Protein AF-0000000066871198 (afdb_homodimer)

InterPro domains:
  IPR006626 Parallel beta-helix repeat [SM00710] (32-91)
  IPR006626 Parallel beta-helix repeat [SM00710] (92-114)
  IPR006626 Parallel beta-helix repeat [SM00710] (149-170)
  IPR006626 Parallel beta-helix repeat [SM00710] (244-265)
  IPR011050 Pectin lyase fold/virulence factor [SSF51126] (9-296)
  IPR012334 Pectin lyase fold [G3DSA:2.160.20.10] (1-367)
  IPR039279 Polygalacturonase QRT3-like [PTHR33928] (1-369)

Foldseek 3Di:
DVQAAEPPQAEDEPQQDEAEDQEADEDPAFRYENYEYEHYEYEYDPNRAQADANHEQDDPDPDPAARYEHYEYEHYEYHDLLGHEHYEAESHEAYEYYQYEFELHQEEHYEYAHYEEYEHENYEYANDDDPDPDPCQLVARYEHYEANEAHYEYEQYEYQAHQEDYEYAYAHYEYANYEYPHHAVVSVGADYEQPHAPGRNYEYEAYEYANHEYEHENDAQYYHENYEAEALYAYEYEYDPQHHENYYDAHYEEEHQLPARERYHYHQVPHHRDHDANHFDDHYYYYSYFAETQKDKDKDWDWFFKDKDACLRHYHDWFAWDDKDKDKAFDDDDDWDKDFDDRTRRMTMMGTPTITGIMMMMMTGRYPDD/DPQAAEPPQAEAEPQADEAEDQEADEDPAFRYENYEYEHYEYEYDPNRAQADANHEQDDPDPDPAQRYEHYEYEHYEYHDLLGHEHYEAESHEAYHYYCYEFELHQEEHYEYAEYEEYEHENYEYANDDDPDPDPCLLVARYEHYEANEAHYEYELYEYQAHQEDYEYAYAHYEYYNYEYPHHAVVSVGADYEQPHAPGRNYEYAQYEAANHEYEHENDEQYHHENYEAEALYAYEYEYDPQHHENYDDAHYEYEHDLPARERYHYHQVPHHNDHDANHFRDHYYYHSYFAETQKDKDKDWDWFFKDKDACLRHYHDWFAWDDKDKDKAFPDDDDWDKDFDDRTRRMTMIGTPDTTGIMMMMMTGRHDDD

pLDDT: mean 94.92, std 6.65, range [51.88, 98.94]

Solvent-accessible surface area (backbone atoms only — not comparable to full-atom values): 34289 Å² total; per-residue (Å²): 98,86,79,30,47,75,52,30,30,34,65,48,70,47,76,66,36,81,44,78,35,58,61,59,46,58,72,95,59,73,24,35,22,32,36,34,43,32,36,26,35,45,31,42,39,93,72,26,51,62,87,39,24,51,38,31,52,60,66,92,68,93,56,99,59,55,35,32,34,43,38,36,42,32,48,31,39,33,34,12,67,62,33,6,11,29,35,34,42,34,32,29,35,44,33,38,38,34,45,31,40,33,29,21,22,42,46,30,32,33,38,35,35,45,47,34,36,43,36,40,29,54,28,42,32,20,35,50,92,50,93,70,88,46,92,58,57,80,74,50,74,13,30,30,34,38,36,48,27,33,48,28,39,41,36,44,29,39,27,42,17,13,31,33,22,34,40,36,57,32,35,54,29,39,39,31,42,34,35,27,47,19,20,40,37,93,77,70,19,32,22,36,38,37,65,26,65,71,55,26,38,34,39,38,37,44,28,35,28,46,29,11,24,39,38,31,29,9,40,21,36,33,38,39,29,54,25,42,22,32,66,58,16,31,38,36,44,32,23,71,85,7,40,38,32,25,32,37,45,33,49,28,40,35,36,32,78,64,75,71,45,50,44,57,39,79,42,46,86,79,25,58,73,76,45,78,41,48,51,43,30,41,75,56,46,69,42,41,42,33,63,52,18,34,55,52,73,50,76,45,78,46,75,40,40,71,49,78,50,77,39,62,80,39,42,66,60,81,59,48,68,62,37,52,39,60,50,76,47,64,60,82,95,67,82,73,50,58,36,38,67,44,81,55,72,35,28,39,32,38,37,38,81,50,75,43,46,31,40,38,40,40,38,42,22,50,38,62,68,50,116,88,85,34,46,76,57,83,59,42,68,48,72,47,77,19,34,72,44,76,36,55,60,58,47,62,72,95,61,72,28,34,24,34,37,36,43,33,33,13,23,44,30,43,39,94,72,26,50,61,86,38,24,51,38,31,52,59,65,94,69,93,55,101,56,57,34,33,36,44,40,36,41,34,48,31,38,33,35,13,67,62,32,6,11,29,36,34,42,32,33,29,36,44,36,40,38,34,46,31,40,33,31,21,23,41,45,30,33,33,36,35,34,47,46,34,38,44,38,40,32,51,28,40,33,18,34,51,76,52,94,70,87,46,91,59,57,79,72,49,74,12,30,31,34,38,35,46,28,34,47,30,39,42,34,45,29,38,29,41,16,12,28,32,25,32,41,34,58,32,34,53,29,39,40,32,42,33,36,28,47,20,18,40,37,94,76,71,20,34,26,36,35,38,64,24,66,70,54,27,38,34,39,39,36,43,26,34,27,44,28,11,24,37,38,32,27,11,39,21,40,33,40,39,30,53,24,41,20,31,64,59,16,32,36,36,43,31,22,71,85,8,39,38,29,43,33,38,45,34,48,28,40,34,36,31,77,63,76,71,44,51,44,56,39,79,42,46,86,78,26,58,74,75,45,77,42,56,51,46,30,34,54,50,28,64,41,39,43,34,59,50,16,33,35,44,48,50,68,45,79,46,76,40,39,69,48,76,52,75,41,63,80,37,43,64,60,80,60,50,69,70,41,76,51,63,27,57,28,39,59,81,90,62,67,69,56,68,46,84,75,44,79,55,71,36,28,41,33,38,36,40,82,50,76,43,50,29,39,36,23,41,38,41,24,49,39,93,67,133

Organism: Glycine max (NCBI:txid3847)

Sequence (740 aa):
MKDIKDLGGAQINLEGGKYIISKPLQLPLAGVGNLMIHGGTIRASYNFPPDGHLIDLSTSGESNSYNYEYITLKDLLLDSNFRGGGISVKKTLRINIENCYITHFNTTGILVQGGHETYIRNTFLGQHITAGGDKHERDFSGTGISLLGNDNAVTDVVIFSAEIGIIVTGQANTLSGVHCYNKATGFGGKGIYLKLPGLTQTRIVNCYMDYTNIVAEDPVQLHISSSFFLGDAGIVLKSVNGIVSGLNIVDNMFSGLNKGVDIVKLDQSNSPFNQIDQVFVARNVVRGMNLKATTAKMSLLGNGTTWTSDFTKVLLFPNLIKHVVYSLSANGNTFPNHALRNVSQNRVVIETDEAVNANVFVTVDQGNASMKDIKDLGGAQINLEGGKYIISKPLQLPLAGVGNLMIHGGTIRASYNFPPDGHLIDLSTSGESNSYNYEYITLKDLLLDSNFRGGGISVKKTLRINIENCYITHFNTTGILVQGGHETYIRNTFLGQHITAGGDKHERDFSGTGISLLGNDNAVTDVVIFSAEIGIIVTGQANTLSGVHCYNKATGFGGKGIYLKLPGLTQTRIVNCYMDYTNIVAEDPVQLHISSSFFLGDAGIVLKSVNGIVSGLNIVDNMFSGLNKGVDIVKLDQSNSPFNQIDQVFVARNVVRGMNLKATTAKMSLLGNGTTWTSDFTKVLLFPNLIKHVVYSLSANGNTFPNHALRNVSQNRVVIETDEAVNANVFVTVDQGNAS

Structure (mmCIF, N/CA/C/O backbone):
data_AF-0000000066871198-model_v1
#
loop_
_entity.id
_entity.type
_entity.pdbx_description
1 polymer 'Right handed beta helix domain-containing protein'
#
loop_
_atom_site.group_PDB
_atom_site.id
_atom_site.type_symbol
_atom_site.label_atom_id
_atom_site.label_alt_id
_atom_site.label_comp_id
_atom_site.label_asym_id
_atom_site.label_entity_id
_atom_site.label_seq_id
_atom_site.pdbx_PDB_ins_code
_atom_site.Cartn_x
_atom_site.Cartn_y
_atom_site.Cartn_z
_atom_site.occupancy
_atom_site.B_iso_or_equiv
_atom_site.auth_seq_id
_atom_site.auth_comp_id
_atom_site.auth_asym_id
_atom_site.auth_atom_id
_atom_site.pdbx_PDB_model_num
ATOM 1 N N . MET A 1 1 ? 6.359 28.25 -1.02 1 68 1 MET A N 1
ATOM 2 C CA . MET A 1 1 ? 5.93 27.266 -2.014 1 68 1 MET A CA 1
ATOM 3 C C . MET A 1 1 ? 6.004 27.859 -3.42 1 68 1 MET A C 1
ATOM 5 O O . MET A 1 1 ? 5.941 29.062 -3.596 1 68 1 MET A O 1
ATOM 9 N N . LYS A 1 2 ? 6.32 27.047 -4.418 1 69 2 LYS A N 1
ATOM 10 C CA . LYS A 1 2 ? 6.441 27.594 -5.77 1 69 2 LYS A CA 1
ATOM 11 C C . LYS A 1 2 ? 5.102 28.125 -6.266 1 69 2 LYS A C 1
ATOM 13 O O . LYS A 1 2 ? 4.16 27.359 -6.484 1 69 2 LYS A O 1
ATOM 18 N N . ASP A 1 3 ? 4.875 29.375 -6.352 1 77.56 3 ASP A N 1
ATOM 19 C CA . ASP A 1 3 ? 3.709 30.078 -6.871 1 77.56 3 ASP A CA 1
ATOM 20 C C . ASP A 1 3 ? 2.514 29.938 -5.93 1 77.56 3 ASP A C 1
ATOM 22 O O . ASP A 1 3 ? 1.363 30 -6.367 1 77.56 3 ASP A O 1
ATOM 26 N N . ILE A 1 4 ? 2.678 29.484 -4.668 1 88.81 4 ILE A N 1
ATOM 27 C CA . ILE A 1 4 ? 1.657 29.375 -3.633 1 88.81 4 ILE A CA 1
ATOM 28 C C . ILE A 1 4 ? 2.021 30.281 -2.453 1 88.81 4 ILE A C 1
ATOM 30 O O . ILE A 1 4 ? 3.092 30.125 -1.86 1 88.81 4 ILE A O 1
ATOM 34 N N . LYS A 1 5 ? 1.196 31.25 -2.188 1 90 5 LYS A N 1
ATOM 35 C CA . LYS A 1 5 ? 1.418 32.156 -1.063 1 90 5 LYS A CA 1
ATOM 36 C C . LYS A 1 5 ? 1.093 31.469 0.263 1 90 5 LYS A C 1
ATOM 38 O O . LYS A 1 5 ? 0.001 30.922 0.434 1 90 5 LYS A O 1
ATOM 43 N N . ASP A 1 6 ? 2.082 31.469 1.228 1 90.56 6 ASP A N 1
ATOM 44 C CA . ASP A 1 6 ? 1.894 30.906 2.561 1 90.56 6 ASP A CA 1
ATOM 45 C C . ASP A 1 6 ? 1.032 31.828 3.426 1 90.56 6 ASP A C 1
ATOM 47 O O . ASP A 1 6 ? 1.43 32.938 3.736 1 90.56 6 ASP A O 1
ATOM 51 N N . LEU A 1 7 ? -0.079 31.297 3.914 1 93.25 7 LEU A N 1
ATOM 52 C CA . LEU A 1 7 ? -0.985 32.125 4.715 1 93.25 7 LEU A CA 1
ATOM 53 C C . LEU A 1 7 ? -0.642 32.031 6.195 1 93.25 7 LEU A C 1
ATOM 55 O O . LEU A 1 7 ? -1.394 32.5 7.047 1 93.25 7 LEU A O 1
ATOM 59 N N . GLY A 1 8 ? 0.421 31.359 6.508 1 90.69 8 GLY A N 1
ATOM 60 C CA . GLY A 1 8 ? 0.986 31.391 7.848 1 90.69 8 GLY A CA 1
ATOM 61 C C . GLY A 1 8 ? 0.298 30.438 8.812 1 90.69 8 GLY A C 1
ATOM 62 O O . GLY A 1 8 ? 0.496 30.531 10.023 1 90.69 8 GLY A O 1
ATOM 63 N N . GLY A 1 9 ? -0.597 29.625 8.289 1 93.31 9 GLY A N 1
ATOM 64 C CA . GLY A 1 9 ? -1.342 28.719 9.156 1 93.31 9 GLY A CA 1
ATOM 65 C C . GLY A 1 9 ? -2.635 29.328 9.672 1 93.31 9 GLY A C 1
ATOM 66 O O . GLY A 1 9 ? -3.086 29 10.773 1 93.31 9 GLY A O 1
ATOM 67 N N . ALA A 1 10 ? -3.131 30.266 8.891 1 93.69 10 ALA A N 1
ATOM 68 C CA . ALA A 1 10 ? -4.398 30.891 9.258 1 93.69 10 ALA A CA 1
ATOM 69 C C . ALA A 1 10 ? -5.484 29.844 9.469 1 93.69 10 ALA A C 1
ATOM 71 O O . ALA A 1 10 ? -5.504 28.812 8.789 1 93.69 10 ALA A O 1
ATOM 72 N N . GLN A 1 11 ? -6.328 30.125 10.461 1 94.44 11 GLN A N 1
ATOM 73 C CA . GLN A 1 11 ? -7.402 29.188 10.766 1 94.44 11 GLN A CA 1
ATOM 74 C C . GLN A 1 11 ? -8.766 29.875 10.672 1 94.44 11 GLN A C 1
ATOM 76 O O . GLN A 1 11 ? -8.945 30.984 11.164 1 94.44 11 GLN A O 1
ATOM 81 N N . ILE A 1 12 ? -9.547 29.266 9.969 1 94.62 12 ILE A N 1
ATOM 82 C CA . ILE A 1 12 ? -10.961 29.609 10.039 1 94.62 12 ILE A CA 1
ATOM 83 C C . ILE A 1 12 ? -11.672 28.641 10.992 1 94.62 12 ILE A C 1
ATOM 85 O O . ILE A 1 12 ? -11.977 27.516 10.633 1 94.62 12 ILE A O 1
ATOM 89 N N . ASN A 1 13 ? -11.828 29.078 12.234 1 95.12 13 ASN A N 1
ATOM 90 C CA . ASN A 1 13 ? -12.539 28.312 13.258 1 95.12 13 ASN A CA 1
ATOM 91 C C . ASN A 1 13 ? -14.023 28.672 13.297 1 95.12 13 ASN A C 1
ATOM 93 O O . ASN A 1 13 ? -14.383 29.812 13.609 1 95.12 13 ASN A O 1
ATOM 97 N N . LEU A 1 14 ? -14.844 27.703 13.016 1 96.5 14 LEU A N 1
ATOM 98 C CA . LEU A 1 14 ? -16.281 27.953 12.977 1 96.5 14 LEU A CA 1
ATOM 99 C C . LEU A 1 14 ? -16.859 28 14.391 1 96.5 14 LEU A C 1
ATOM 101 O O . LEU A 1 14 ? -18.047 28.297 14.57 1 96.5 14 LEU A O 1
ATOM 105 N N . GLU A 1 15 ? -16.156 27.719 15.383 1 95.25 15 GLU A N 1
ATOM 106 C CA . GLU A 1 15 ? -16.422 27.891 16.812 1 95.25 15 GLU A CA 1
ATOM 107 C C . GLU A 1 15 ? -17.688 27.125 17.219 1 95.25 15 GLU A C 1
ATOM 109 O O . GLU A 1 15 ? -18.484 27.625 18 1 95.25 15 GLU A O 1
ATOM 114 N N . GLY A 1 16 ? -17.703 26 16.594 1 95.38 16 GLY A N 1
ATOM 115 C CA . GLY A 1 16 ? -18.844 25.172 16.953 1 95.38 16 GLY A CA 1
ATOM 116 C C . GLY A 1 16 ? -20.156 25.688 16.375 1 95.38 16 GLY A C 1
ATOM 117 O O . GLY A 1 16 ? -21.219 25.156 16.688 1 95.38 16 GLY A O 1
ATOM 118 N N . GLY A 1 17 ? -20.094 26.703 15.555 1 96.5 17 GLY A N 1
ATOM 119 C CA . GLY A 1 17 ? -21.281 27.281 14.977 1 96.5 17 GLY A CA 1
ATOM 120 C C . GLY A 1 17 ? -21.859 26.438 13.852 1 96.5 17 GLY A C 1
ATOM 121 O O . GLY A 1 17 ? -21.219 25.531 13.352 1 96.5 17 GLY A O 1
ATOM 122 N N . LYS A 1 18 ? -23.234 26.766 13.68 1 97.25 18 LYS A N 1
ATOM 123 C CA . LYS A 1 18 ? -23.938 26.203 12.531 1 97.25 18 LYS A CA 1
ATOM 124 C C . LYS A 1 18 ? -24.188 27.266 11.469 1 97.25 18 LYS A C 1
ATOM 126 O O . LYS A 1 18 ? -24.844 28.266 11.734 1 97.25 18 LYS A O 1
ATOM 131 N N . TYR A 1 19 ? -23.641 27.016 10.242 1 98.25 19 TYR A N 1
ATOM 132 C CA . TYR A 1 19 ? -23.719 28 9.18 1 98.25 19 TYR A CA 1
ATOM 133 C C . TYR A 1 19 ? -24.484 27.453 7.98 1 98.25 19 TYR A C 1
ATOM 135 O O . TYR A 1 19 ? -24.125 26.422 7.426 1 98.25 19 TYR A O 1
ATOM 143 N N . ILE A 1 20 ? -25.625 28.156 7.648 1 98.44 20 ILE A N 1
ATOM 144 C CA . ILE A 1 20 ? -26.359 27.828 6.438 1 98.44 20 ILE A CA 1
ATOM 145 C C . ILE A 1 20 ? -25.875 28.688 5.277 1 98.44 20 ILE A C 1
ATOM 147 O O . ILE A 1 20 ? -25.828 29.922 5.391 1 98.44 20 ILE A O 1
ATOM 151 N N . ILE A 1 21 ? -25.469 28.016 4.156 1 98.31 21 ILE A N 1
ATOM 152 C CA . ILE A 1 21 ? -24.906 28.781 3.055 1 98.31 21 ILE A CA 1
ATOM 153 C C . ILE A 1 21 ? -25.719 28.547 1.785 1 98.31 21 ILE A C 1
ATOM 155 O O . ILE A 1 21 ? -26.297 27.484 1.598 1 98.31 21 ILE A O 1
ATOM 159 N N . SER A 1 22 ? -25.734 29.594 0.875 1 98.12 22 SER A N 1
ATOM 160 C CA . SER A 1 22 ? -26.516 29.5 -0.359 1 98.12 22 SER A CA 1
ATOM 161 C C . SER A 1 22 ? -25.594 29.344 -1.571 1 98.12 22 SER A C 1
ATOM 163 O O . SER A 1 22 ? -26.078 29.188 -2.697 1 98.12 22 SER A O 1
ATOM 165 N N . LYS A 1 23 ? -24.312 29.438 -1.342 1 96.94 23 LYS A N 1
ATOM 166 C CA . LYS A 1 23 ? -23.297 29.219 -2.371 1 96.94 23 LYS A CA 1
ATOM 167 C C . LYS A 1 23 ? -22.094 28.484 -1.801 1 96.94 23 LYS A C 1
ATOM 169 O O . LYS A 1 23 ? -21.844 28.531 -0.593 1 96.94 23 LYS A O 1
ATOM 174 N N . PRO A 1 24 ? -21.344 27.844 -2.703 1 96.94 24 PRO A N 1
ATOM 175 C CA . PRO A 1 24 ? -20.141 27.156 -2.225 1 96.94 24 PRO A CA 1
ATOM 176 C C . PRO A 1 24 ? -19.172 28.109 -1.516 1 96.94 24 PRO A C 1
ATOM 178 O O . PRO A 1 24 ? -19.016 29.25 -1.924 1 96.94 24 PRO A O 1
ATOM 181 N N . LEU A 1 25 ? -18.562 27.594 -0.464 1 96.06 25 LEU A N 1
ATOM 182 C CA . LEU A 1 25 ? -17.422 28.297 0.129 1 96.06 25 LEU A CA 1
ATOM 183 C C . LEU A 1 25 ? -16.188 28.172 -0.75 1 96.06 25 LEU A C 1
ATOM 185 O O . LEU A 1 25 ? -15.719 27.062 -1.017 1 96.06 25 LEU A O 1
ATOM 189 N N . GLN A 1 26 ? -15.68 29.25 -1.192 1 94 26 GLN A N 1
ATOM 190 C CA . GLN A 1 26 ? -14.492 29.297 -2.041 1 94 26 GLN A CA 1
ATOM 191 C C . GLN A 1 26 ? -13.469 30.297 -1.493 1 94 26 GLN A C 1
ATOM 193 O O . GLN A 1 26 ? -13.836 31.281 -0.864 1 94 26 GLN A O 1
ATOM 198 N N . LEU A 1 27 ? -12.281 29.938 -1.702 1 89.56 27 LEU A N 1
ATOM 199 C CA . LEU A 1 27 ? -11.25 30.906 -1.38 1 89.56 27 LEU A CA 1
ATOM 200 C C . LEU A 1 27 ? -11.172 32 -2.449 1 89.56 27 LEU A C 1
ATOM 202 O O . LEU A 1 27 ? -11.32 31.703 -3.641 1 89.56 27 LEU A O 1
ATOM 206 N N . PRO A 1 28 ? -10.969 33.219 -2.055 1 81.75 28 PRO A N 1
ATOM 207 C CA . PRO A 1 28 ? -11.055 34.344 -2.99 1 81.75 28 PRO A CA 1
ATOM 208 C C . PRO A 1 28 ? -9.945 34.344 -4.039 1 81.75 28 PRO A C 1
ATOM 210 O O . PRO A 1 28 ? -10.109 34.875 -5.129 1 81.75 28 PRO A O 1
ATOM 213 N N . LEU A 1 29 ? -8.797 33.781 -3.684 1 82.19 29 LEU A N 1
ATOM 214 C CA . LEU A 1 29 ? -7.656 33.75 -4.594 1 82.19 29 LEU A CA 1
ATOM 215 C C . LEU A 1 29 ? -7.051 32.344 -4.676 1 82.19 29 LEU A C 1
ATOM 217 O O . LEU A 1 29 ? -6.941 31.656 -3.658 1 82.19 29 LEU A O 1
ATOM 221 N N . ALA A 1 30 ? -6.742 32.031 -5.957 1 85.5 30 ALA A N 1
ATOM 222 C CA . ALA A 1 30 ? -5.934 30.828 -6.125 1 85.5 30 ALA A CA 1
ATOM 223 C C . ALA A 1 30 ? -4.477 31.094 -5.762 1 85.5 30 ALA A C 1
ATOM 225 O O . ALA A 1 30 ? -4.062 32.25 -5.617 1 85.5 30 ALA A O 1
ATOM 226 N N . GLY A 1 31 ? -3.775 30.016 -5.484 1 88.69 31 GLY A N 1
ATOM 227 C CA . GLY A 1 31 ? -2.35 30.156 -5.234 1 88.69 31 GLY A CA 1
ATOM 228 C C . GLY A 1 31 ? -2.029 30.469 -3.785 1 88.69 31 GLY A C 1
ATOM 229 O O . GLY A 1 31 ? -1.103 31.234 -3.5 1 88.69 31 GLY A O 1
ATOM 230 N N . VAL A 1 32 ? -2.941 30.047 -2.949 1 91.94 32 VAL A N 1
ATOM 231 C CA . VAL A 1 32 ? -2.67 30.219 -1.526 1 91.94 32 VAL A CA 1
ATOM 232 C C . VAL A 1 32 ? -2.613 28.859 -0.843 1 91.94 32 VAL A C 1
ATOM 234 O O . VAL A 1 32 ? -3.139 27.875 -1.366 1 91.94 32 VAL A O 1
ATOM 237 N N . GLY A 1 33 ? -1.949 28.828 0.326 1 94.12 33 GLY A N 1
ATOM 238 C CA . GLY A 1 33 ? -1.834 27.562 1.058 1 94.12 33 GLY A CA 1
ATOM 239 C C . GLY A 1 33 ? -1.58 27.766 2.541 1 94.12 33 GLY A C 1
ATOM 240 O O . GLY A 1 33 ? -1.559 28.906 3.025 1 94.12 33 GLY A O 1
ATOM 241 N N . ASN A 1 34 ? -1.484 26.688 3.227 1 96.06 34 ASN A N 1
ATOM 242 C CA . ASN A 1 34 ? -1.256 26.688 4.668 1 96.06 34 ASN A CA 1
ATOM 243 C C . ASN A 1 34 ? -2.41 27.344 5.418 1 96.06 34 ASN A C 1
ATOM 245 O O . ASN A 1 34 ? -2.209 28.328 6.133 1 96.06 34 ASN A O 1
ATOM 249 N N . LEU A 1 35 ? -3.523 26.703 5.234 1 95.94 35 LEU A N 1
ATOM 250 C CA . LEU A 1 35 ? -4.793 27.156 5.781 1 95.94 35 LEU A CA 1
ATOM 251 C C . LEU A 1 35 ? -5.594 26 6.363 1 95.94 35 LEU A C 1
ATOM 253 O O . LEU A 1 35 ? -5.59 24.906 5.809 1 95.94 35 LEU A O 1
ATOM 257 N N . MET A 1 36 ? -6.277 26.281 7.496 1 97 36 MET A N 1
ATOM 258 C CA . MET A 1 36 ? -7.117 25.25 8.094 1 97 36 MET A CA 1
ATOM 259 C C . MET A 1 36 ? -8.539 25.766 8.305 1 97 36 MET A C 1
ATOM 261 O O . MET A 1 36 ? -8.734 26.906 8.734 1 97 36 MET A O 1
ATOM 265 N N . ILE A 1 37 ? -9.492 25.016 7.902 1 97.12 37 ILE A N 1
ATOM 266 C CA . ILE A 1 37 ? -10.898 25.25 8.234 1 97.12 37 ILE A CA 1
ATOM 267 C C . ILE A 1 37 ? -11.398 24.141 9.156 1 97.12 37 ILE A C 1
ATOM 269 O O . ILE A 1 37 ? -11.242 22.953 8.859 1 97.12 37 ILE A O 1
ATOM 273 N N . HIS A 1 38 ? -11.984 24.5 10.359 1 97.12 38 HIS A N 1
ATOM 274 C CA . HIS A 1 38 ? -12.305 23.438 11.289 1 97.12 38 HIS A CA 1
ATOM 275 C C . HIS A 1 38 ? -13.383 23.859 12.281 1 97.12 38 HIS A C 1
ATOM 277 O O . HIS A 1 38 ? -13.641 25.062 12.438 1 97.12 38 HIS A O 1
ATOM 283 N N . GLY A 1 39 ? -14.07 22.922 12.891 1 96.75 39 GLY A N 1
ATOM 284 C CA . GLY A 1 39 ? -14.758 23.109 14.156 1 96.75 39 GLY A CA 1
ATOM 285 C C . GLY A 1 39 ? -16.172 23.625 14.008 1 96.75 39 GLY A C 1
ATOM 286 O O . GLY A 1 39 ? -16.578 24.562 14.695 1 96.75 39 GLY A O 1
ATOM 287 N N . GLY A 1 40 ? -16.969 23.078 13.195 1 98 40 GLY A N 1
ATOM 288 C CA . GLY A 1 40 ? -18.359 23.531 13.078 1 98 40 GLY A CA 1
ATOM 289 C C . GLY A 1 40 ? -19.125 22.766 12.016 1 98 40 GLY A C 1
ATOM 290 O O . GLY A 1 40 ? -18.688 21.719 11.539 1 98 40 GLY A O 1
ATOM 291 N N . THR A 1 41 ? -20.359 23.328 11.805 1 98.62 41 THR A N 1
ATOM 292 C CA . THR A 1 41 ? -21.266 22.703 10.844 1 98.62 41 THR A CA 1
ATOM 293 C C . THR A 1 41 ? -21.578 23.656 9.688 1 98.62 41 THR A C 1
ATOM 295 O O . THR A 1 41 ? -21.859 24.828 9.914 1 98.62 41 THR A O 1
ATOM 298 N N . ILE A 1 42 ? -21.406 23.188 8.484 1 98.75 42 ILE A N 1
ATOM 299 C CA . ILE A 1 42 ? -21.844 23.906 7.289 1 98.75 42 ILE A CA 1
ATOM 300 C C . ILE A 1 42 ? -22.984 23.141 6.625 1 98.75 42 ILE A C 1
ATOM 302 O O . ILE A 1 42 ? -22.891 21.922 6.406 1 98.75 42 ILE A O 1
ATOM 306 N N . ARG A 1 43 ? -24.125 23.844 6.387 1 98.62 43 ARG A N 1
ATOM 307 C CA . ARG A 1 43 ? -25.297 23.219 5.789 1 98.62 43 ARG A CA 1
ATOM 308 C C . ARG A 1 43 ? -25.766 23.984 4.559 1 98.62 43 ARG A C 1
ATOM 310 O O . ARG A 1 43 ? -25.781 25.219 4.566 1 98.62 43 ARG A O 1
ATOM 317 N N . ALA A 1 44 ? -26.109 23.219 3.475 1 98.56 44 ALA A N 1
ATOM 318 C CA . ALA A 1 44 ? -26.672 23.844 2.271 1 98.56 44 ALA A CA 1
ATOM 319 C C . ALA A 1 44 ? -28.078 24.359 2.525 1 98.56 44 ALA A C 1
ATOM 321 O O . ALA A 1 44 ? -28.875 23.703 3.186 1 98.56 44 ALA A O 1
ATOM 322 N N . SER A 1 45 ? -28.328 25.562 1.978 1 98.12 45 SER A N 1
ATOM 323 C CA . SER A 1 45 ? -29.703 26.062 1.967 1 98.12 45 SER A CA 1
ATOM 324 C C . SER A 1 45 ? -30.531 25.422 0.855 1 98.12 45 SER A C 1
ATOM 326 O O . SER A 1 45 ? -30 24.641 0.054 1 98.12 45 SER A O 1
ATOM 328 N N . TYR A 1 46 ? -31.766 25.828 0.845 1 96.12 46 TYR A N 1
ATOM 329 C CA . TYR A 1 46 ? -32.656 25.234 -0.139 1 96.12 46 TYR A CA 1
ATOM 330 C C . TYR A 1 46 ? -32.344 25.75 -1.54 1 96.12 46 TYR A C 1
ATOM 332 O O . TYR A 1 46 ? -32.781 25.141 -2.535 1 96.12 46 TYR A O 1
ATOM 340 N N . ASN A 1 47 ? -31.672 26.891 -1.579 1 96.56 47 ASN A N 1
ATOM 341 C CA . ASN A 1 47 ? -31.344 27.453 -2.885 1 96.56 47 ASN A CA 1
ATOM 342 C C . ASN A 1 47 ? -29.891 27.188 -3.258 1 96.56 47 ASN A C 1
ATOM 344 O O . ASN A 1 47 ? -29.359 27.797 -4.191 1 96.56 47 ASN A O 1
ATOM 348 N N . PHE A 1 48 ? -29.266 26.328 -2.475 1 97.81 48 PHE A N 1
ATOM 349 C CA . PHE A 1 48 ? -27.891 25.938 -2.816 1 97.81 48 PHE A CA 1
ATOM 350 C C . PHE A 1 48 ? -27.859 25.25 -4.172 1 97.81 48 PHE A C 1
ATOM 352 O O . PHE A 1 48 ? -28.719 24.422 -4.484 1 97.81 48 PHE A O 1
ATOM 359 N N . PRO A 1 49 ? -26.906 25.547 -5.07 1 96.62 49 PRO A N 1
ATOM 360 C CA . PRO A 1 49 ? -26.844 24.938 -6.406 1 96.62 49 PRO A CA 1
ATOM 361 C C . PRO A 1 49 ? -26.734 23.422 -6.359 1 96.62 49 PRO A C 1
ATOM 363 O O . PRO A 1 49 ? -25.922 22.875 -5.605 1 96.62 49 PRO A O 1
ATOM 366 N N . PRO A 1 50 ? -27.438 22.797 -7.207 1 95.19 50 PRO A N 1
ATOM 367 C CA . PRO A 1 50 ? -27.453 21.328 -7.164 1 95.19 50 PRO A CA 1
ATOM 368 C C . PRO A 1 50 ? -26.156 20.703 -7.672 1 95.19 50 PRO A C 1
ATOM 370 O O . PRO A 1 50 ? -25.891 19.531 -7.426 1 95.19 50 PRO A O 1
ATOM 373 N N . ASP A 1 51 ? -25.328 21.453 -8.359 1 93.5 51 ASP A N 1
ATOM 374 C CA . ASP A 1 51 ? -24.078 20.906 -8.891 1 93.5 51 ASP A CA 1
ATOM 375 C C . ASP A 1 51 ? -22.875 21.422 -8.102 1 93.5 51 ASP A C 1
ATOM 377 O O . ASP A 1 51 ? -21.734 21.172 -8.477 1 93.5 51 ASP A O 1
ATOM 381 N N . GLY A 1 52 ? -23.141 22.125 -7.066 1 96.38 52 GLY A N 1
ATOM 382 C CA . GLY A 1 52 ? -22.062 22.672 -6.258 1 96.38 52 GLY A CA 1
ATOM 383 C C . GLY A 1 52 ? -21.625 21.734 -5.141 1 96.38 52 GLY A C 1
ATOM 384 O O . GLY A 1 52 ? -22.266 20.703 -4.898 1 96.38 52 GLY A O 1
ATOM 385 N N . HIS A 1 53 ? -20.531 22.062 -4.508 1 98.06 53 HIS A N 1
ATOM 386 C CA . HIS A 1 53 ? -20.047 21.453 -3.279 1 98.06 53 HIS A CA 1
ATOM 387 C C . HIS A 1 53 ? -19.938 22.469 -2.154 1 98.06 53 HIS A C 1
ATOM 389 O O . HIS A 1 53 ? -19.609 23.641 -2.395 1 98.06 53 HIS A O 1
ATOM 395 N N . LEU A 1 54 ? -20.234 22.047 -0.924 1 98.62 54 LEU A N 1
ATOM 396 C CA . LEU A 1 54 ? -20.234 22.969 0.201 1 98.62 54 LEU A CA 1
ATOM 397 C C . LEU A 1 54 ? -18.875 23.672 0.31 1 98.62 54 LEU A C 1
ATOM 399 O O . LEU A 1 54 ? -18.828 24.906 0.475 1 98.62 54 LEU A O 1
ATOM 403 N N . ILE A 1 55 ? -17.828 22.922 0.307 1 98.31 55 ILE A N 1
ATOM 404 C CA . ILE A 1 55 ? -16.484 23.469 0.229 1 98.31 55 ILE A CA 1
ATOM 405 C C . ILE A 1 55 ? -15.883 23.172 -1.144 1 98.31 55 ILE A C 1
ATOM 407 O O . ILE A 1 55 ? -15.758 22 -1.53 1 98.31 55 ILE A O 1
ATOM 411 N N . ASP A 1 56 ? -15.562 24.188 -1.822 1 97.19 56 ASP A N 1
ATOM 412 C CA . ASP A 1 56 ? -15.07 24.062 -3.193 1 97.19 56 ASP A CA 1
ATOM 413 C C . ASP A 1 56 ? -13.664 24.641 -3.33 1 97.19 56 ASP A C 1
ATOM 415 O O . ASP A 1 56 ? -13.5 25.859 -3.471 1 97.19 56 ASP A O 1
ATOM 419 N N . LEU A 1 57 ? -12.656 23.734 -3.328 1 95.31 57 LEU A N 1
ATOM 420 C CA . LEU A 1 57 ? -11.266 24.125 -3.537 1 95.31 57 LEU A CA 1
ATOM 421 C C . LEU A 1 57 ? -10.898 24.062 -5.016 1 95.31 57 LEU A C 1
ATOM 423 O O . LEU A 1 57 ? -10.062 23.25 -5.414 1 95.31 57 LEU A O 1
ATOM 427 N N . SER A 1 58 ? -11.594 24.766 -5.816 1 88 58 SER A N 1
ATOM 428 C CA . SER A 1 58 ? -11.32 24.875 -7.246 1 88 58 SER A CA 1
ATOM 429 C C . SER A 1 58 ? -11.195 26.344 -7.668 1 88 58 SER A C 1
ATOM 431 O O . SER A 1 58 ? -11.5 27.25 -6.891 1 88 58 SER A O 1
ATOM 433 N N . THR A 1 59 ? -10.477 26.5 -8.766 1 80.12 59 THR A N 1
ATOM 434 C CA . THR A 1 59 ? -10.406 27.844 -9.312 1 80.12 59 THR A CA 1
ATOM 435 C C . THR A 1 59 ? -10.969 27.891 -10.734 1 80.12 59 THR A C 1
ATOM 437 O O . THR A 1 59 ? -11.094 26.859 -11.391 1 80.12 59 THR A O 1
ATOM 440 N N . SER A 1 60 ? -11.648 28.922 -11.094 1 63.38 60 SER A N 1
ATOM 441 C CA . SER A 1 60 ? -12.203 29.094 -12.43 1 63.38 60 SER A CA 1
ATOM 442 C C . SER A 1 60 ? -11.094 29.203 -13.477 1 63.38 60 SER A C 1
ATOM 444 O O . SER A 1 60 ? -11.297 28.844 -14.641 1 63.38 60 SER A O 1
ATOM 446 N N . GLY A 1 61 ? -9.898 29.672 -13.188 1 59.44 61 GLY A N 1
ATOM 447 C CA . GLY A 1 61 ? -8.922 29.938 -14.227 1 59.44 61 GLY A CA 1
ATOM 448 C C . GLY A 1 61 ? -8 28.75 -14.5 1 59.44 61 GLY A C 1
ATOM 449 O O . GLY A 1 61 ? -7.871 27.859 -13.664 1 59.44 61 GLY A O 1
ATOM 450 N N . GLU A 1 62 ? -7.734 28.469 -15.93 1 55.94 62 GLU A N 1
ATOM 451 C CA . GLU A 1 62 ? -6.844 27.438 -16.438 1 55.94 62 GLU A CA 1
ATOM 452 C C . GLU A 1 62 ? -5.398 27.703 -16.047 1 55.94 62 GLU A C 1
ATOM 454 O O . GLU A 1 62 ? -4.797 28.688 -16.484 1 55.94 62 GLU A O 1
ATOM 459 N N . SER A 1 63 ? -5.113 27.734 -14.773 1 62.06 63 SER A N 1
ATOM 460 C CA . SER A 1 63 ? -3.688 27.906 -14.5 1 62.06 63 SER A CA 1
ATOM 461 C C . SER A 1 63 ? -2.979 26.562 -14.391 1 62.06 63 SER A C 1
ATOM 463 O O . SER A 1 63 ? -3.596 25.562 -14.039 1 62.06 63 SER A O 1
ATOM 465 N N . ASN A 1 64 ? -1.751 26.484 -15.07 1 63.59 64 ASN A N 1
ATOM 466 C CA . ASN A 1 64 ? -0.891 25.312 -15.047 1 63.59 64 ASN A CA 1
ATOM 467 C C . ASN A 1 64 ? -0.401 25 -13.641 1 63.59 64 ASN A C 1
ATOM 469 O O . ASN A 1 64 ? 0.104 23.906 -13.383 1 63.59 64 ASN A O 1
ATOM 473 N N . SER A 1 65 ? -0.718 25.922 -12.727 1 78.81 65 SER A N 1
ATOM 474 C CA . SER A 1 65 ? -0.215 25.766 -11.359 1 78.81 65 SER A CA 1
ATOM 475 C C . SER A 1 65 ? -1.278 25.156 -10.445 1 78.81 65 SER A C 1
ATOM 477 O O . SER A 1 65 ? -2.469 25.203 -10.766 1 78.81 65 SER A O 1
ATOM 479 N N . TYR A 1 66 ? -0.797 24.484 -9.406 1 89.38 66 TYR A N 1
ATOM 480 C CA . TYR A 1 66 ? -1.729 23.984 -8.406 1 89.38 66 TYR A CA 1
ATOM 481 C C . TYR A 1 66 ? -2.525 25.125 -7.781 1 89.38 66 TYR A C 1
ATOM 483 O O . TYR A 1 66 ? -1.982 26.203 -7.527 1 89.38 66 TYR A O 1
ATOM 491 N N . ASN A 1 67 ? -3.77 24.844 -7.523 1 90.81 67 ASN A N 1
ATOM 492 C CA . ASN A 1 67 ? -4.652 25.875 -6.973 1 90.81 67 ASN A CA 1
ATOM 493 C C . ASN A 1 67 ? -4.316 26.172 -5.512 1 90.81 67 ASN A C 1
ATOM 495 O O . ASN A 1 67 ? -4.285 27.344 -5.105 1 90.81 67 ASN A O 1
ATOM 499 N N . TYR A 1 68 ? -4.125 25.156 -4.785 1 94.12 68 TYR A N 1
ATOM 500 C CA . TYR A 1 68 ? -3.873 25.266 -3.354 1 94.12 68 TYR A CA 1
ATOM 501 C C . TYR A 1 68 ? -2.881 24.219 -2.883 1 94.12 68 TYR A C 1
ATOM 503 O O . TYR A 1 68 ? -2.658 23.219 -3.566 1 94.12 68 TYR A O 1
ATOM 511 N N . GLU A 1 69 ? -2.275 24.562 -1.783 1 95.62 69 GLU A N 1
ATOM 512 C CA . GLU A 1 69 ? -1.353 23.594 -1.182 1 95.62 69 GLU A CA 1
ATOM 513 C C . GLU A 1 69 ? -1.429 23.641 0.342 1 95.62 69 GLU A C 1
ATOM 515 O O . GLU A 1 69 ? -1.482 24.719 0.936 1 95.62 69 GLU A O 1
ATOM 520 N N . TYR A 1 70 ? -1.447 22.469 0.963 1 96.75 70 TYR A N 1
ATOM 521 C CA . TYR A 1 70 ? -1.455 22.312 2.412 1 96.75 70 TYR A CA 1
ATOM 522 C C . TYR A 1 70 ? -2.691 22.953 3.029 1 96.75 70 TYR A C 1
ATOM 524 O O . TYR A 1 70 ? -2.582 23.797 3.924 1 96.75 70 TYR A O 1
ATOM 532 N N . ILE A 1 71 ? -3.805 22.562 2.549 1 97.12 71 ILE A N 1
ATOM 533 C CA . ILE A 1 71 ? -5.09 22.906 3.141 1 97.12 71 ILE A CA 1
ATOM 534 C C . ILE A 1 71 ? -5.578 21.766 4.027 1 97.12 71 ILE A C 1
ATOM 536 O O . ILE A 1 71 ? -5.48 20.594 3.65 1 97.12 71 ILE A O 1
ATOM 540 N N . THR A 1 72 ? -6.051 22.109 5.207 1 98.06 72 THR A N 1
ATOM 541 C CA . THR A 1 72 ? -6.59 21.109 6.113 1 98.06 72 THR A CA 1
ATOM 542 C C . THR A 1 72 ? -8.055 21.391 6.422 1 98.06 72 THR A C 1
ATOM 544 O O . THR A 1 72 ? -8.406 22.5 6.84 1 98.06 72 THR A O 1
ATOM 547 N N . LEU A 1 73 ? -8.906 20.453 6.137 1 98.56 73 LEU A N 1
ATOM 548 C CA . LEU A 1 73 ? -10.297 20.438 6.57 1 98.56 73 LEU A CA 1
ATOM 549 C C . LEU A 1 73 ? -10.508 19.422 7.688 1 98.56 73 LEU A C 1
ATOM 551 O O . LEU A 1 73 ? -10.328 18.219 7.48 1 98.56 73 LEU A O 1
ATOM 555 N N . LYS A 1 74 ? -10.938 19.969 8.836 1 97.81 74 LYS A N 1
ATOM 556 C CA . LYS A 1 74 ? -10.922 19.047 9.977 1 97.81 74 LYS A CA 1
ATOM 557 C C . LYS A 1 74 ? -12.078 19.344 10.93 1 97.81 74 LYS A C 1
ATOM 559 O O . LYS A 1 74 ? -12.477 20.484 11.102 1 97.81 74 LYS A O 1
ATOM 564 N N . ASP A 1 75 ? -12.656 18.266 11.578 1 98.25 75 ASP A N 1
ATOM 565 C CA . ASP A 1 75 ? -13.672 18.375 12.625 1 98.25 75 ASP A CA 1
ATOM 566 C C . ASP A 1 75 ? -14.891 19.141 12.117 1 98.25 75 ASP A C 1
ATOM 568 O O . ASP A 1 75 ? -15.398 20.031 12.789 1 98.25 75 ASP A O 1
ATOM 572 N N . LEU A 1 76 ? -15.312 18.75 10.945 1 98.75 76 LEU A N 1
ATOM 573 C CA . LEU A 1 76 ? -16.438 19.438 10.328 1 98.75 76 LEU A CA 1
ATOM 574 C C . LEU A 1 76 ? -17.609 18.469 10.117 1 98.75 76 LEU A C 1
ATOM 576 O O . LEU A 1 76 ? -17.406 17.312 9.734 1 98.75 76 LEU A O 1
ATOM 580 N N . LEU A 1 77 ? -18.766 18.938 10.406 1 98.88 77 LEU A N 1
ATOM 581 C CA . LEU A 1 77 ? -19.953 18.312 9.852 1 98.88 77 LEU A CA 1
ATOM 582 C C . LEU A 1 77 ? -20.438 19.062 8.609 1 98.88 77 LEU A C 1
ATOM 584 O O . LEU A 1 77 ? -20.75 20.25 8.688 1 98.88 77 LEU A O 1
ATOM 588 N N . LEU A 1 78 ? -20.438 18.438 7.461 1 98.88 78 LEU A N 1
ATOM 589 C CA . LEU A 1 78 ? -20.891 19 6.199 1 98.88 78 LEU A CA 1
ATOM 590 C C . LEU A 1 78 ? -22.188 18.328 5.746 1 98.88 78 LEU A C 1
ATOM 592 O O . LEU A 1 78 ? -22.203 17.141 5.422 1 98.88 78 LEU A O 1
ATOM 596 N N . ASP A 1 79 ? -23.219 19.078 5.773 1 98.81 79 ASP A N 1
ATOM 597 C CA . ASP A 1 79 ? -24.562 18.594 5.418 1 98.81 79 ASP A CA 1
ATOM 598 C C . ASP A 1 79 ? -25.031 19.234 4.113 1 98.81 79 ASP A C 1
ATOM 600 O O . ASP A 1 79 ? -25.5 20.375 4.102 1 98.81 79 ASP A O 1
ATOM 604 N N . SER A 1 80 ? -25.094 18.469 3.051 1 98.25 80 SER A N 1
ATOM 605 C CA . SER A 1 80 ? -25.438 18.984 1.731 1 98.25 80 SER A CA 1
ATOM 606 C C . SER A 1 80 ? -26.953 19.172 1.587 1 98.25 80 SER A C 1
ATOM 608 O O . SER A 1 80 ? -27.422 19.703 0.586 1 98.25 80 SER A O 1
ATOM 610 N N . ASN A 1 81 ? -27.688 18.688 2.551 1 97.69 81 ASN A N 1
ATOM 611 C CA . ASN A 1 81 ? -29.141 18.859 2.555 1 97.69 81 ASN A CA 1
ATOM 612 C C . ASN A 1 81 ? -29.766 18.328 1.269 1 97.69 81 ASN A C 1
ATOM 614 O O . ASN A 1 81 ? -30.688 18.938 0.737 1 97.69 81 ASN A O 1
ATOM 618 N N . PHE A 1 82 ? -29.188 17.281 0.836 1 95.38 82 PHE A N 1
ATOM 619 C CA . PHE A 1 82 ? -29.594 16.594 -0.385 1 95.38 82 PHE A CA 1
ATOM 620 C C . PHE A 1 82 ? -29.531 17.547 -1.578 1 95.38 82 PHE A C 1
ATOM 622 O O . PHE A 1 82 ? -30.375 17.469 -2.48 1 95.38 82 PHE A O 1
ATOM 629 N N . ARG A 1 83 ? -28.625 18.531 -1.549 1 92.88 83 ARG A N 1
ATOM 630 C CA . ARG A 1 83 ? -28.328 19.453 -2.646 1 92.88 83 ARG A CA 1
ATOM 631 C C . ARG A 1 83 ? -26.844 19.453 -2.982 1 92.88 83 ARG A C 1
ATOM 633 O O . ARG A 1 83 ? -26.031 19.953 -2.205 1 92.88 83 ARG A O 1
ATOM 640 N N . GLY A 1 84 ? -26.391 18.844 -4.055 1 94.75 84 GLY A N 1
ATOM 641 C CA . GLY A 1 84 ? -25 18.875 -4.484 1 94.75 84 GLY A CA 1
ATOM 642 C C . GLY A 1 84 ? -24.125 17.906 -3.719 1 94.75 84 GLY A C 1
ATOM 643 O O . GLY A 1 84 ? -24.516 16.766 -3.457 1 94.75 84 GLY A O 1
ATOM 644 N N . GLY A 1 85 ? -22.781 18.438 -3.434 1 97.94 85 GLY A N 1
ATOM 645 C CA . GLY A 1 85 ? -21.797 17.578 -2.795 1 97.94 85 GLY A CA 1
ATOM 646 C C . GLY A 1 85 ? -21.156 18.203 -1.569 1 97.94 85 GLY A C 1
ATOM 647 O O . GLY A 1 85 ? -21.578 19.266 -1.123 1 97.94 85 GLY A O 1
ATOM 648 N N . GLY A 1 86 ? -20.234 17.5 -0.91 1 98.69 86 GLY A N 1
ATOM 649 C CA . GLY A 1 86 ? -19.578 17.969 0.305 1 98.69 86 GLY A CA 1
ATOM 650 C C . GLY A 1 86 ? -18.344 18.781 0.038 1 98.69 86 GLY A C 1
ATOM 651 O O . GLY A 1 86 ? -18.359 20 0.163 1 98.69 86 GLY A O 1
ATOM 652 N N . ILE A 1 87 ? -17.281 18.141 -0.446 1 98.75 87 ILE A N 1
ATOM 653 C CA . ILE A 1 87 ? -15.992 18.781 -0.675 1 98.75 87 ILE A CA 1
ATOM 654 C C . ILE A 1 87 ? -15.523 18.516 -2.104 1 98.75 87 ILE A C 1
ATOM 656 O O . ILE A 1 87 ? -15.594 17.375 -2.578 1 98.75 87 ILE A O 1
ATOM 660 N N . SER A 1 88 ? -15.109 19.516 -2.775 1 97.88 88 SER A N 1
ATOM 661 C CA . SER A 1 88 ? -14.453 19.375 -4.07 1 97.88 88 SER A CA 1
ATOM 662 C C . SER A 1 88 ? -13.008 19.875 -4.012 1 97.88 88 SER A C 1
ATOM 664 O O . SER A 1 88 ? -12.75 21 -3.607 1 97.88 88 SER A O 1
ATOM 666 N N . VAL A 1 89 ? -12.086 19.016 -4.32 1 96.81 89 VAL A N 1
ATOM 667 C CA . VAL A 1 89 ? -10.656 19.312 -4.367 1 96.81 89 VAL A CA 1
ATOM 668 C C . VAL A 1 89 ? -10.141 19.156 -5.797 1 96.81 89 VAL A C 1
ATOM 670 O O . VAL A 1 89 ? -10 18.031 -6.293 1 96.81 89 VAL A O 1
ATOM 673 N N . LYS A 1 90 ? -9.805 20.234 -6.445 1 95.19 90 LYS A N 1
ATOM 674 C CA . LYS A 1 90 ? -9.398 20.172 -7.844 1 95.19 90 LYS A CA 1
ATOM 675 C C . LYS A 1 90 ? -8.016 20.797 -8.047 1 95.19 90 LYS A C 1
ATOM 677 O O . LYS A 1 90 ? -7.777 21.922 -7.629 1 95.19 90 LYS A O 1
ATOM 682 N N . LYS A 1 91 ? -7.094 20.047 -8.68 1 94 91 LYS A N 1
ATOM 683 C CA . LYS A 1 91 ? -5.754 20.5 -9.031 1 94 91 LYS A CA 1
ATOM 684 C C . LYS A 1 91 ? -5.035 21.094 -7.824 1 94 91 LYS A C 1
ATOM 686 O O . LYS A 1 91 ? -4.5 22.203 -7.898 1 94 91 LYS A O 1
ATOM 691 N N . THR A 1 92 ? -5.145 20.453 -6.707 1 94.19 92 THR A N 1
ATOM 692 C CA . THR A 1 92 ? -4.555 20.891 -5.449 1 94.19 92 THR A CA 1
ATOM 693 C C . THR A 1 92 ? -3.479 19.922 -4.98 1 94.19 92 THR A C 1
ATOM 695 O O . THR A 1 92 ? -3.451 18.766 -5.414 1 94.19 92 THR A O 1
ATOM 698 N N . LEU A 1 93 ? -2.553 20.484 -4.18 1 95.5 93 LEU A N 1
ATOM 699 C CA . LEU A 1 93 ? -1.417 19.688 -3.723 1 95.5 93 LEU A CA 1
ATOM 700 C C . LEU A 1 93 ? -1.428 19.547 -2.203 1 95.5 93 LEU A C 1
ATOM 702 O O . LEU A 1 93 ? -1.575 20.547 -1.487 1 95.5 93 LEU A O 1
ATOM 706 N N . ARG A 1 94 ? -1.37 18.219 -1.706 1 97.25 94 ARG A N 1
ATOM 707 C CA . ARG A 1 94 ? -1.152 17.953 -0.287 1 97.25 94 ARG A CA 1
ATOM 708 C C . ARG A 1 94 ? -2.307 18.5 0.553 1 97.25 94 ARG A C 1
ATOM 710 O O . ARG A 1 94 ? -2.125 19.406 1.355 1 97.25 94 ARG A O 1
ATOM 717 N N . ILE A 1 95 ? -3.436 17.891 0.4 1 97.62 95 ILE A N 1
ATOM 718 C CA . ILE A 1 95 ? -4.66 18.234 1.114 1 97.62 95 ILE A CA 1
ATOM 719 C C . ILE A 1 95 ? -4.941 17.203 2.195 1 97.62 95 ILE A C 1
ATOM 721 O O . ILE A 1 95 ? -4.785 16 1.968 1 97.62 95 ILE A O 1
ATOM 725 N N . ASN A 1 96 ? -5.348 17.734 3.395 1 98.25 96 ASN A N 1
ATOM 726 C CA . ASN A 1 96 ? -5.758 16.844 4.469 1 98.25 96 ASN A CA 1
ATOM 727 C C . ASN A 1 96 ? -7.234 17.016 4.812 1 98.25 96 ASN A C 1
ATOM 729 O O . ASN A 1 96 ? -7.68 18.109 5.137 1 98.25 96 ASN A O 1
ATOM 733 N N . ILE A 1 97 ? -8 15.992 4.695 1 98.69 97 ILE A N 1
ATOM 734 C CA . ILE A 1 97 ? -9.375 15.914 5.18 1 98.69 97 ILE A CA 1
ATOM 735 C C . ILE A 1 97 ? -9.461 14.922 6.332 1 98.69 97 ILE A C 1
ATOM 737 O O . ILE A 1 97 ? -9.234 13.719 6.148 1 98.69 97 ILE A O 1
ATOM 741 N N . GLU A 1 98 ? -9.836 15.445 7.523 1 98.38 98 GLU A N 1
ATOM 742 C CA . GLU A 1 98 ? -9.703 14.594 8.703 1 98.38 98 GLU A CA 1
ATOM 743 C C . GLU A 1 98 ? -10.867 14.789 9.664 1 98.38 98 GLU A C 1
ATOM 745 O O . GLU A 1 98 ? -11.234 15.922 9.984 1 98.38 98 GLU A O 1
ATOM 750 N N . ASN A 1 99 ? -11.367 13.664 10.125 1 98.38 99 ASN A N 1
ATOM 751 C CA . ASN A 1 99 ? -12.406 13.656 11.141 1 98.38 99 ASN A CA 1
ATOM 752 C C . ASN A 1 99 ? -13.609 14.508 10.719 1 98.38 99 ASN A C 1
ATOM 754 O O . ASN A 1 99 ? -14.039 15.383 11.469 1 98.38 99 ASN A O 1
ATOM 758 N N . CYS A 1 100 ? -14.086 14.273 9.578 1 98.75 100 CYS A N 1
ATOM 759 C CA . CYS A 1 100 ? -15.273 14.961 9.086 1 98.75 100 CYS A CA 1
ATOM 760 C C . CYS A 1 100 ? -16.469 14.016 9.008 1 98.75 100 CYS A C 1
ATOM 762 O O . CYS A 1 100 ? -16.297 12.797 8.953 1 98.75 100 CYS A O 1
ATOM 764 N N . TYR A 1 101 ? -17.609 14.531 9.219 1 98.88 101 TYR A N 1
ATOM 765 C CA . TYR A 1 101 ? -18.875 13.867 8.938 1 98.88 101 TYR A CA 1
ATOM 766 C C . TYR A 1 101 ? -19.578 14.523 7.75 1 98.88 101 TYR A C 1
ATOM 768 O O . TYR A 1 101 ? -20 15.68 7.828 1 98.88 101 TYR A O 1
ATOM 776 N N . ILE A 1 102 ? -19.688 13.859 6.617 1 98.88 102 ILE A N 1
ATOM 777 C CA . ILE A 1 102 ? -20.219 14.406 5.383 1 98.88 102 ILE A CA 1
ATOM 778 C C . ILE A 1 102 ? -21.5 13.656 4.996 1 98.88 102 ILE A C 1
ATOM 780 O O . ILE A 1 102 ? -21.469 12.445 4.777 1 98.88 102 ILE A O 1
ATOM 784 N N . THR A 1 103 ? -22.625 14.414 4.898 1 98.25 103 THR A N 1
ATOM 785 C CA . THR A 1 103 ? -23.891 13.688 4.762 1 98.25 103 THR A CA 1
ATOM 786 C C . THR A 1 103 ? -24.828 14.422 3.814 1 98.25 103 THR A C 1
ATOM 788 O O . THR A 1 103 ? -24.578 15.562 3.432 1 98.25 103 THR A O 1
ATOM 791 N N . HIS A 1 104 ? -25.828 13.742 3.322 1 97.56 104 HIS A N 1
ATOM 792 C CA . HIS A 1 104 ? -26.938 14.211 2.51 1 97.56 104 HIS A CA 1
ATOM 793 C C . HIS A 1 104 ? -26.453 14.797 1.188 1 97.56 104 HIS A C 1
ATOM 795 O O . HIS A 1 104 ? -27.016 15.766 0.684 1 97.56 104 HIS A O 1
ATOM 801 N N . PHE A 1 105 ? -25.312 14.258 0.696 1 97.81 105 PHE A N 1
ATOM 802 C CA . PHE A 1 105 ? -24.891 14.641 -0.647 1 97.81 105 PHE A CA 1
ATOM 803 C C . PHE A 1 105 ? -25.766 13.961 -1.699 1 97.81 105 PHE A C 1
ATOM 805 O O . PHE A 1 105 ? -26.203 12.82 -1.513 1 97.81 105 PHE A O 1
ATOM 812 N N . ASN A 1 106 ? -25.984 14.656 -2.844 1 95.56 106 ASN A N 1
ATOM 813 C CA . ASN A 1 106 ? -26.703 14.062 -3.975 1 95.56 106 ASN A CA 1
ATOM 814 C C . ASN A 1 106 ? -25.734 13.656 -5.086 1 95.56 106 ASN A C 1
ATOM 816 O O . ASN A 1 106 ? -26.047 12.773 -5.891 1 95.56 106 ASN A O 1
ATOM 820 N N . THR A 1 107 ? -24.641 14.32 -5.176 1 96.44 107 THR A N 1
ATOM 821 C CA . THR A 1 107 ? -23.656 14.039 -6.219 1 96.44 107 THR A CA 1
ATOM 822 C C . THR A 1 107 ? -22.469 13.258 -5.648 1 96.44 107 THR A C 1
ATOM 824 O O . THR A 1 107 ? -22.438 12.031 -5.711 1 96.44 107 THR A O 1
ATOM 827 N N . THR A 1 108 ? -21.531 14 -5.012 1 98.19 108 THR A N 1
ATOM 828 C CA . THR A 1 108 ? -20.375 13.336 -4.438 1 98.19 108 THR A CA 1
ATOM 829 C C . THR A 1 108 ? -20.062 13.891 -3.049 1 98.19 108 THR A C 1
ATOM 831 O O . THR A 1 108 ? -20.109 15.109 -2.838 1 98.19 108 THR A O 1
ATOM 834 N N . GLY A 1 109 ? -19.797 12.969 -2.088 1 98.56 109 GLY A N 1
ATOM 835 C CA . GLY A 1 109 ? -19.328 13.445 -0.795 1 98.56 109 GLY A CA 1
ATOM 836 C C . GLY A 1 109 ? -18.016 14.203 -0.878 1 98.56 109 GLY A C 1
ATOM 837 O O . GLY A 1 109 ? -17.938 15.367 -0.484 1 98.56 109 GLY A O 1
ATOM 838 N N . ILE A 1 110 ? -17 13.555 -1.39 1 98.81 110 ILE A N 1
ATOM 839 C CA . ILE A 1 110 ? -15.711 14.172 -1.653 1 98.81 110 ILE A CA 1
ATOM 840 C C . ILE A 1 110 ? -15.289 13.891 -3.096 1 98.81 110 ILE A C 1
ATOM 842 O O . ILE A 1 110 ? -15.258 12.742 -3.529 1 98.81 110 ILE A O 1
ATOM 846 N N . LEU A 1 111 ? -15.023 14.898 -3.809 1 98.5 111 LEU A N 1
ATOM 847 C CA . LEU A 1 111 ? -14.508 14.805 -5.172 1 98.5 111 LEU A CA 1
ATOM 848 C C . LEU A 1 111 ? -13.062 15.281 -5.234 1 98.5 111 LEU A C 1
ATOM 850 O O . LEU A 1 111 ? -12.766 16.438 -4.891 1 98.5 111 LEU A O 1
ATOM 854 N N . VAL A 1 112 ? -12.172 14.43 -5.586 1 98.12 112 VAL A N 1
ATOM 855 C CA . VAL A 1 112 ? -10.773 14.773 -5.848 1 98.12 112 VAL A CA 1
ATOM 856 C C . VAL A 1 112 ? -10.484 14.664 -7.344 1 98.12 112 VAL A C 1
ATOM 858 O O . VAL A 1 112 ? -10.672 13.594 -7.938 1 98.12 112 VAL A O 1
ATOM 861 N N . GLN A 1 113 ? -10.078 15.711 -7.953 1 96.38 113 GLN A N 1
ATOM 862 C CA . GLN A 1 113 ? -9.844 15.711 -9.391 1 96.38 113 GLN A CA 1
ATOM 863 C C . GLN A 1 113 ? -8.523 16.406 -9.727 1 96.38 113 GLN A C 1
ATOM 865 O O . GLN A 1 113 ? -8.344 17.578 -9.414 1 96.38 113 GLN A O 1
ATOM 870 N N . GLY A 1 114 ? -7.727 15.656 -10.359 1 93.06 114 GLY A N 1
ATOM 871 C CA . GLY A 1 114 ? -6.402 16.203 -10.617 1 93.06 114 GLY A CA 1
ATOM 872 C C . GLY A 1 114 ? -5.59 16.406 -9.352 1 93.06 114 GLY A C 1
ATOM 873 O O . GLY A 1 114 ? -5.922 15.852 -8.297 1 93.06 114 GLY A O 1
ATOM 874 N N . GLY A 1 115 ? -4.375 17.125 -9.516 1 91.12 115 GLY A N 1
ATOM 875 C CA . GLY A 1 115 ? -3.502 17.297 -8.367 1 91.12 115 GLY A CA 1
ATOM 876 C C . GLY A 1 115 ? -2.932 16 -7.836 1 91.12 115 GLY A C 1
ATOM 877 O O . GLY A 1 115 ? -2.811 15.023 -8.578 1 91.12 115 GLY A O 1
ATOM 878 N N . HIS A 1 116 ? -2.469 15.969 -6.598 1 92.31 116 HIS A N 1
ATOM 879 C CA . HIS A 1 116 ? -2.031 14.727 -5.965 1 92.31 116 HIS A CA 1
ATOM 880 C C . HIS A 1 116 ? -1.837 14.914 -4.465 1 92.31 116 HIS A C 1
ATOM 882 O O . HIS A 1 116 ? -1.696 16.047 -3.986 1 92.31 116 HIS A O 1
ATOM 888 N N . GLU A 1 117 ? -1.914 13.812 -3.766 1 96.81 117 GLU A N 1
ATOM 889 C CA . GLU A 1 117 ? -1.644 13.711 -2.334 1 96.81 117 GLU A CA 1
ATOM 890 C C . GLU A 1 117 ? -2.777 14.32 -1.514 1 96.81 117 GLU A C 1
ATOM 892 O O . GLU A 1 117 ? -2.533 15.125 -0.61 1 96.81 117 GLU A O 1
ATOM 897 N N . THR A 1 118 ? -3.934 14.016 -1.896 1 98.12 118 THR A N 1
ATOM 898 C CA . THR A 1 118 ? -5.074 14.227 -1.012 1 98.12 118 THR A CA 1
ATOM 899 C C . THR A 1 118 ? -5.246 13.047 -0.058 1 98.12 118 THR A C 1
ATOM 901 O O . THR A 1 118 ? -5.418 11.906 -0.496 1 98.12 118 THR A O 1
ATOM 904 N N . TYR A 1 119 ? -5.152 13.367 1.235 1 98.62 119 TYR A N 1
ATOM 905 C CA . TYR A 1 119 ? -5.277 12.336 2.256 1 98.62 119 TYR A CA 1
ATOM 906 C C . TYR A 1 119 ? -6.574 12.492 3.037 1 98.62 119 TYR A C 1
ATOM 908 O O . TYR A 1 119 ? -6.801 13.523 3.676 1 98.62 119 TYR A O 1
ATOM 916 N N . ILE A 1 120 ? -7.461 11.516 2.941 1 98.75 120 ILE A N 1
ATOM 917 C CA . ILE A 1 120 ? -8.75 11.469 3.629 1 98.75 120 ILE A CA 1
ATOM 918 C C . ILE A 1 120 ? -8.688 10.461 4.77 1 98.75 120 ILE A C 1
ATOM 920 O O . ILE A 1 120 ? -8.43 9.273 4.543 1 98.75 120 ILE A O 1
ATOM 924 N N . ARG A 1 121 ? -8.984 10.961 6.023 1 98.38 121 ARG A N 1
ATOM 925 C CA . ARG A 1 121 ? -8.766 10.062 7.156 1 98.38 121 ARG A CA 1
ATOM 926 C C . ARG A 1 121 ? -9.859 10.227 8.203 1 98.38 121 ARG A C 1
ATOM 928 O O . ARG A 1 121 ? -10.375 11.328 8.406 1 98.38 121 ARG A O 1
ATOM 935 N N . ASN A 1 122 ? -10.141 9.125 8.891 1 98.25 122 ASN A N 1
ATOM 936 C CA . ASN A 1 122 ? -11.023 9.133 10.055 1 98.25 122 ASN A CA 1
ATOM 937 C C . ASN A 1 122 ? -12.312 9.891 9.773 1 98.25 122 ASN A C 1
ATOM 939 O O . ASN A 1 122 ? -12.711 10.766 10.555 1 98.25 122 ASN A O 1
ATOM 943 N N . THR A 1 123 ? -12.898 9.602 8.625 1 98.75 123 THR A N 1
ATOM 944 C CA . THR A 1 123 ? -14.047 10.367 8.156 1 98.75 123 THR A CA 1
ATOM 945 C C . THR A 1 123 ? -15.242 9.453 7.887 1 98.75 123 THR A C 1
ATOM 947 O O . THR A 1 123 ? -15.062 8.297 7.488 1 98.75 123 THR A O 1
ATOM 950 N N . PHE A 1 124 ? -16.453 9.945 8.141 1 98.75 124 PHE A N 1
ATOM 951 C CA . PHE A 1 124 ? -17.703 9.227 7.895 1 98.75 124 PHE A CA 1
ATOM 952 C C . PHE A 1 124 ? -18.484 9.891 6.777 1 98.75 124 PHE A C 1
ATOM 954 O O . PHE A 1 124 ? -18.688 11.109 6.793 1 98.75 124 PHE A O 1
ATOM 961 N N . LEU A 1 125 ? -18.922 9.102 5.824 1 98.5 125 LEU A N 1
ATOM 962 C CA . LEU A 1 125 ? -19.672 9.656 4.707 1 98.5 125 LEU A CA 1
ATOM 963 C C . LEU A 1 125 ? -20.953 8.844 4.457 1 98.5 125 LEU A C 1
ATOM 965 O O . LEU A 1 125 ? -20.922 7.617 4.539 1 98.5 125 LEU A O 1
ATOM 969 N N . GLY A 1 126 ? -22.047 9.555 4.109 1 97.44 126 GLY A N 1
ATOM 970 C CA . GLY A 1 126 ? -23.25 8.875 3.645 1 97.44 126 GLY A CA 1
ATOM 971 C C . GLY A 1 126 ? -24.328 9.828 3.182 1 97.44 126 GLY A C 1
ATOM 972 O O . GLY A 1 126 ? -24.547 10.875 3.795 1 97.44 126 GLY A O 1
ATOM 973 N N . GLN A 1 127 ? -24.984 9.43 2.168 1 96.69 127 GLN A N 1
ATOM 974 C CA . GLN A 1 127 ? -26.109 10.211 1.673 1 96.69 127 GLN A CA 1
ATOM 975 C C . GLN A 1 127 ? -27.266 10.211 2.672 1 96.69 127 GLN A C 1
ATOM 977 O O . GLN A 1 127 ? -27.812 11.266 3.004 1 96.69 127 GLN A O 1
ATOM 982 N N . HIS A 1 128 ? -27.609 9.047 3.129 1 95.81 128 HIS A N 1
ATOM 983 C CA . HIS A 1 128 ? -28.594 8.875 4.195 1 95.81 128 HIS A CA 1
ATOM 984 C C . HIS A 1 128 ? -27.922 8.414 5.484 1 95.81 128 HIS A C 1
ATOM 986 O O . HIS A 1 128 ? -27.156 7.449 5.48 1 95.81 128 HIS A O 1
ATOM 992 N N . ILE A 1 129 ? -28.25 9.07 6.527 1 94.88 129 ILE A N 1
ATOM 993 C CA . ILE A 1 129 ? -27.672 8.672 7.805 1 94.88 129 ILE A CA 1
ATOM 994 C C . ILE A 1 129 ? -28.312 7.371 8.281 1 94.88 129 ILE A C 1
ATOM 996 O O . ILE A 1 129 ? -29.516 7.328 8.539 1 94.88 129 ILE A O 1
ATOM 1000 N N . THR A 1 130 ? -27.422 6.379 8.312 1 92.56 130 THR A N 1
ATOM 1001 C CA . THR A 1 130 ? -27.953 5.07 8.68 1 92.56 130 THR A CA 1
ATOM 1002 C C . THR A 1 130 ? -26.875 4.199 9.305 1 92.56 130 THR A C 1
ATOM 1004 O O . THR A 1 130 ? -25.688 4.438 9.102 1 92.56 130 THR A O 1
ATOM 1007 N N . ALA A 1 131 ? -27.312 3.266 10.125 1 89.81 131 ALA A N 1
ATOM 1008 C CA . ALA A 1 131 ? -26.453 2.189 10.609 1 89.81 131 ALA A CA 1
ATOM 1009 C C . ALA A 1 131 ? -26.891 0.839 10.055 1 89.81 131 ALA A C 1
ATOM 1011 O O . ALA A 1 131 ? -26.609 -0.205 10.648 1 89.81 131 ALA A O 1
ATOM 1012 N N . GLY A 1 132 ? -27.672 0.918 8.891 1 82.69 132 GLY A N 1
ATOM 1013 C CA . GLY A 1 132 ? -28.266 -0.271 8.297 1 82.69 132 GLY A CA 1
ATOM 1014 C C . GLY A 1 132 ? -29.781 -0.316 8.422 1 82.69 132 GLY A C 1
ATOM 1015 O O . GLY A 1 132 ? -30.328 0.196 9.398 1 82.69 132 GLY A O 1
ATOM 1016 N N . GLY A 1 133 ? -30.516 -0.852 7.484 1 80.56 133 GLY A N 1
ATOM 1017 C CA . GLY A 1 133 ? -31.953 -1.072 7.543 1 80.56 133 GLY A CA 1
ATOM 1018 C C . GLY A 1 133 ? -32.75 0.19 7.309 1 80.56 133 GLY A C 1
ATOM 1019 O O . GLY A 1 133 ? -33.938 0.267 7.691 1 80.56 133 GLY A O 1
ATOM 1020 N N . ASP A 1 134 ? -32.094 1.175 6.777 1 85.12 134 ASP A N 1
ATOM 1021 C CA . ASP A 1 134 ? -32.781 2.422 6.496 1 85.12 134 ASP A CA 1
ATOM 1022 C C . ASP A 1 134 ? -33.812 2.238 5.367 1 85.12 134 ASP A C 1
ATOM 1024 O O . ASP A 1 134 ? -33.531 1.543 4.387 1 85.12 134 ASP A O 1
ATOM 1028 N N . LYS A 1 135 ? -34.969 2.85 5.566 1 89 135 LYS A N 1
ATOM 1029 C CA . LYS A 1 135 ? -36 2.742 4.559 1 89 135 LYS A CA 1
ATOM 1030 C C . LYS A 1 135 ? -35.562 3.334 3.227 1 89 135 LYS A C 1
ATOM 1032 O O . LYS A 1 135 ? -36.094 2.994 2.176 1 89 135 LYS A O 1
ATOM 1037 N N . HIS A 1 136 ? -34.594 4.211 3.25 1 88.5 136 HIS A N 1
ATOM 1038 C CA . HIS A 1 136 ? -34.125 4.867 2.037 1 88.5 136 HIS A CA 1
ATOM 1039 C C . HIS A 1 136 ? -32.875 4.172 1.479 1 88.5 136 HIS A C 1
ATOM 1041 O O . HIS A 1 136 ? -32.156 4.742 0.659 1 88.5 136 HIS A O 1
ATOM 1047 N N . GLU A 1 137 ? -32.625 3.047 1.898 1 87.31 137 GLU A N 1
ATOM 1048 C CA . GLU A 1 137 ? -31.438 2.287 1.521 1 87.31 137 GLU A CA 1
ATOM 1049 C C . GLU A 1 137 ? -31.312 2.182 0.005 1 87.31 137 GLU A C 1
ATOM 1051 O O . GLU A 1 137 ? -30.203 2.143 -0.528 1 87.31 137 GLU A O 1
ATOM 1056 N N . ARG A 1 138 ? -32.438 2.211 -0.658 1 90.31 138 ARG A N 1
ATOM 1057 C CA . ARG A 1 138 ? -32.406 2.031 -2.105 1 90.31 138 ARG A CA 1
ATOM 1058 C C . ARG A 1 138 ? -32.5 3.373 -2.824 1 90.31 138 ARG A C 1
ATOM 1060 O O . ARG A 1 138 ? -32.406 3.436 -4.051 1 90.31 138 ARG A O 1
ATOM 1067 N N . ASP A 1 139 ? -32.719 4.441 -2.094 1 87.5 139 ASP A N 1
ATOM 1068 C CA . ASP A 1 139 ? -32.938 5.773 -2.654 1 87.5 139 ASP A CA 1
ATOM 1069 C C . ASP A 1 139 ? -31.609 6.543 -2.727 1 87.5 139 ASP A C 1
ATOM 1071 O O . ASP A 1 139 ? -31.562 7.715 -2.348 1 87.5 139 ASP A O 1
ATOM 1075 N N . PHE A 1 140 ? -30.531 5.902 -3.137 1 85.31 140 PHE A N 1
ATOM 1076 C CA . PHE A 1 140 ? -29.25 6.594 -3.162 1 85.31 140 PHE A CA 1
ATOM 1077 C C . PHE A 1 140 ? -28.828 6.879 -4.594 1 85.31 140 PHE A C 1
ATOM 1079 O O . PHE A 1 140 ? -29.094 6.086 -5.5 1 85.31 140 PHE A O 1
ATOM 1086 N N . SER A 1 141 ? -28.281 8.07 -4.793 1 86.94 141 SER A N 1
ATOM 1087 C CA . SER A 1 141 ? -27.812 8.461 -6.121 1 86.94 141 SER A CA 1
ATOM 1088 C C . SER A 1 141 ? -26.344 8.898 -6.086 1 86.94 141 SER A C 1
ATOM 1090 O O . SER A 1 141 ? -25.672 8.922 -7.117 1 86.94 141 SER A O 1
ATOM 1092 N N . GLY A 1 142 ? -25.797 9.203 -4.953 1 93.75 142 GLY A N 1
ATOM 1093 C CA . GLY A 1 142 ? -24.5 9.852 -4.898 1 93.75 142 GLY A CA 1
ATOM 1094 C C . GLY A 1 142 ? -23.344 8.867 -4.762 1 93.75 142 GLY A C 1
ATOM 1095 O O . GLY A 1 142 ? -23.562 7.664 -4.625 1 93.75 142 GLY A O 1
ATOM 1096 N N . THR A 1 143 ? -22.125 9.344 -4.98 1 98.12 143 THR A N 1
ATOM 1097 C CA . THR A 1 143 ? -20.859 8.648 -4.73 1 98.12 143 THR A CA 1
ATOM 1098 C C . THR A 1 143 ? -20.203 9.18 -3.467 1 98.12 143 THR A C 1
ATOM 1100 O O . THR A 1 143 ? -20.109 10.391 -3.271 1 98.12 143 THR A O 1
ATOM 1103 N N . GLY A 1 144 ? -19.797 8.289 -2.564 1 98.62 144 GLY A N 1
ATOM 1104 C CA . GLY A 1 144 ? -19.125 8.742 -1.357 1 98.62 144 GLY A CA 1
ATOM 1105 C C . GLY A 1 144 ? -17.859 9.516 -1.639 1 98.62 144 GLY A C 1
ATOM 1106 O O . GLY A 1 144 ? -17.766 10.711 -1.346 1 98.62 144 GLY A O 1
ATOM 1107 N N . ILE A 1 145 ? -16.875 8.883 -2.252 1 98.88 145 ILE A N 1
ATOM 1108 C CA . ILE A 1 145 ? -15.609 9.5 -2.609 1 98.88 145 ILE A CA 1
ATOM 1109 C C . ILE A 1 145 ? -15.281 9.203 -4.07 1 98.88 145 ILE A C 1
ATOM 1111 O O . ILE A 1 145 ? -15.406 8.062 -4.523 1 98.88 145 ILE A O 1
ATOM 1115 N N . SER A 1 146 ? -14.938 10.195 -4.809 1 98.75 146 SER A N 1
ATOM 1116 C CA . SER A 1 146 ? -14.438 10.047 -6.172 1 98.75 146 SER A CA 1
ATOM 1117 C C . SER A 1 146 ? -12.984 10.492 -6.285 1 98.75 146 SER A C 1
ATOM 1119 O O . SER A 1 146 ? -12.664 11.664 -6.07 1 98.75 146 SER A O 1
ATOM 1121 N N . LEU A 1 147 ? -12.102 9.57 -6.637 1 98.56 147 LEU A N 1
ATOM 1122 C CA . LEU A 1 147 ? -10.688 9.859 -6.852 1 98.56 147 LEU A CA 1
ATOM 1123 C C . LEU A 1 147 ? -10.359 9.891 -8.344 1 98.56 147 LEU A C 1
ATOM 1125 O O . LEU A 1 147 ? -10.055 8.852 -8.93 1 98.56 147 LEU A O 1
ATOM 1129 N N . LEU A 1 148 ? -10.422 11.031 -8.938 1 97.31 148 LEU A N 1
ATOM 1130 C CA . LEU A 1 148 ? -10.062 11.242 -10.336 1 97.31 148 LEU A CA 1
ATOM 1131 C C . LEU A 1 148 ? -8.664 11.844 -10.445 1 97.31 148 LEU A C 1
ATOM 1133 O O . LEU A 1 148 ? -8.461 12.836 -11.148 1 97.31 148 LEU A O 1
ATOM 1137 N N . GLY A 1 149 ? -7.715 11.414 -9.703 1 94.62 149 GLY A N 1
ATOM 1138 C CA . GLY A 1 149 ? -6.312 11.805 -9.664 1 94.62 149 GLY A CA 1
ATOM 1139 C C . GLY A 1 149 ? -5.422 10.734 -9.047 1 94.62 149 GLY A C 1
ATOM 1140 O O . GLY A 1 149 ? -5.902 9.688 -8.625 1 94.62 149 GLY A O 1
ATOM 1141 N N . ASN A 1 150 ? -4.109 10.969 -9.047 1 95.56 150 ASN A N 1
ATOM 1142 C CA . ASN A 1 150 ? -3.156 9.961 -8.594 1 95.56 150 ASN A CA 1
ATOM 1143 C C . ASN A 1 150 ? -2.584 10.312 -7.219 1 95.56 150 ASN A C 1
ATOM 1145 O O . ASN A 1 150 ? -2.697 11.445 -6.766 1 95.56 150 ASN A O 1
ATOM 1149 N N . ASP A 1 151 ? -1.977 9.312 -6.52 1 96.94 151 ASP A N 1
ATOM 1150 C CA . ASP A 1 151 ? -1.158 9.453 -5.316 1 96.94 151 ASP A CA 1
ATOM 1151 C C . ASP A 1 151 ? -2.006 9.891 -4.125 1 96.94 151 ASP A C 1
ATOM 1153 O O . ASP A 1 151 ? -1.561 10.695 -3.303 1 96.94 151 ASP A O 1
ATOM 1157 N N . ASN A 1 152 ? -3.242 9.453 -4.062 1 98.31 152 ASN A N 1
ATOM 1158 C CA . ASN A 1 152 ? -4.105 9.766 -2.928 1 98.31 152 ASN A CA 1
ATOM 1159 C C . ASN A 1 152 ? -4.215 8.594 -1.96 1 98.31 152 ASN A C 1
ATOM 1161 O O . ASN A 1 152 ? -3.889 7.461 -2.314 1 98.31 152 ASN A O 1
ATOM 1165 N N . ALA A 1 153 ? -4.578 8.898 -0.736 1 98.62 153 ALA A N 1
ATOM 1166 C CA . ALA A 1 153 ? -4.762 7.855 0.275 1 98.62 153 ALA A CA 1
ATOM 1167 C C . ALA A 1 153 ? -6.082 8.039 1.014 1 98.62 153 ALA A C 1
ATOM 1169 O O . ALA A 1 153 ? -6.461 9.164 1.36 1 98.62 153 ALA A O 1
ATOM 1170 N N . VAL A 1 154 ? -6.871 6.996 1.145 1 98.81 154 VAL A N 1
ATOM 1171 C CA . VAL A 1 154 ? -8.062 6.922 1.981 1 98.81 154 VAL A CA 1
ATOM 1172 C C . VAL A 1 154 ? -7.832 5.938 3.125 1 98.81 154 VAL A C 1
ATOM 1174 O O . VAL A 1 154 ? -7.617 4.746 2.895 1 98.81 154 VAL A O 1
ATOM 1177 N N . THR A 1 155 ? -7.832 6.449 4.371 1 98.62 155 THR A N 1
ATOM 1178 C CA . THR A 1 155 ? -7.449 5.625 5.516 1 98.62 155 THR A CA 1
ATOM 1179 C C . THR A 1 155 ? -8.492 5.73 6.625 1 98.62 155 THR A C 1
ATOM 1181 O O . THR A 1 155 ? -8.82 6.832 7.074 1 98.62 155 THR A O 1
ATOM 1184 N N . ASP A 1 156 ? -9.047 4.602 7.109 1 98.12 156 ASP A N 1
ATOM 1185 C CA . ASP A 1 156 ? -9.992 4.535 8.219 1 98.12 156 ASP A CA 1
ATOM 1186 C C . ASP A 1 156 ? -11.227 5.383 7.945 1 98.12 156 ASP A C 1
ATOM 1188 O O . ASP A 1 156 ? -11.594 6.242 8.75 1 98.12 156 ASP A O 1
ATOM 1192 N N . VAL A 1 157 ? -11.828 5.102 6.852 1 98.75 157 VAL A N 1
ATOM 1193 C CA . VAL A 1 157 ? -13.016 5.82 6.418 1 98.75 157 VAL A CA 1
ATOM 1194 C C . VAL A 1 157 ? -14.211 4.867 6.367 1 98.75 157 VAL A C 1
ATOM 1196 O O . VAL A 1 157 ? -14.07 3.717 5.941 1 98.75 157 VAL A O 1
ATOM 1199 N N . VAL A 1 158 ? -15.367 5.344 6.828 1 98.75 158 VAL A N 1
ATOM 1200 C CA . VAL A 1 158 ? -16.609 4.574 6.73 1 98.75 158 VAL A CA 1
ATOM 1201 C C . VAL A 1 158 ? -17.531 5.211 5.695 1 98.75 158 VAL A C 1
ATOM 1203 O O . VAL A 1 158 ? -17.766 6.422 5.723 1 98.75 158 VAL A O 1
ATOM 1206 N N . ILE A 1 159 ? -18.031 4.492 4.812 1 98.38 159 ILE A N 1
ATOM 1207 C CA . ILE A 1 159 ? -19.078 4.91 3.895 1 98.38 159 ILE A CA 1
ATOM 1208 C C . ILE A 1 159 ? -20.344 4.105 4.164 1 98.38 159 ILE A C 1
ATOM 1210 O O . ILE A 1 159 ? -20.391 2.898 3.91 1 98.38 159 ILE A O 1
ATOM 1214 N N . PHE A 1 160 ? -21.406 4.84 4.613 1 97.31 160 PHE A N 1
ATOM 1215 C CA . PHE A 1 160 ? -22.531 4.082 5.137 1 97.31 160 PHE A CA 1
ATOM 1216 C C . PHE A 1 160 ? -23.766 4.246 4.238 1 97.31 160 PHE A C 1
ATOM 1218 O O . PHE A 1 160 ? -24.766 3.562 4.426 1 97.31 160 PHE A O 1
ATOM 1225 N N . SER A 1 161 ? -23.672 5.078 3.271 1 96.69 161 SER A N 1
ATOM 1226 C CA . SER A 1 161 ? -24.781 5.234 2.332 1 96.69 161 SER A CA 1
ATOM 1227 C C . SER A 1 161 ? -24.312 5.914 1.046 1 96.69 161 SER A C 1
ATOM 1229 O O . SER A 1 161 ? -23.797 7.035 1.08 1 96.69 161 SER A O 1
ATOM 1231 N N . ALA A 1 162 ? -24.453 5.273 -0.099 1 96.88 162 ALA A N 1
ATOM 1232 C CA . ALA A 1 162 ? -24.125 5.766 -1.433 1 96.88 162 ALA A CA 1
ATOM 1233 C C . ALA A 1 162 ? -24.359 4.691 -2.488 1 96.88 162 ALA A C 1
ATOM 1235 O O . ALA A 1 162 ? -24.281 3.494 -2.195 1 96.88 162 ALA A O 1
ATOM 1236 N N . GLU A 1 163 ? -24.641 5.145 -3.666 1 97 163 GLU A N 1
ATOM 1237 C CA . GLU A 1 163 ? -24.703 4.172 -4.754 1 97 163 GLU A CA 1
ATOM 1238 C C . GLU A 1 163 ? -23.359 3.504 -4.984 1 97 163 GLU A C 1
ATOM 1240 O O . GLU A 1 163 ? -23.281 2.285 -5.168 1 97 163 GLU A O 1
ATOM 1245 N N . ILE A 1 164 ? -22.406 4.266 -5.094 1 98.12 164 ILE A N 1
ATOM 1246 C CA . ILE A 1 164 ? -21.016 3.824 -5.152 1 98.12 164 ILE A CA 1
ATOM 1247 C C . ILE A 1 164 ? -20.25 4.371 -3.947 1 98.12 164 ILE A C 1
ATOM 1249 O O . ILE A 1 164 ? -20.281 5.574 -3.678 1 98.12 164 ILE A O 1
ATOM 1253 N N . GLY A 1 165 ? -19.641 3.479 -3.146 1 98.56 165 GLY A N 1
ATOM 1254 C CA . GLY A 1 165 ? -18.844 3.963 -2.027 1 98.56 165 GLY A CA 1
ATOM 1255 C C . GLY A 1 165 ? -17.672 4.812 -2.455 1 98.56 165 GLY A C 1
ATOM 1256 O O . GLY A 1 165 ? -17.641 6.02 -2.209 1 98.56 165 GLY A O 1
ATOM 1257 N N . ILE A 1 166 ? -16.688 4.207 -3.137 1 98.94 166 ILE A N 1
ATOM 1258 C CA . ILE A 1 166 ? -15.516 4.902 -3.672 1 98.94 166 ILE A CA 1
ATOM 1259 C C . ILE A 1 166 ? -15.32 4.527 -5.141 1 98.94 166 ILE A C 1
ATOM 1261 O O . ILE A 1 166 ? -15.32 3.342 -5.488 1 98.94 166 ILE A O 1
ATOM 1265 N N . ILE A 1 167 ? -15.234 5.496 -5.965 1 98.81 167 ILE A N 1
ATOM 1266 C CA . ILE A 1 167 ? -14.844 5.242 -7.348 1 98.81 167 ILE A CA 1
ATOM 1267 C C . ILE A 1 167 ? -13.43 5.766 -7.59 1 98.81 167 ILE A C 1
ATOM 1269 O O . ILE A 1 167 ? -13.078 6.855 -7.133 1 98.81 167 ILE A O 1
ATOM 1273 N N . VAL A 1 168 ? -12.57 4.973 -8.242 1 98.75 168 VAL A N 1
ATOM 1274 C CA . VAL A 1 168 ? -11.188 5.324 -8.539 1 98.75 168 VAL A CA 1
ATOM 1275 C C . VAL A 1 168 ? -10.969 5.34 -10.047 1 98.75 168 VAL A C 1
ATOM 1277 O O . VAL A 1 168 ? -11.227 4.344 -10.727 1 98.75 168 VAL A O 1
ATOM 1280 N N . THR A 1 169 ? -10.484 6.477 -10.531 1 98.19 169 THR A N 1
ATOM 1281 C CA . THR A 1 169 ? -10.219 6.57 -11.961 1 98.19 169 THR A CA 1
ATOM 1282 C C . THR A 1 169 ? -8.805 7.098 -12.211 1 98.19 169 THR A C 1
ATOM 1284 O O . THR A 1 169 ? -8.445 7.398 -13.352 1 98.19 169 THR A O 1
ATOM 1287 N N . GLY A 1 170 ? -8.031 7.363 -11.18 1 97.12 170 GLY A N 1
ATOM 1288 C CA . GLY A 1 170 ? -6.617 7.691 -11.281 1 97.12 170 GLY A CA 1
ATOM 1289 C C . GLY A 1 170 ? -5.715 6.656 -10.641 1 97.12 170 GLY A C 1
ATOM 1290 O O . GLY A 1 170 ? -6.176 5.828 -9.852 1 97.12 170 GLY A O 1
ATOM 1291 N N . GLN A 1 171 ? -4.406 6.664 -10.945 1 96.81 171 GLN A N 1
ATOM 1292 C CA . GLN A 1 171 ? -3.48 5.602 -10.57 1 96.81 171 GLN A CA 1
ATOM 1293 C C . GLN A 1 171 ? -2.818 5.895 -9.227 1 96.81 171 GLN A C 1
ATOM 1295 O O . GLN A 1 171 ? -2.939 7 -8.695 1 96.81 171 GLN A O 1
ATOM 1300 N N . ALA A 1 172 ? -2.111 4.887 -8.695 1 97.56 172 ALA A N 1
ATOM 1301 C CA . ALA A 1 172 ? -1.187 4.98 -7.566 1 97.56 172 ALA A CA 1
ATOM 1302 C C . ALA A 1 172 ? -1.905 5.449 -6.305 1 97.56 172 ALA A C 1
ATOM 1304 O O . ALA A 1 172 ? -1.362 6.242 -5.531 1 97.56 172 ALA A O 1
ATOM 1305 N N . ASN A 1 173 ? -3.166 5 -6.125 1 98.44 173 ASN A N 1
ATOM 1306 C CA . ASN A 1 173 ? -3.908 5.293 -4.902 1 98.44 173 ASN A CA 1
ATOM 1307 C C . ASN A 1 173 ? -3.869 4.117 -3.93 1 98.44 173 ASN A C 1
ATOM 1309 O O . ASN A 1 173 ? -3.6 2.984 -4.328 1 98.44 173 ASN A O 1
ATOM 1313 N N . THR A 1 174 ? -4.066 4.398 -2.678 1 98.69 174 THR A N 1
ATOM 1314 C CA . THR A 1 174 ? -4.16 3.342 -1.68 1 98.6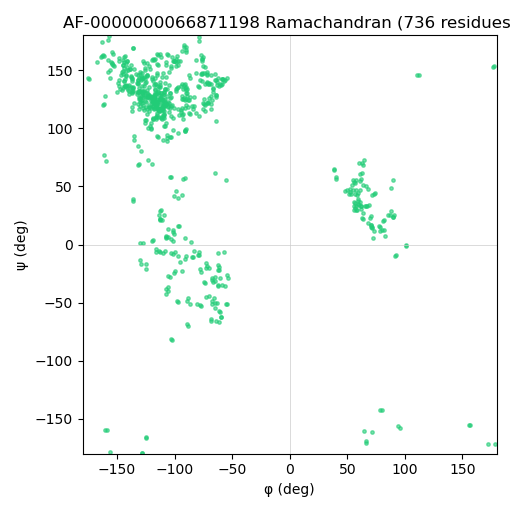9 174 THR A CA 1
ATOM 1315 C C . THR A 1 174 ? -5.391 3.539 -0.798 1 98.69 174 THR A C 1
ATOM 1317 O O . THR A 1 174 ? -5.746 4.672 -0.46 1 98.69 174 THR A O 1
ATOM 1320 N N . LEU A 1 175 ? -6.137 2.477 -0.558 1 98.81 175 LEU A N 1
ATOM 1321 C CA . LEU A 1 175 ? -7.242 2.398 0.391 1 98.81 175 LEU A CA 1
ATOM 1322 C C . LEU A 1 175 ? -6.914 1.442 1.532 1 98.81 175 LEU A C 1
ATOM 1324 O O . LEU A 1 175 ? -6.605 0.271 1.298 1 98.81 175 LEU A O 1
ATOM 1328 N N . SER A 1 176 ? -6.926 1.933 2.732 1 98.69 176 SER A N 1
ATOM 1329 C CA . SER A 1 176 ? -6.617 1.111 3.898 1 98.69 176 SER A CA 1
ATOM 1330 C C . SER A 1 176 ? -7.594 1.381 5.039 1 98.69 176 SER A C 1
ATOM 1332 O O . SER A 1 176 ? -7.863 2.537 5.371 1 98.69 176 SER A O 1
ATOM 1334 N N . GLY A 1 177 ? -8.125 0.345 5.621 1 98.38 177 GLY A N 1
ATOM 1335 C CA . GLY A 1 177 ? -9.039 0.503 6.738 1 98.38 177 GLY A CA 1
ATOM 1336 C C . GLY A 1 177 ? -10.383 1.082 6.332 1 98.38 177 GLY A C 1
ATOM 1337 O O . GLY A 1 177 ? -11.086 1.676 7.152 1 98.38 177 GLY A O 1
ATOM 1338 N N . VAL A 1 178 ? -10.766 0.917 5.102 1 98.81 178 VAL A N 1
ATOM 1339 C CA . VAL A 1 178 ? -12.039 1.451 4.617 1 98.81 178 VAL A CA 1
ATOM 1340 C C . VAL A 1 178 ? -13.156 0.448 4.887 1 98.81 178 VAL A C 1
ATOM 1342 O O . VAL A 1 178 ? -13.016 -0.743 4.605 1 98.81 178 VAL A O 1
ATOM 1345 N N . HIS A 1 179 ? -14.203 0.917 5.531 1 98.81 179 HIS A N 1
ATOM 1346 C CA . HIS A 1 179 ? -15.398 0.124 5.801 1 98.81 179 HIS A CA 1
ATOM 1347 C C . HIS A 1 179 ? -16.578 0.609 4.969 1 98.81 179 HIS A C 1
ATOM 1349 O O . HIS A 1 179 ? -17.141 1.675 5.238 1 98.81 179 HIS A O 1
ATOM 1355 N N . CYS A 1 180 ? -16.984 -0.199 3.982 1 98 180 CYS A N 1
ATOM 1356 C CA . CYS A 1 180 ? -18.109 0.157 3.123 1 98 180 CYS A CA 1
ATOM 1357 C C . CYS A 1 180 ? -19.328 -0.711 3.428 1 98 180 CYS A C 1
ATOM 1359 O O . CYS A 1 180 ? -19.234 -1.94 3.41 1 98 180 CYS A O 1
ATOM 1361 N N . TYR A 1 181 ? -20.422 -0.151 3.758 1 96.62 181 TYR A N 1
ATOM 1362 C CA . TYR A 1 181 ? -21.719 -0.805 3.736 1 96.62 181 TYR A CA 1
ATOM 1363 C C . TYR A 1 181 ? -22.781 0.112 3.137 1 96.62 181 TYR A C 1
ATOM 1365 O O . TYR A 1 181 ? -23.938 0.123 3.588 1 96.62 181 TYR A O 1
ATOM 1373 N N . ASN A 1 182 ? -22.438 0.856 2.154 1 94.94 182 ASN A N 1
ATOM 1374 C CA . ASN A 1 182 ? -23.156 1.959 1.524 1 94.94 182 ASN A CA 1
ATOM 1375 C C . ASN A 1 182 ? -24.438 1.476 0.835 1 94.94 182 ASN A C 1
ATOM 1377 O O . ASN A 1 182 ? -25.422 2.205 0.771 1 94.94 182 ASN A O 1
ATOM 1381 N N . LYS A 1 183 ? -24.406 0.485 0.14 1 91.5 183 LYS A N 1
ATOM 1382 C CA . LYS A 1 183 ? -25.5 -0.159 -0.576 1 91.5 183 LYS A CA 1
ATOM 1383 C C . LYS A 1 183 ? -25.156 -1.603 -0.928 1 91.5 183 LYS A C 1
ATOM 1385 O O . LYS A 1 183 ? -24.125 -1.867 -1.55 1 91.5 183 LYS A O 1
ATOM 1390 N N . ALA A 1 184 ? -26.062 -2.465 -0.55 1 90.94 184 ALA A N 1
ATOM 1391 C CA . ALA A 1 184 ? -25.797 -3.877 -0.83 1 90.94 184 ALA A CA 1
ATOM 1392 C C . ALA A 1 184 ? -25.688 -4.129 -2.33 1 90.94 184 ALA A C 1
ATOM 1394 O O . ALA A 1 184 ? -26.453 -3.559 -3.117 1 90.94 184 ALA A O 1
ATOM 1395 N N . THR A 1 185 ? -24.766 -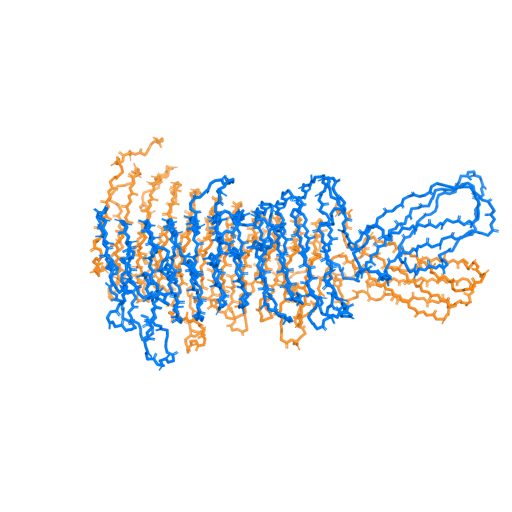5.039 -2.633 1 93.06 185 THR A N 1
ATOM 1396 C CA . THR A 1 185 ? -24.594 -5.426 -4.027 1 93.06 185 THR A CA 1
ATOM 1397 C C . THR A 1 185 ? -25.906 -5.98 -4.59 1 93.06 185 THR A C 1
ATOM 1399 O O . THR A 1 185 ? -26.234 -5.746 -5.754 1 93.06 185 THR A O 1
ATOM 1402 N N . GLY A 1 186 ? -26.672 -6.664 -3.768 1 90.75 186 GLY A N 1
ATOM 1403 C CA . GLY A 1 186 ? -27.953 -7.211 -4.184 1 90.75 186 GLY A CA 1
ATOM 1404 C C . GLY A 1 186 ? -28.938 -6.148 -4.613 1 90.75 186 GLY A C 1
ATOM 1405 O O . GLY A 1 186 ? -29.922 -6.445 -5.297 1 90.75 186 GLY A O 1
ATOM 1406 N N . PHE A 1 187 ? -28.703 -4.914 -4.203 1 92.94 187 PHE A N 1
ATOM 1407 C CA . PHE A 1 187 ? -29.562 -3.795 -4.562 1 92.94 187 PHE A CA 1
ATOM 1408 C C . PHE A 1 187 ? -28.938 -2.965 -5.68 1 92.94 187 PHE A C 1
ATOM 1410 O O . PHE A 1 187 ? -29.469 -1.908 -6.039 1 92.94 187 PHE A O 1
ATOM 1417 N N . GLY A 1 188 ? -27.797 -3.406 -6.176 1 92.31 188 GLY A N 1
ATOM 1418 C CA . GLY A 1 188 ? -27.141 -2.738 -7.297 1 92.31 188 GLY A CA 1
ATOM 1419 C C . GLY A 1 188 ? -25.984 -1.85 -6.875 1 92.31 188 GLY A C 1
ATOM 1420 O O . GLY A 1 188 ? -25.328 -1.243 -7.719 1 92.31 188 GLY A O 1
ATOM 1421 N N . GLY A 1 189 ? -25.703 -1.748 -5.629 1 94.75 189 GLY A N 1
ATOM 1422 C CA . GLY A 1 189 ? -24.641 -0.893 -5.148 1 94.75 189 GLY A CA 1
ATOM 1423 C C . GLY A 1 189 ? -23.25 -1.468 -5.398 1 94.75 189 GLY A C 1
ATOM 1424 O O . GLY A 1 189 ? -23.109 -2.654 -5.699 1 94.75 189 GLY A O 1
ATOM 1425 N N . LYS A 1 190 ? -22.266 -0.595 -5.336 1 97.94 190 LYS A N 1
ATOM 1426 C CA . LYS A 1 190 ? -20.859 -0.969 -5.371 1 97.94 190 LYS A CA 1
ATOM 1427 C C . LYS A 1 190 ? -20.094 -0.333 -4.211 1 97.94 190 LYS A C 1
ATOM 1429 O O . LYS A 1 190 ? -20.25 0.859 -3.939 1 97.94 190 LYS A O 1
ATOM 1434 N N . GLY A 1 191 ? -19.359 -1.219 -3.473 1 98.62 191 GLY A N 1
ATOM 1435 C CA . GLY A 1 191 ? -18.531 -0.66 -2.422 1 98.62 191 GLY A CA 1
ATOM 1436 C C . GLY A 1 191 ? -17.375 0.165 -2.953 1 98.62 191 GLY A C 1
ATOM 1437 O O . GLY A 1 191 ? -17.312 1.378 -2.738 1 98.62 191 GLY A O 1
ATOM 1438 N N . ILE A 1 192 ? -16.453 -0.498 -3.668 1 98.94 192 ILE A N 1
ATOM 1439 C CA . ILE A 1 192 ? -15.328 0.146 -4.352 1 98.94 192 ILE A CA 1
ATOM 1440 C C . ILE A 1 192 ? -15.367 -0.195 -5.84 1 98.94 192 ILE A C 1
ATOM 1442 O O . ILE A 1 192 ? -15.523 -1.36 -6.211 1 98.94 192 ILE A O 1
ATOM 1446 N N . TYR A 1 193 ? -15.312 0.811 -6.641 1 98.88 193 TYR A N 1
ATOM 1447 C CA . TYR A 1 193 ? -15.344 0.638 -8.094 1 98.88 193 TYR A CA 1
ATOM 1448 C C . TYR A 1 193 ? -14.07 1.172 -8.727 1 98.88 193 TYR A C 1
ATOM 1450 O O . TYR A 1 193 ? -13.852 2.385 -8.781 1 98.88 193 TYR A O 1
ATOM 1458 N N . LEU A 1 194 ? -13.188 0.265 -9.219 1 98.88 194 LEU A N 1
ATOM 1459 C CA . LEU A 1 194 ? -11.977 0.617 -9.945 1 98.88 194 LEU A CA 1
ATOM 1460 C C . LEU A 1 194 ? -12.242 0.689 -11.445 1 98.88 194 LEU A C 1
ATOM 1462 O O . LEU A 1 194 ? -12.18 -0.328 -12.141 1 98.88 194 LEU A O 1
ATOM 1466 N N . LYS A 1 195 ? -12.453 1.852 -11.891 1 98.25 195 LYS A N 1
ATOM 1467 C CA . LYS A 1 195 ? -12.797 2.084 -13.289 1 98.25 195 LYS A CA 1
ATOM 1468 C C . LYS A 1 195 ? -11.609 2.635 -14.07 1 98.25 195 LYS A C 1
ATOM 1470 O O . LYS A 1 195 ? -11.672 3.742 -14.609 1 98.25 195 LYS A O 1
ATOM 1475 N N . LEU A 1 196 ? -10.531 1.899 -14.07 1 96.88 196 LEU A N 1
ATOM 1476 C CA . LEU A 1 196 ? -9.266 2.207 -14.727 1 96.88 196 LEU A CA 1
ATOM 1477 C C . LEU A 1 196 ? -8.766 1.013 -15.539 1 96.88 196 LEU A C 1
ATOM 1479 O O . LEU A 1 196 ? -7.73 0.426 -15.211 1 96.88 196 LEU A O 1
ATOM 1483 N N . PRO A 1 197 ? -9.484 0.69 -16.625 1 96.44 197 PRO A N 1
ATOM 1484 C CA . PRO A 1 197 ? -9.102 -0.512 -17.359 1 96.44 197 PRO A CA 1
ATOM 1485 C C . PRO A 1 197 ? -7.707 -0.399 -17.984 1 96.44 197 PRO A C 1
ATOM 1487 O O . PRO A 1 197 ? -7.414 0.581 -18.672 1 96.44 197 PRO A O 1
ATOM 1490 N N . GLY A 1 198 ? -6.875 -1.372 -17.734 1 95.88 198 GLY A N 1
ATOM 1491 C CA . GLY A 1 198 ? -5.578 -1.492 -18.375 1 95.88 198 GLY A CA 1
ATOM 1492 C C . GLY A 1 198 ? -4.457 -0.832 -17.594 1 95.88 198 GLY A C 1
ATOM 1493 O O . GLY A 1 198 ? -3.285 -0.946 -17.969 1 95.88 198 GLY A O 1
ATOM 1494 N N . LEU A 1 199 ? -4.734 -0.068 -16.547 1 96.56 199 LEU A N 1
ATOM 1495 C CA . LEU A 1 199 ? -3.689 0.562 -15.75 1 96.56 199 LEU A CA 1
ATOM 1496 C C . LEU A 1 199 ? -4.223 0.976 -14.383 1 96.56 199 LEU A C 1
ATOM 1498 O O . LEU A 1 199 ? -4.402 2.166 -14.117 1 96.56 199 LEU A O 1
ATOM 1502 N N . THR A 1 200 ? -4.398 0.084 -13.453 1 97.81 200 THR A N 1
ATOM 1503 C CA . THR A 1 200 ? -5.102 0.306 -12.195 1 97.81 200 THR A CA 1
ATOM 1504 C C . THR A 1 200 ? -4.156 0.861 -11.133 1 97.81 200 THR A C 1
ATOM 1506 O O . THR A 1 200 ? -4.406 1.923 -10.562 1 97.81 200 THR A O 1
ATOM 1509 N N . GLN A 1 201 ? -3.016 0.262 -10.891 1 97.81 201 GLN A N 1
ATOM 1510 C CA . GLN A 1 201 ? -1.968 0.623 -9.938 1 97.81 201 GLN A CA 1
ATOM 1511 C C . GLN A 1 201 ? -2.562 1.107 -8.617 1 97.81 201 GLN A C 1
ATOM 1513 O O . GLN A 1 201 ? -2.283 2.225 -8.18 1 97.81 201 GLN A O 1
ATOM 1518 N N . THR A 1 202 ? -3.369 0.269 -7.98 1 98.62 202 THR A N 1
ATOM 1519 C CA . THR A 1 202 ? -4.078 0.588 -6.746 1 98.62 202 THR A CA 1
ATOM 1520 C C . THR A 1 202 ? -3.898 -0.526 -5.719 1 98.62 202 THR A C 1
ATOM 1522 O O . THR A 1 202 ? -3.857 -1.706 -6.074 1 98.62 202 THR A O 1
ATOM 1525 N N . ARG A 1 203 ? -3.762 -0.168 -4.496 1 98.75 203 ARG A N 1
ATOM 1526 C CA . ARG A 1 203 ? -3.693 -1.125 -3.395 1 98.75 203 ARG A CA 1
ATOM 1527 C C . ARG A 1 203 ? -4.879 -0.959 -2.451 1 98.75 203 ARG A C 1
ATOM 1529 O O . ARG A 1 203 ? -5.188 0.155 -2.021 1 98.75 203 ARG A O 1
ATOM 1536 N N . ILE A 1 204 ? -5.539 -2.027 -2.148 1 98.88 204 ILE A N 1
ATOM 1537 C CA . ILE A 1 204 ? -6.617 -2.115 -1.167 1 98.88 204 ILE A CA 1
ATOM 1538 C C . ILE A 1 204 ? -6.219 -3.08 -0.051 1 98.88 204 ILE A C 1
ATOM 1540 O O . ILE A 1 204 ? -6.133 -4.289 -0.269 1 98.88 204 ILE A O 1
ATOM 1544 N N . VAL A 1 205 ? -5.949 -2.496 1.137 1 98.69 205 VAL A N 1
ATOM 1545 C CA . VAL A 1 205 ? -5.367 -3.303 2.203 1 98.69 205 VAL A CA 1
ATOM 1546 C C . VAL A 1 205 ? -6.184 -3.135 3.482 1 98.69 205 VAL A C 1
ATOM 1548 O O . VAL A 1 205 ? -6.52 -2.014 3.869 1 98.69 205 VAL A O 1
ATOM 1551 N N . ASN A 1 206 ? -6.5 -4.27 4.094 1 98.5 206 ASN A N 1
ATOM 1552 C CA . ASN A 1 206 ? -7.156 -4.227 5.395 1 98.5 206 ASN A CA 1
ATOM 1553 C C . ASN A 1 206 ? -8.477 -3.465 5.332 1 98.5 206 ASN A C 1
ATOM 1555 O O . ASN A 1 206 ? -8.773 -2.652 6.211 1 98.5 206 ASN A O 1
ATOM 1559 N N . CYS A 1 207 ? -9.227 -3.695 4.32 1 98.81 207 CYS A N 1
ATOM 1560 C CA . CYS A 1 207 ? -10.531 -3.055 4.191 1 98.81 207 CYS A CA 1
ATOM 1561 C C . CYS A 1 207 ? -11.648 -4.02 4.566 1 98.81 207 CYS A C 1
ATOM 1563 O O . CYS A 1 207 ? -11.422 -5.219 4.703 1 98.81 207 CYS A O 1
ATOM 1565 N N . TYR A 1 208 ? -12.789 -3.432 4.844 1 98.88 208 TYR A N 1
ATOM 1566 C CA . TYR A 1 208 ? -13.961 -4.203 5.25 1 98.88 208 TYR A CA 1
ATOM 1567 C C . TYR A 1 208 ? -15.156 -3.906 4.344 1 98.88 208 TYR A C 1
ATOM 1569 O O . TYR A 1 208 ? -15.75 -2.83 4.422 1 98.88 208 TYR A O 1
ATOM 1577 N N . MET A 1 209 ? -15.508 -4.871 3.475 1 98.88 209 MET A N 1
ATOM 1578 C CA . MET A 1 209 ? -16.688 -4.805 2.613 1 98.88 209 MET A CA 1
ATOM 1579 C C . MET A 1 209 ? -17.859 -5.539 3.242 1 98.88 209 MET A C 1
ATOM 1581 O O . MET A 1 209 ? -17.844 -6.766 3.348 1 98.88 209 MET A O 1
ATOM 1585 N N . ASP A 1 210 ? -18.844 -4.746 3.631 1 98.19 210 ASP A N 1
ATOM 1586 C CA . ASP A 1 210 ? -20.016 -5.234 4.344 1 98.19 210 ASP A CA 1
ATOM 1587 C C . ASP A 1 210 ? -21.25 -5.258 3.434 1 98.19 210 ASP A C 1
ATOM 1589 O O . ASP A 1 210 ? -21.969 -4.262 3.326 1 98.19 210 ASP A O 1
ATOM 1593 N N . TYR A 1 211 ? -21.531 -6.441 2.807 1 97.06 211 TYR A N 1
ATOM 1594 C CA . TYR A 1 211 ? -22.641 -6.707 1.892 1 97.06 211 TYR A CA 1
ATOM 1595 C C . TYR A 1 211 ? -22.469 -5.938 0.589 1 97.06 211 TYR A C 1
ATOM 1597 O O . TYR A 1 211 ? -23.422 -5.738 -0.154 1 97.06 211 TYR A O 1
ATOM 1605 N N . THR A 1 212 ? -21.281 -5.461 0.236 1 97.69 212 THR A N 1
ATOM 1606 C CA . THR A 1 212 ? -21.016 -4.75 -1.01 1 97.69 212 THR A CA 1
ATOM 1607 C C . THR A 1 212 ? -19.688 -5.207 -1.611 1 97.69 212 THR A C 1
ATOM 1609 O O . THR A 1 212 ? -18.781 -5.609 -0.886 1 97.69 212 THR A O 1
ATOM 1612 N N . ASN A 1 213 ? -19.578 -5.145 -2.949 1 98.75 213 ASN A N 1
ATOM 1613 C CA . ASN A 1 213 ? -18.453 -5.742 -3.678 1 98.75 213 ASN A CA 1
ATOM 1614 C C . ASN A 1 213 ? -17.406 -4.699 -4.059 1 98.75 213 ASN A C 1
ATOM 1616 O O . ASN A 1 213 ? -17.703 -3.502 -4.086 1 98.75 213 ASN A O 1
ATOM 1620 N N . ILE A 1 214 ? -16.203 -5.176 -4.285 1 98.94 214 ILE A N 1
ATOM 1621 C CA . ILE A 1 214 ? -15.227 -4.457 -5.098 1 98.94 214 ILE A CA 1
ATOM 1622 C C . ILE A 1 214 ? -15.383 -4.859 -6.566 1 98.94 214 ILE A C 1
ATOM 1624 O O . ILE A 1 214 ? -15.492 -6.043 -6.883 1 98.94 214 ILE A O 1
ATOM 1628 N N . VAL A 1 215 ? -15.461 -3.93 -7.422 1 98.88 215 VAL A N 1
ATOM 1629 C CA . VAL A 1 215 ? -15.523 -4.18 -8.859 1 98.88 215 VAL A CA 1
ATOM 1630 C C . VAL A 1 215 ? -14.312 -3.549 -9.547 1 98.88 215 VAL A C 1
ATOM 1632 O O . VAL A 1 215 ? -14.039 -2.361 -9.359 1 98.88 215 VAL A O 1
ATOM 1635 N N . ALA A 1 216 ? -13.609 -4.285 -10.32 1 98.88 216 ALA A N 1
ATOM 1636 C CA . ALA A 1 216 ? -12.43 -3.779 -11.016 1 98.88 216 ALA A CA 1
ATOM 1637 C C . ALA A 1 216 ? -12.508 -4.07 -12.516 1 98.88 216 ALA A C 1
ATOM 1639 O O . ALA A 1 216 ? -12.688 -5.223 -12.922 1 98.88 216 ALA A O 1
ATOM 1640 N N . GLU A 1 217 ? -12.344 -3.074 -13.32 1 98.75 217 GLU A N 1
ATOM 1641 C CA . GLU A 1 217 ? -12.344 -3.232 -14.766 1 98.75 217 GLU A CA 1
ATOM 1642 C C . GLU A 1 217 ? -10.93 -3.479 -15.297 1 98.75 217 GLU A C 1
ATOM 1644 O O . GLU A 1 217 ? -10.039 -2.65 -15.102 1 98.75 217 GLU A O 1
ATOM 1649 N N . ASP A 1 218 ? -10.672 -4.574 -16.047 1 98.62 218 ASP A N 1
ATOM 1650 C CA . ASP A 1 218 ? -9.383 -4.91 -16.641 1 98.62 218 ASP A CA 1
ATOM 1651 C C . ASP A 1 218 ? -8.234 -4.566 -15.695 1 98.62 218 ASP A C 1
ATOM 1653 O O . ASP A 1 218 ? -7.367 -3.754 -16.031 1 98.62 218 ASP A O 1
ATOM 1657 N N . PRO A 1 219 ? -8.227 -5.254 -14.578 1 98.44 219 PRO A N 1
ATOM 1658 C CA . PRO A 1 219 ? -7.234 -4.832 -13.586 1 98.44 219 PRO A CA 1
ATOM 1659 C C . PRO A 1 219 ? -5.801 -5.105 -14.031 1 98.44 219 PRO A C 1
ATOM 1661 O O . PRO A 1 219 ? -5.473 -6.23 -14.414 1 98.44 219 PRO A O 1
ATOM 1664 N N . VAL A 1 220 ? -4.969 -4.07 -14.047 1 98.44 220 VAL A N 1
ATOM 1665 C CA . VAL A 1 220 ? -3.527 -4.125 -14.273 1 98.44 220 VAL A CA 1
ATOM 1666 C C . VAL A 1 220 ? -2.795 -3.48 -13.102 1 98.44 220 VAL A C 1
ATOM 1668 O O . VAL A 1 220 ? -2.893 -2.27 -12.891 1 98.44 220 VAL A O 1
ATOM 1671 N N . GLN A 1 221 ? -2.039 -4.355 -12.32 1 98.06 221 GLN A N 1
ATOM 1672 C CA . GLN A 1 221 ? -1.344 -3.951 -11.109 1 98.06 221 GLN A CA 1
ATOM 1673 C C . GLN A 1 221 ? -2.328 -3.5 -10.031 1 98.06 221 GLN A C 1
ATOM 1675 O O . GLN A 1 221 ? -2.338 -2.33 -9.641 1 98.06 221 GLN A O 1
ATOM 1680 N N . LEU A 1 222 ? -3.02 -4.488 -9.469 1 98.69 222 LEU A N 1
ATOM 1681 C CA . LEU A 1 222 ? -3.99 -4.328 -8.398 1 98.69 222 LEU A CA 1
ATOM 1682 C C . LEU A 1 222 ? -3.689 -5.277 -7.242 1 98.69 222 LEU A C 1
ATOM 1684 O O . LEU A 1 222 ? -3.395 -6.457 -7.465 1 98.69 222 LEU A O 1
ATOM 1688 N N . HIS A 1 223 ? -3.652 -4.746 -6.074 1 98.81 223 HIS A N 1
ATOM 1689 C CA . HIS A 1 223 ? -3.377 -5.535 -4.879 1 98.81 223 HIS A CA 1
ATOM 1690 C C . HIS A 1 223 ? -4.516 -5.426 -3.871 1 98.81 223 HIS A C 1
ATOM 1692 O O . HIS A 1 223 ? -4.871 -4.324 -3.447 1 98.81 223 HIS A O 1
ATOM 1698 N N . ILE A 1 224 ? -5.164 -6.527 -3.506 1 98.88 224 ILE A N 1
ATOM 1699 C CA . ILE A 1 224 ? -6.199 -6.602 -2.482 1 98.88 224 ILE A CA 1
ATOM 1700 C C . ILE A 1 224 ? -5.809 -7.629 -1.423 1 98.88 224 ILE A C 1
ATOM 1702 O O . ILE A 1 224 ? -5.684 -8.82 -1.72 1 98.88 224 ILE A O 1
ATOM 1706 N N . SER A 1 225 ? -5.625 -7.168 -0.215 1 98.75 225 SER A N 1
ATOM 1707 C CA . SER A 1 225 ? -5.156 -8.133 0.775 1 98.75 225 SER A CA 1
ATOM 1708 C C . SER A 1 225 ? -5.691 -7.801 2.164 1 98.75 225 SER A C 1
ATOM 1710 O O . SER A 1 225 ? -6.125 -6.676 2.418 1 98.75 225 SER A O 1
ATOM 1712 N N . SER A 1 226 ? -5.668 -8.805 3.016 1 98.62 226 SER A N 1
ATOM 1713 C CA . SER A 1 226 ? -5.934 -8.672 4.445 1 98.62 226 SER A CA 1
ATOM 1714 C C . SER A 1 226 ? -7.293 -8.031 4.695 1 98.62 226 SER A C 1
ATOM 1716 O O . SER A 1 226 ? -7.465 -7.289 5.668 1 98.62 226 SER A O 1
ATOM 1718 N N . SER A 1 227 ? -8.234 -8.242 3.799 1 98.81 227 SER A N 1
ATOM 1719 C CA . SER A 1 227 ? -9.539 -7.602 3.889 1 98.81 227 SER A CA 1
ATOM 1720 C C . SER A 1 227 ? -10.617 -8.602 4.293 1 98.81 227 SER A C 1
ATOM 1722 O O . SER A 1 227 ? -10.414 -9.812 4.215 1 98.81 227 SER A O 1
ATOM 1724 N N . PHE A 1 228 ? -11.633 -8.039 4.836 1 98.88 228 PHE A N 1
ATOM 1725 C CA . PHE A 1 228 ? -12.773 -8.836 5.262 1 98.88 228 PHE A CA 1
ATOM 1726 C C . PHE A 1 228 ? -13.984 -8.555 4.387 1 98.88 228 PHE A C 1
ATOM 1728 O O . PHE A 1 228 ? -14.375 -7.398 4.211 1 98.88 228 PHE A O 1
ATOM 1735 N N . PHE A 1 229 ? -14.586 -9.617 3.779 1 98.88 229 PHE A N 1
ATOM 1736 C CA . PHE A 1 229 ? -15.789 -9.555 2.959 1 98.88 229 PHE A CA 1
ATOM 1737 C C . PHE A 1 229 ? -16.938 -10.297 3.627 1 98.88 229 PHE A C 1
ATOM 1739 O O . PHE A 1 229 ? -16.875 -11.508 3.822 1 98.88 229 PHE A O 1
ATOM 1746 N N . LEU A 1 230 ? -18 -9.539 3.965 1 98.75 230 LEU A N 1
ATOM 1747 C CA . LEU A 1 230 ? -19.109 -10.117 4.707 1 98.75 230 LEU A CA 1
ATOM 1748 C C . LEU A 1 230 ? -20.375 -10.109 3.865 1 98.75 230 LEU A C 1
ATOM 1750 O O . LEU A 1 230 ? -20.641 -9.164 3.121 1 98.75 230 LEU A O 1
ATOM 1754 N N . GLY A 1 231 ? -21.328 -11.125 4.016 1 97.94 231 GLY A N 1
ATOM 1755 C CA . GLY A 1 231 ? -22.656 -11.156 3.422 1 97.94 231 GLY A CA 1
ATOM 1756 C C . GLY A 1 231 ? -22.625 -11.398 1.925 1 97.94 231 GLY A C 1
ATOM 1757 O O . GLY A 1 231 ? -23.266 -10.672 1.162 1 97.94 231 GLY A O 1
ATOM 1758 N N . ASP A 1 232 ? -21.781 -12.32 1.534 1 98.12 232 ASP A N 1
ATOM 1759 C CA . ASP A 1 232 ? -21.625 -12.711 0.136 1 98.12 232 ASP A CA 1
ATOM 1760 C C . ASP A 1 232 ? -20.953 -11.609 -0.67 1 98.12 232 ASP A C 1
ATOM 1762 O O . ASP A 1 232 ? -21.062 -11.57 -1.896 1 98.12 232 ASP A O 1
ATOM 1766 N N . ALA A 1 233 ? -20.359 -10.656 0.05 1 98.56 233 ALA A N 1
ATOM 1767 C CA . ALA A 1 233 ? -19.5 -9.688 -0.63 1 98.56 233 ALA A CA 1
ATOM 1768 C C . ALA A 1 233 ? -18.281 -10.359 -1.231 1 98.56 233 ALA A C 1
ATOM 1770 O O . ALA A 1 233 ? -17.766 -11.344 -0.686 1 98.56 233 ALA A O 1
ATOM 1771 N N . GLY A 1 234 ? -17.812 -9.852 -2.357 1 98.75 234 GLY A N 1
ATOM 1772 C CA . GLY A 1 234 ? -16.625 -10.383 -3.018 1 98.75 234 GLY A CA 1
ATOM 1773 C C . GLY A 1 234 ? -15.992 -9.406 -3.988 1 98.75 234 GLY A C 1
ATOM 1774 O O . GLY A 1 234 ? -16.109 -8.188 -3.814 1 98.75 234 GLY A O 1
ATOM 1775 N N . ILE A 1 235 ? -15.242 -9.938 -4.863 1 98.94 235 ILE A N 1
ATOM 1776 C CA . ILE A 1 235 ? -14.523 -9.156 -5.859 1 98.94 235 ILE A CA 1
ATOM 1777 C C . ILE A 1 235 ? -14.992 -9.547 -7.258 1 98.94 235 ILE A C 1
ATOM 1779 O O . ILE A 1 235 ? -15.086 -10.734 -7.582 1 98.94 235 ILE A O 1
ATOM 1783 N N . VAL A 1 236 ? -15.359 -8.609 -7.969 1 98.88 236 VAL A N 1
ATOM 1784 C CA . VAL A 1 236 ? -15.758 -8.844 -9.352 1 98.88 236 VAL A CA 1
ATOM 1785 C C . VAL A 1 236 ? -14.695 -8.289 -10.297 1 98.88 236 VAL A C 1
ATOM 1787 O O . VAL A 1 236 ? -14.383 -7.098 -10.258 1 98.88 236 VAL A O 1
ATOM 1790 N N . LEU A 1 237 ? -14.117 -9.125 -11.109 1 98.81 237 LEU A N 1
ATOM 1791 C CA . LEU A 1 237 ? -13.242 -8.719 -12.203 1 98.81 237 LEU A CA 1
ATOM 1792 C C . LEU A 1 237 ? -14.023 -8.602 -13.508 1 98.81 237 LEU A C 1
ATOM 1794 O O . LEU A 1 237 ? -14.555 -9.594 -14.016 1 98.81 237 LEU A O 1
ATOM 1798 N N . LYS A 1 238 ? -14.117 -7.473 -13.984 1 98.5 238 LYS A N 1
ATOM 1799 C CA . LYS A 1 238 ? -14.914 -7.211 -15.188 1 98.5 238 LYS A CA 1
ATOM 1800 C C . LYS A 1 238 ? -14.016 -7.039 -16.406 1 98.5 238 LYS A C 1
ATOM 1802 O O . LYS A 1 238 ? -13.148 -6.164 -16.438 1 98.5 238 LYS A O 1
ATOM 1807 N N . SER A 1 239 ? -14.281 -7.809 -17.484 1 98.5 239 SER A N 1
ATOM 1808 C CA . SER A 1 239 ? -13.516 -7.734 -18.734 1 98.5 239 SER A CA 1
ATOM 1809 C C . SER A 1 239 ? -14.078 -6.664 -19.656 1 98.5 239 SER A C 1
ATOM 1811 O O . SER A 1 239 ? -15.227 -6.758 -20.094 1 98.5 239 SER A O 1
ATOM 1813 N N . VAL A 1 240 ? -13.266 -5.652 -19.812 1 97.88 240 VAL A N 1
ATOM 1814 C CA . VAL A 1 240 ? -13.609 -4.621 -20.781 1 97.88 240 VAL A CA 1
ATOM 1815 C C . VAL A 1 240 ? -12.859 -4.879 -22.094 1 97.88 240 VAL A C 1
ATOM 1817 O O . VAL A 1 240 ? -13.477 -4.922 -23.156 1 97.88 240 VAL A O 1
ATOM 1820 N N . ASN A 1 241 ? -11.57 -5.125 -22.031 1 97.06 241 ASN A N 1
ATOM 1821 C CA . ASN A 1 241 ? -10.719 -5.434 -23.172 1 97.06 241 ASN A CA 1
ATOM 1822 C C . ASN A 1 241 ? -10.078 -6.812 -23.047 1 97.06 241 ASN A C 1
ATOM 1824 O O . ASN A 1 241 ? -9.18 -7.16 -23.812 1 97.06 241 ASN A O 1
ATOM 1828 N N . GLY A 1 242 ? -10.438 -7.488 -22 1 97.94 242 GLY A N 1
ATOM 1829 C CA . GLY A 1 242 ? -9.984 -8.859 -21.828 1 97.94 242 GLY A CA 1
ATOM 1830 C C . GLY A 1 242 ? -8.672 -8.969 -21.078 1 97.94 242 GLY A C 1
ATOM 1831 O O . GLY A 1 242 ? -7.965 -9.969 -21.188 1 97.94 242 GLY A O 1
ATOM 1832 N N . ILE A 1 243 ? -8.32 -7.969 -20.266 1 97.62 243 ILE A N 1
ATOM 1833 C CA . ILE A 1 243 ? -6.984 -7.949 -19.688 1 97.62 243 ILE A CA 1
ATOM 1834 C C . ILE A 1 243 ? -7.086 -8.109 -18.172 1 97.62 243 ILE A C 1
ATOM 1836 O O . ILE A 1 243 ? -7.93 -7.473 -17.531 1 97.62 243 ILE A O 1
ATOM 1840 N N . VAL A 1 244 ? -6.309 -8.984 -17.562 1 97.62 244 VAL A N 1
ATOM 1841 C CA . VAL A 1 244 ? -5.977 -9.055 -16.141 1 97.62 244 VAL A CA 1
ATOM 1842 C C . VAL A 1 244 ? -4.488 -9.344 -15.977 1 97.62 244 VAL A C 1
ATOM 1844 O O . VAL A 1 244 ? -3.994 -10.383 -16.438 1 97.62 244 VAL A O 1
ATOM 1847 N N . SER A 1 245 ? -3.752 -8.398 -15.414 1 97.56 245 SER A N 1
ATOM 1848 C CA . SER A 1 245 ? -2.303 -8.539 -15.312 1 97.56 245 SER A CA 1
ATOM 1849 C C . SER A 1 245 ? -1.778 -7.895 -14.031 1 97.56 245 SER A C 1
ATOM 1851 O O . SER A 1 245 ? -2.148 -6.77 -13.695 1 97.56 245 SER A O 1
ATOM 1853 N N . GLY A 1 246 ? -0.889 -8.648 -13.305 1 97.19 246 GLY A N 1
ATOM 1854 C CA . GLY A 1 246 ? -0.335 -8.109 -12.07 1 97.19 246 GLY A CA 1
ATOM 1855 C C . GLY A 1 246 ? -1.372 -7.934 -10.977 1 97.19 246 GLY A C 1
ATOM 1856 O O . GLY A 1 246 ? -1.474 -6.863 -10.375 1 97.19 246 GLY A O 1
ATOM 1857 N N . LEU A 1 247 ? -2.143 -9.008 -10.727 1 97.62 247 LEU A N 1
ATOM 1858 C CA . LEU A 1 247 ? -3.236 -8.969 -9.758 1 97.62 247 LEU A CA 1
ATOM 1859 C C . LEU A 1 247 ? -2.951 -9.883 -8.578 1 97.62 247 LEU A C 1
ATOM 1861 O O . LEU A 1 247 ? -2.658 -11.07 -8.758 1 97.62 247 LEU A O 1
ATOM 1865 N N . ASN A 1 248 ? -2.947 -9.328 -7.34 1 98.12 248 ASN A N 1
ATOM 1866 C CA . ASN A 1 248 ? -2.896 -10.109 -6.109 1 98.12 248 ASN A CA 1
ATOM 1867 C C . ASN A 1 248 ? -4.191 -9.992 -5.312 1 98.12 248 ASN A C 1
ATOM 1869 O O . ASN A 1 248 ? -4.586 -8.891 -4.918 1 98.12 248 ASN A O 1
ATOM 1873 N N . ILE A 1 249 ? -4.891 -11.023 -5.129 1 98.56 249 ILE A N 1
ATOM 1874 C CA . ILE A 1 249 ? -5.969 -11.172 -4.156 1 98.56 249 ILE A CA 1
ATOM 1875 C C . ILE A 1 249 ? -5.586 -12.219 -3.115 1 98.56 249 ILE A C 1
ATOM 1877 O O . ILE A 1 249 ? -5.777 -13.414 -3.334 1 98.56 249 ILE A O 1
ATOM 1881 N N . VAL A 1 250 ? -5.004 -11.75 -2.002 1 98.19 250 VAL A N 1
ATOM 1882 C CA . VAL A 1 250 ? -4.352 -12.711 -1.122 1 98.19 250 VAL A CA 1
ATOM 1883 C C . VAL A 1 250 ? -4.668 -12.375 0.334 1 98.19 250 VAL A C 1
ATOM 1885 O O . VAL A 1 250 ? -4.832 -11.211 0.689 1 98.19 250 VAL A O 1
ATOM 1888 N N . ASP A 1 251 ? -4.82 -13.422 1.192 1 98.12 251 ASP A N 1
ATOM 1889 C CA . ASP A 1 251 ? -4.91 -13.297 2.645 1 98.12 251 ASP A CA 1
ATOM 1890 C C . ASP A 1 251 ? -6.18 -12.547 3.051 1 98.12 251 ASP A C 1
ATOM 1892 O O . ASP A 1 251 ? -6.168 -11.781 4.012 1 98.12 251 ASP A O 1
ATOM 1896 N N . ASN A 1 252 ? -7.23 -12.711 2.307 1 98.81 252 ASN A N 1
ATOM 1897 C CA . ASN A 1 252 ? -8.523 -12.125 2.658 1 98.81 252 ASN A CA 1
ATOM 1898 C C . ASN A 1 252 ? -9.43 -13.141 3.344 1 98.81 252 ASN A C 1
ATOM 1900 O O . ASN A 1 252 ? -9.188 -14.344 3.273 1 98.81 252 ASN A O 1
ATOM 1904 N N . MET A 1 253 ? -10.453 -12.617 4.016 1 98.88 253 MET A N 1
ATOM 1905 C CA . MET A 1 253 ? -11.492 -13.422 4.641 1 98.88 253 MET A CA 1
ATOM 1906 C C . MET A 1 253 ? -12.844 -13.172 3.984 1 98.88 253 MET A C 1
ATOM 1908 O O . MET A 1 253 ? -13.242 -12.023 3.799 1 98.88 253 MET A O 1
ATOM 1912 N N . PHE A 1 254 ? -13.516 -14.25 3.633 1 98.88 254 PHE A N 1
ATOM 1913 C CA . PHE A 1 254 ? -14.836 -14.156 3.018 1 98.88 254 PHE A CA 1
ATOM 1914 C C . PHE A 1 254 ? -15.867 -14.93 3.83 1 98.88 254 PHE A C 1
ATOM 1916 O O . PHE A 1 254 ? -15.641 -16.078 4.199 1 98.88 254 PHE A O 1
ATOM 1923 N N . SER A 1 255 ? -16.984 -14.266 4.145 1 98.75 255 SER A N 1
ATOM 1924 C CA . SER A 1 255 ? -18.078 -14.883 4.871 1 98.75 255 SER A CA 1
ATOM 1925 C C . SER A 1 255 ? -19.422 -14.633 4.18 1 98.75 255 SER A C 1
ATOM 1927 O O . SER A 1 255 ? -19.812 -13.484 3.982 1 98.75 255 SER A O 1
ATOM 1929 N N . GLY A 1 256 ? -20.062 -15.719 3.727 1 98.31 256 GLY A N 1
ATOM 1930 C CA . GLY A 1 256 ? -21.312 -15.57 2.994 1 98.31 256 GLY A CA 1
ATOM 1931 C C . GLY A 1 256 ? -22.453 -16.359 3.6 1 98.31 256 GLY A C 1
ATOM 1932 O O . GLY A 1 256 ? -22.406 -16.734 4.773 1 98.31 256 GLY A O 1
ATOM 1933 N N . LEU A 1 257 ? -23.516 -16.5 2.848 1 97.75 257 LEU A N 1
ATOM 1934 C CA . LEU A 1 257 ? -24.781 -17.016 3.338 1 97.75 257 LEU A CA 1
ATOM 1935 C C . LEU A 1 257 ? -25.109 -18.359 2.713 1 97.75 257 LEU A C 1
ATOM 1937 O O . LEU A 1 257 ? -26.266 -18.75 2.605 1 97.75 257 LEU A O 1
ATOM 1941 N N . ASN A 1 258 ? -24.172 -19.109 2.287 1 97.94 258 ASN A N 1
ATOM 1942 C CA . ASN A 1 258 ? -24.312 -20.438 1.688 1 97.94 258 ASN A CA 1
ATOM 1943 C C . ASN A 1 258 ? -25.234 -20.406 0.47 1 97.94 258 ASN A C 1
ATOM 1945 O O . ASN A 1 258 ? -26.109 -21.266 0.329 1 97.94 258 ASN A O 1
ATOM 1949 N N . LYS A 1 259 ? -25.062 -19.406 -0.351 1 97.5 259 LYS A N 1
ATOM 1950 C CA . LYS A 1 259 ? -25.906 -19.266 -1.545 1 97.5 259 LYS A CA 1
ATOM 1951 C C . LYS A 1 259 ? -25.109 -19.609 -2.805 1 97.5 259 LYS A C 1
ATOM 1953 O O . LYS A 1 259 ? -25.562 -19.344 -3.92 1 97.5 259 LYS A O 1
ATOM 1958 N N . GLY A 1 260 ? -23.922 -20.094 -2.605 1 97.38 260 GLY A N 1
ATOM 1959 C CA . GLY A 1 260 ? -23.125 -20.531 -3.738 1 97.38 260 GLY A CA 1
ATOM 1960 C C . GLY A 1 260 ? -22.422 -19.391 -4.453 1 97.38 260 GLY A C 1
ATOM 1961 O O . GLY A 1 260 ? -22.031 -19.531 -5.617 1 97.38 260 GLY A O 1
ATOM 1962 N N . VAL A 1 261 ? -22.25 -18.25 -3.777 1 97.94 261 VAL A N 1
ATOM 1963 C CA . VAL A 1 261 ? -21.609 -17.094 -4.383 1 97.94 261 VAL A CA 1
ATOM 1964 C C . VAL A 1 261 ? -20.094 -17.281 -4.387 1 97.94 261 VAL A C 1
ATOM 1966 O O . VAL A 1 261 ? -19.516 -17.719 -3.393 1 97.94 261 VAL A O 1
ATOM 1969 N N . ASP A 1 262 ? -19.438 -16.984 -5.484 1 98.62 262 ASP A N 1
ATOM 1970 C CA . ASP A 1 262 ? -17.984 -17.062 -5.59 1 98.62 262 ASP A CA 1
ATOM 1971 C C . ASP A 1 262 ? -17.312 -15.875 -4.898 1 98.62 262 ASP A C 1
ATOM 1973 O O . ASP A 1 262 ? -17.812 -14.75 -4.98 1 98.62 262 ASP A O 1
ATOM 1977 N N . ILE A 1 263 ? -16.156 -16.062 -4.328 1 98.88 263 ILE A N 1
ATOM 1978 C CA . ILE A 1 263 ? -15.461 -14.984 -3.656 1 98.88 263 ILE A CA 1
ATOM 1979 C C . ILE A 1 263 ? -14.875 -14.023 -4.695 1 98.88 263 ILE A C 1
ATOM 1981 O O . ILE A 1 263 ? -14.703 -12.836 -4.426 1 98.88 263 ILE A O 1
ATOM 1985 N N . VAL A 1 264 ? -14.477 -14.547 -5.809 1 98.88 264 VAL A N 1
ATOM 1986 C CA . VAL A 1 264 ? -14.039 -13.781 -6.973 1 98.88 264 VAL A CA 1
ATOM 1987 C C . VAL A 1 264 ? -14.859 -14.188 -8.195 1 98.88 264 VAL A C 1
ATOM 1989 O O . VAL A 1 264 ? -14.898 -15.367 -8.555 1 98.88 264 VAL A O 1
ATOM 1992 N N . LYS A 1 265 ? -15.477 -13.266 -8.758 1 98.38 265 LYS A N 1
ATOM 1993 C CA . LYS A 1 265 ? -16.312 -13.523 -9.93 1 98.38 265 LYS A CA 1
ATOM 1994 C C . LYS A 1 265 ? -15.734 -12.867 -11.18 1 98.38 265 LYS A C 1
ATOM 1996 O O . LYS A 1 265 ? -15.258 -11.734 -11.125 1 98.38 265 LYS A O 1
ATOM 2001 N N . LEU A 1 266 ? -15.734 -13.625 -12.281 1 98.5 266 LEU A N 1
ATOM 2002 C CA . LEU A 1 266 ? -15.367 -13.078 -13.578 1 98.5 266 LEU A CA 1
ATOM 2003 C C . LEU A 1 266 ? -16.594 -12.594 -14.336 1 98.5 266 LEU A C 1
ATOM 2005 O O . LEU A 1 266 ? -17.5 -13.391 -14.633 1 98.5 266 LEU A O 1
ATOM 2009 N N . ASP A 1 267 ? -16.672 -11.336 -14.508 1 98.31 267 ASP A N 1
ATOM 2010 C CA . ASP A 1 267 ? -17.688 -10.773 -15.398 1 98.31 267 ASP A CA 1
ATOM 2011 C C . ASP A 1 267 ? -17.156 -10.633 -16.828 1 98.31 267 ASP A C 1
ATOM 2013 O O . ASP A 1 267 ? -16.5 -9.641 -17.141 1 98.31 267 ASP A O 1
ATOM 2017 N N . GLN A 1 268 ? -17.484 -11.562 -17.625 1 97.5 268 GLN A N 1
ATOM 2018 C CA . GLN A 1 268 ? -17 -11.625 -19 1 97.5 268 GLN A CA 1
ATOM 2019 C C . GLN A 1 268 ? -18.141 -11.391 -20 1 97.5 268 GLN A C 1
ATOM 2021 O O . GLN A 1 268 ? -18.109 -11.922 -21.109 1 97.5 268 GLN A O 1
ATOM 2026 N N . SER A 1 269 ? -19.078 -10.648 -19.609 1 95.75 269 SER A N 1
ATOM 2027 C CA . SER A 1 269 ? -20.266 -10.398 -20.438 1 95.75 269 SER A CA 1
ATOM 2028 C C . SER A 1 269 ? -19.906 -9.617 -21.688 1 95.75 269 SER A C 1
ATOM 2030 O O . SER A 1 269 ? -20.531 -9.789 -22.734 1 95.75 269 SER A O 1
ATOM 2032 N N . ASN A 1 270 ? -18.938 -8.766 -21.641 1 92.38 270 ASN A N 1
ATOM 2033 C CA . ASN A 1 270 ? -18.516 -7.977 -22.797 1 92.38 270 ASN A CA 1
ATOM 2034 C C . ASN A 1 270 ? -17.469 -8.719 -23.625 1 92.38 270 ASN A C 1
ATOM 2036 O O . ASN A 1 270 ? -17.547 -8.727 -24.859 1 92.38 270 ASN A O 1
ATOM 2040 N N . SER A 1 271 ? -16.516 -9.258 -23 1 93.69 271 SER A N 1
ATOM 2041 C CA . SER A 1 271 ? -15.398 -9.969 -23.594 1 93.69 271 SER A CA 1
ATOM 2042 C C . SER A 1 271 ? -14.75 -10.93 -22.609 1 93.69 271 SER A C 1
ATOM 2044 O O . SER A 1 271 ? -14.781 -10.703 -21.406 1 93.69 271 SER A O 1
ATOM 2046 N N . PRO A 1 272 ? -14.242 -11.977 -23.156 1 96.12 272 PRO A N 1
ATOM 2047 C CA . PRO A 1 272 ? -13.508 -12.875 -22.266 1 96.12 272 PRO A CA 1
ATOM 2048 C C . PRO A 1 272 ? -12.148 -12.312 -21.844 1 96.12 272 PRO A C 1
ATOM 2050 O O . PRO A 1 272 ? -11.562 -11.508 -22.578 1 96.12 272 PRO A O 1
ATOM 2053 N N . PHE A 1 273 ? -11.727 -12.742 -20.688 1 96.94 273 PHE A N 1
ATOM 2054 C CA . PHE A 1 273 ? -10.328 -12.492 -20.359 1 96.94 273 PHE A CA 1
ATOM 2055 C C . PHE A 1 273 ? -9.406 -13.367 -21.203 1 96.94 273 PHE A C 1
ATOM 2057 O O . PHE A 1 273 ? -9.531 -14.594 -21.203 1 96.94 273 PHE A O 1
ATOM 2064 N N . ASN A 1 274 ? -8.531 -12.742 -21.922 1 95.81 274 ASN A N 1
ATOM 2065 C CA . ASN A 1 274 ? -7.648 -13.516 -22.781 1 95.81 274 ASN A CA 1
ATOM 2066 C C . ASN A 1 274 ? -6.184 -13.125 -22.594 1 95.81 274 ASN A C 1
ATOM 2068 O O . ASN A 1 274 ? -5.289 -13.758 -23.156 1 95.81 274 ASN A O 1
ATOM 2072 N N . GLN A 1 275 ? -5.945 -12.078 -21.969 1 96.38 275 GLN A N 1
ATOM 2073 C CA . GLN A 1 275 ? -4.605 -11.68 -21.547 1 96.38 275 GLN A CA 1
ATOM 2074 C C . GLN A 1 275 ? -4.453 -11.781 -20.031 1 96.38 275 GLN A C 1
ATOM 2076 O O . GLN A 1 275 ? -4.711 -10.812 -19.312 1 96.38 275 GLN A O 1
ATOM 2081 N N . ILE A 1 276 ? -4.047 -12.914 -19.609 1 96.56 276 ILE A N 1
ATOM 2082 C CA . ILE A 1 276 ? -3.938 -13.234 -18.188 1 96.56 276 ILE A CA 1
ATOM 2083 C C . ILE A 1 276 ? -2.475 -13.469 -17.828 1 96.56 276 ILE A C 1
ATOM 2085 O O . ILE A 1 276 ? -1.836 -14.391 -18.344 1 96.56 276 ILE A O 1
ATOM 2089 N N . ASP A 1 277 ? -1.958 -12.578 -17.016 1 95.06 277 ASP A N 1
ATOM 2090 C CA . ASP A 1 277 ? -0.548 -12.68 -16.656 1 95.06 277 ASP A CA 1
ATOM 2091 C C . ASP A 1 277 ? -0.316 -12.242 -15.211 1 95.06 277 ASP A C 1
ATOM 2093 O O . ASP A 1 277 ? -0.849 -11.219 -14.773 1 95.06 277 ASP A O 1
ATOM 2097 N N . GLN A 1 278 ? 0.499 -13.062 -14.469 1 95.94 278 GLN A N 1
ATOM 2098 C CA . GLN A 1 278 ? 0.872 -12.742 -13.094 1 95.94 278 GLN A CA 1
ATOM 2099 C C . GLN A 1 278 ? -0.363 -12.508 -12.227 1 95.94 278 GLN A C 1
ATOM 2101 O O . GLN A 1 278 ? -0.5 -11.445 -11.609 1 95.94 278 GLN A O 1
ATOM 2106 N N . VAL A 1 279 ? -1.231 -13.43 -12.18 1 96.94 279 VAL A N 1
ATOM 2107 C CA . VAL A 1 279 ? -2.443 -13.344 -11.367 1 96.94 279 VAL A CA 1
ATOM 2108 C C . VAL A 1 279 ? -2.355 -14.336 -10.211 1 96.94 279 VAL A C 1
ATOM 2110 O O . VAL A 1 279 ? -2.219 -15.539 -10.422 1 96.94 279 VAL A O 1
ATOM 2113 N N . PHE A 1 280 ? -2.391 -13.789 -8.961 1 96.69 280 PHE A N 1
ATOM 2114 C CA . PHE A 1 280 ? -2.287 -14.617 -7.762 1 96.69 280 PHE A CA 1
ATOM 2115 C C . PHE A 1 280 ? -3.523 -14.461 -6.887 1 96.69 280 PHE A C 1
ATOM 2117 O O . PHE A 1 280 ? -3.658 -13.469 -6.168 1 96.69 280 PHE A O 1
ATOM 2124 N N . VAL A 1 281 ? -4.418 -15.359 -6.965 1 97.75 281 VAL A N 1
ATOM 2125 C CA . VAL A 1 281 ? -5.547 -15.492 -6.051 1 97.75 281 VAL A CA 1
ATOM 2126 C C . VAL A 1 281 ? -5.355 -16.719 -5.168 1 97.75 281 VAL A C 1
ATOM 2128 O O . VAL A 1 281 ? -5.535 -17.859 -5.621 1 97.75 281 VAL A O 1
ATOM 2131 N N . ALA A 1 282 ? -4.945 -16.453 -3.943 1 96.12 282 ALA A N 1
ATOM 2132 C CA . ALA A 1 282 ? -4.555 -17.578 -3.092 1 96.12 282 ALA A CA 1
ATOM 2133 C C . ALA A 1 282 ? -4.543 -17.172 -1.621 1 96.12 282 ALA A C 1
ATOM 2135 O O . ALA A 1 282 ? -4.633 -15.984 -1.299 1 96.12 282 ALA A O 1
ATOM 2136 N N . ARG A 1 283 ? -4.543 -18.141 -0.716 1 95.88 283 ARG A N 1
ATOM 2137 C CA . ARG A 1 283 ? -4.418 -17.984 0.729 1 95.88 283 ARG A CA 1
ATOM 2138 C C . ARG A 1 283 ? -5.578 -17.188 1.294 1 95.88 283 ARG A C 1
ATOM 2140 O O . ARG A 1 283 ? -5.43 -16.5 2.311 1 95.88 283 ARG A O 1
ATOM 2147 N N . ASN A 1 284 ? -6.656 -17.203 0.538 1 98.25 284 ASN A N 1
ATOM 2148 C CA . ASN A 1 284 ? -7.887 -16.656 1.095 1 98.25 284 ASN A CA 1
ATOM 2149 C C . ASN A 1 284 ? -8.672 -17.719 1.871 1 98.25 284 ASN A C 1
ATOM 2151 O O . ASN A 1 284 ? -8.656 -18.891 1.512 1 98.25 284 ASN A O 1
ATOM 2155 N N . VAL A 1 285 ? -9.32 -17.266 2.908 1 98.56 285 VAL A N 1
ATOM 2156 C CA . VAL A 1 285 ? -10.141 -18.203 3.672 1 98.56 285 VAL A CA 1
ATOM 2157 C C . VAL A 1 285 ? -11.617 -17.875 3.479 1 98.56 285 VAL A C 1
ATOM 2159 O O . VAL A 1 285 ? -11.992 -16.703 3.34 1 98.56 285 VAL A O 1
ATOM 2162 N N . VAL A 1 286 ? -12.453 -18.953 3.443 1 98.62 286 VAL A N 1
ATOM 2163 C CA . VAL A 1 286 ? -13.836 -18.766 3.002 1 98.62 286 VAL A CA 1
ATOM 2164 C C . VAL A 1 286 ? -14.773 -19.562 3.9 1 98.62 286 VAL A C 1
ATOM 2166 O O . VAL A 1 286 ? -14.469 -20.703 4.281 1 98.62 286 VAL A O 1
ATOM 2169 N N . ARG A 1 287 ? -15.82 -18.953 4.285 1 98.62 287 ARG A N 1
ATOM 2170 C CA . ARG A 1 287 ? -16.953 -19.609 4.934 1 98.62 287 ARG A CA 1
ATOM 2171 C C . ARG A 1 287 ? -18.266 -19.219 4.273 1 98.62 287 ARG A C 1
ATOM 2173 O O . ARG A 1 287 ? -18.594 -18.031 4.188 1 98.62 287 ARG A O 1
ATOM 2180 N N . GLY A 1 288 ? -19.016 -20.172 3.801 1 98.44 288 GLY A N 1
ATOM 2181 C CA . GLY A 1 288 ? -20.344 -19.906 3.262 1 98.44 288 GLY A CA 1
ATOM 2182 C C . GLY A 1 288 ? -20.312 -19.344 1.855 1 98.44 288 GLY A C 1
ATOM 2183 O O . GLY A 1 288 ? -21.297 -18.766 1.39 1 98.44 288 GLY A O 1
ATOM 2184 N N . MET A 1 289 ? -19.219 -19.344 1.142 1 98.69 289 MET A N 1
ATOM 2185 C CA . MET A 1 289 ? -19.047 -18.938 -0.251 1 98.69 289 MET A CA 1
ATOM 2186 C C . MET A 1 289 ? -18.172 -19.953 -0.999 1 98.69 289 MET A C 1
ATOM 2188 O O . MET A 1 289 ? -17.641 -20.875 -0.396 1 98.69 289 MET A O 1
ATOM 2192 N N . ASN A 1 290 ? -18.141 -19.797 -2.268 1 98.62 290 ASN A N 1
ATOM 2193 C CA . ASN A 1 290 ? -17.297 -20.688 -3.059 1 98.62 290 ASN A CA 1
ATOM 2194 C C . ASN A 1 290 ? -15.883 -20.141 -3.195 1 98.62 290 ASN A C 1
ATOM 2196 O O . ASN A 1 290 ? -15.68 -19.031 -3.695 1 98.62 290 ASN A O 1
ATOM 2200 N N . LEU A 1 291 ? -14.953 -20.969 -2.797 1 98.31 291 LEU A N 1
ATOM 2201 C CA . LEU A 1 291 ? -13.547 -20.609 -2.961 1 98.31 291 LEU A CA 1
ATOM 2202 C C . LEU A 1 291 ? -13.172 -20.547 -4.438 1 98.31 291 LEU A C 1
ATOM 2204 O O . LEU A 1 291 ? -13.586 -21.406 -5.219 1 98.31 291 LEU A O 1
ATOM 2208 N N . LYS A 1 292 ? -12.508 -19.547 -4.805 1 98.5 292 LYS A N 1
ATOM 2209 C CA . LYS A 1 292 ? -11.828 -19.438 -6.094 1 98.5 292 LYS A CA 1
ATOM 2210 C C . LYS A 1 292 ? -10.344 -19.109 -5.91 1 98.5 292 LYS A C 1
ATOM 2212 O O . LYS A 1 292 ? -9.984 -18.312 -5.043 1 98.5 292 LYS A O 1
ATOM 2217 N N . ALA A 1 293 ? -9.5 -19.766 -6.734 1 98.25 293 ALA A N 1
ATOM 2218 C CA . ALA A 1 293 ? -8.055 -19.594 -6.598 1 98.25 293 ALA A CA 1
ATOM 2219 C C . ALA A 1 293 ? -7.344 -19.844 -7.922 1 98.25 293 ALA A C 1
ATOM 2221 O O . ALA A 1 293 ? -7.945 -20.344 -8.875 1 98.25 293 ALA A O 1
ATOM 2222 N N . THR A 1 294 ? -6.102 -19.391 -7.984 1 97.88 294 THR A N 1
ATOM 2223 C CA . THR A 1 294 ? -5.297 -19.672 -9.172 1 97.88 294 THR A CA 1
ATOM 2224 C C . THR A 1 294 ? -4.32 -20.812 -8.898 1 97.88 294 THR A C 1
ATOM 2226 O O . THR A 1 294 ? -3.613 -21.266 -9.805 1 97.88 294 THR A O 1
ATOM 2229 N N . THR A 1 295 ? -4.188 -21.25 -7.727 1 96.5 295 THR A N 1
ATOM 2230 C CA . THR A 1 295 ? -3.449 -22.453 -7.348 1 96.5 295 THR A CA 1
ATOM 2231 C C . THR A 1 295 ? -4.32 -23.375 -6.504 1 96.5 295 THR A C 1
ATOM 2233 O O . THR A 1 295 ? -5.102 -22.922 -5.672 1 96.5 295 THR A O 1
ATOM 2236 N N . ALA A 1 296 ? -4.184 -24.672 -6.684 1 97.19 296 ALA A N 1
ATOM 2237 C CA . ALA A 1 296 ? -5.012 -25.641 -5.953 1 97.19 296 ALA A CA 1
ATOM 2238 C C . ALA A 1 296 ? -4.301 -26.984 -5.82 1 97.19 296 ALA A C 1
ATOM 2240 O O . ALA A 1 296 ? -3.369 -27.281 -6.574 1 97.19 296 ALA A O 1
ATOM 2241 N N . LYS A 1 297 ? -4.699 -27.734 -4.809 1 97.06 297 LYS A N 1
ATOM 2242 C CA . LYS A 1 297 ? -4.16 -29.062 -4.527 1 97.06 297 LYS A CA 1
ATOM 2243 C C . LYS A 1 297 ? -5.281 -30.078 -4.277 1 97.06 297 LYS A C 1
ATOM 2245 O O . LYS A 1 297 ? -6.328 -29.719 -3.732 1 97.06 297 LYS A O 1
ATOM 2250 N N . MET A 1 298 ? -5.043 -31.312 -4.695 1 96.94 298 MET A N 1
ATOM 2251 C CA . MET A 1 298 ? -5.992 -32.406 -4.453 1 96.94 298 MET A CA 1
ATOM 2252 C C . MET A 1 298 ? -5.262 -33.719 -4.207 1 96.94 298 MET A C 1
ATOM 2254 O O . MET A 1 298 ? -4.164 -33.938 -4.727 1 96.94 298 MET A O 1
ATOM 2258 N N . SER A 1 299 ? -5.828 -34.5 -3.396 1 96.62 299 SER A N 1
ATOM 2259 C CA . SER A 1 299 ? -5.402 -35.875 -3.199 1 96.62 299 SER A CA 1
ATOM 2260 C C . SER A 1 299 ? -6.5 -36.844 -3.609 1 96.62 299 SER A C 1
ATOM 2262 O O . SER A 1 299 ? -7.672 -36.656 -3.297 1 96.62 299 SER A O 1
ATOM 2264 N N . LEU A 1 300 ? -6.113 -37.875 -4.367 1 95.94 300 LEU A N 1
ATOM 2265 C CA . LEU A 1 300 ? -7.07 -38.875 -4.832 1 95.94 300 LEU A CA 1
ATOM 2266 C C . LEU A 1 300 ? -6.598 -40.281 -4.492 1 95.94 300 LEU A C 1
ATOM 2268 O O . LEU A 1 300 ? -5.492 -40.688 -4.871 1 95.94 300 LEU A O 1
ATOM 2272 N N . LEU A 1 301 ? -7.422 -40.938 -3.73 1 95.06 301 LEU A N 1
ATOM 2273 C CA . LEU A 1 301 ? -7.215 -42.344 -3.518 1 95.06 301 LEU A CA 1
ATOM 2274 C C . LEU A 1 301 ? -8.008 -43.188 -4.527 1 95.06 301 LEU A C 1
ATOM 2276 O O . LEU A 1 301 ? -9.164 -42.875 -4.816 1 95.06 301 LEU A O 1
ATOM 2280 N N . GLY A 1 302 ? -7.27 -44.156 -5.059 1 92.94 302 GLY A N 1
ATOM 2281 C CA . GLY A 1 302 ? -7.98 -45 -6.004 1 92.94 302 GLY A CA 1
ATOM 2282 C C . GLY A 1 302 ? -7.254 -46.281 -6.297 1 92.94 302 GLY A C 1
ATOM 2283 O O . GLY A 1 302 ? -6.094 -46.469 -5.922 1 92.94 302 GLY A O 1
ATOM 2284 N N . ASN A 1 303 ? -8.102 -47.219 -6.832 1 94.06 303 ASN A N 1
ATOM 2285 C CA . ASN A 1 303 ? -7.598 -48.5 -7.352 1 94.06 303 ASN A CA 1
ATOM 2286 C C . ASN A 1 303 ? -7.875 -48.625 -8.844 1 94.06 303 ASN A C 1
ATOM 2288 O O . ASN A 1 303 ? -9.031 -48.594 -9.273 1 94.06 303 ASN A O 1
ATOM 2292 N N . GLY A 1 304 ? -6.836 -48.719 -9.586 1 94.88 304 GLY A N 1
ATOM 2293 C CA . GLY A 1 304 ? -6.957 -48.781 -11.031 1 94.88 304 GLY A CA 1
ATOM 2294 C C . GLY A 1 304 ? -5.711 -48.312 -11.758 1 94.88 304 GLY A C 1
ATOM 2295 O O . GLY A 1 304 ? -4.594 -48.5 -11.281 1 94.88 304 GLY A O 1
ATOM 2296 N N . THR A 1 305 ? -5.953 -47.844 -13.062 1 95.38 305 THR A N 1
ATOM 2297 C CA . THR A 1 305 ? -4.824 -47.406 -13.875 1 95.38 305 THR A CA 1
ATOM 2298 C C . THR A 1 305 ? -4.926 -45.906 -14.195 1 95.38 305 THR A C 1
ATOM 2300 O O . THR A 1 305 ? -4.035 -45.344 -14.828 1 95.38 305 THR A O 1
ATOM 2303 N N . THR A 1 306 ? -6.031 -45.281 -13.766 1 95.56 306 THR A N 1
ATOM 2304 C CA . THR A 1 306 ? -6.234 -43.906 -14.148 1 95.56 306 THR A CA 1
ATOM 2305 C C . THR A 1 306 ? -6.801 -43.094 -12.977 1 95.56 306 THR A C 1
ATOM 2307 O O . THR A 1 306 ? -7.699 -43.562 -12.273 1 95.56 306 THR A O 1
ATOM 2310 N N . TRP A 1 307 ? -6.219 -41.969 -12.641 1 96.81 307 TRP A N 1
ATOM 2311 C CA . TRP A 1 307 ? -6.695 -41 -11.672 1 96.81 307 TRP A CA 1
ATOM 2312 C C . TRP A 1 307 ? -6.969 -39.656 -12.344 1 96.81 307 TRP A C 1
ATOM 2314 O O . TRP A 1 307 ? -6.09 -39.094 -13.008 1 96.81 307 TRP A O 1
ATOM 2324 N N . THR A 1 308 ? -8.188 -39.094 -12.195 1 97.12 308 THR A N 1
ATOM 2325 C CA . THR A 1 308 ? -8.547 -37.812 -12.742 1 97.12 308 THR A CA 1
ATOM 2326 C C . THR A 1 308 ? -8.844 -36.812 -11.617 1 97.12 308 THR A C 1
ATOM 2328 O O . THR A 1 308 ? -9.805 -37 -10.867 1 97.12 308 THR A O 1
ATOM 2331 N N . SER A 1 309 ? -7.984 -35.812 -11.453 1 97.06 309 SER A N 1
ATOM 2332 C CA . SER A 1 309 ? -8.227 -34.719 -10.539 1 97.06 309 SER A CA 1
ATOM 2333 C C . SER A 1 309 ? -8.961 -33.562 -11.234 1 97.06 309 SER A C 1
ATOM 2335 O O . SER A 1 309 ? -8.453 -33 -12.211 1 97.06 309 SER A O 1
ATOM 2337 N N . ASP A 1 310 ? -10.148 -33.188 -10.773 1 97.88 310 ASP A N 1
ATOM 2338 C CA . ASP A 1 310 ? -10.977 -32.125 -11.367 1 97.88 310 ASP A CA 1
ATOM 2339 C C . ASP A 1 310 ? -10.93 -30.859 -10.523 1 97.88 310 ASP A C 1
ATOM 2341 O O . ASP A 1 310 ? -11.484 -30.812 -9.422 1 97.88 310 ASP A O 1
ATOM 2345 N N . PHE A 1 311 ? -10.344 -29.781 -11.094 1 98.06 311 PHE A N 1
ATOM 2346 C CA . PHE A 1 311 ? -10.156 -28.531 -10.367 1 98.06 311 PHE A CA 1
ATOM 2347 C C . PHE A 1 311 ? -11.141 -27.469 -10.836 1 98.06 311 PHE A C 1
ATOM 2349 O O . PHE A 1 311 ? -11.031 -26.312 -10.461 1 98.06 311 PHE A O 1
ATOM 2356 N N . THR A 1 312 ? -12.156 -27.781 -11.57 1 97.25 312 THR A N 1
ATOM 2357 C CA . THR A 1 312 ? -13.055 -26.828 -12.234 1 97.25 312 THR A CA 1
ATOM 2358 C C . THR A 1 312 ? -13.773 -25.969 -11.203 1 97.25 312 THR A C 1
ATOM 2360 O O . THR A 1 312 ? -14.039 -24.781 -11.453 1 97.25 312 THR A O 1
ATOM 2363 N N . LYS A 1 313 ? -14.102 -26.5 -10.094 1 96.44 313 LYS A N 1
ATOM 2364 C CA . LYS A 1 313 ? -14.891 -25.781 -9.102 1 96.44 313 LYS A CA 1
ATOM 2365 C C . LYS A 1 313 ? -14.031 -24.766 -8.344 1 96.44 313 LYS A C 1
ATOM 2367 O O . LYS A 1 313 ? -14.547 -23.797 -7.801 1 96.44 313 LYS A O 1
ATOM 2372 N N . VAL A 1 314 ? -12.742 -24.984 -8.297 1 97.75 314 VAL A N 1
ATOM 2373 C CA . VAL A 1 314 ? -11.898 -24.188 -7.406 1 97.75 314 VAL A CA 1
ATOM 2374 C C . VAL A 1 314 ? -11.094 -23.172 -8.219 1 97.75 314 VAL A C 1
ATOM 2376 O O . VAL A 1 314 ? -10.852 -22.062 -7.762 1 97.75 314 VAL A O 1
ATOM 2379 N N . LEU A 1 315 ? -10.641 -23.516 -9.406 1 98.38 315 LEU A N 1
ATOM 2380 C CA . LEU A 1 315 ? -9.789 -22.641 -10.195 1 98.38 315 LEU A CA 1
ATOM 2381 C C . LEU A 1 315 ? -10.594 -21.469 -10.75 1 98.38 315 LEU A C 1
ATOM 2383 O O . LEU A 1 315 ? -11.75 -21.641 -11.164 1 98.38 315 LEU A O 1
ATOM 2387 N N . LEU A 1 316 ? -9.984 -20.344 -10.867 1 98.19 316 LEU A N 1
ATOM 2388 C CA . LEU A 1 316 ? -10.648 -19.094 -11.219 1 98.19 316 LEU A CA 1
ATOM 2389 C C . LEU A 1 316 ? -10.938 -19.047 -12.719 1 98.19 316 LEU A C 1
ATOM 2391 O O . LEU A 1 316 ? -12.062 -18.75 -13.125 1 98.19 316 LEU A O 1
ATOM 2395 N N . PHE A 1 317 ? -9.922 -19.266 -13.531 1 97.81 317 PHE A N 1
ATOM 2396 C CA . PHE A 1 317 ? -10.062 -19.156 -14.977 1 97.81 317 PHE A CA 1
ATOM 2397 C C . PHE A 1 317 ? -10.391 -20.516 -15.594 1 97.81 317 PHE A C 1
ATOM 2399 O O . PHE A 1 317 ? -9.828 -21.531 -15.195 1 97.81 317 PHE A O 1
ATOM 2406 N N . PRO A 1 318 ? -11.258 -20.5 -16.5 1 95.06 318 PRO A N 1
ATOM 2407 C CA . PRO A 1 318 ? -11.602 -21.781 -17.125 1 95.06 318 PRO A CA 1
ATOM 2408 C C . PRO A 1 318 ? -10.508 -22.281 -18.062 1 95.06 318 PRO A C 1
ATOM 2410 O O . PRO A 1 318 ? -9.914 -21.484 -18.797 1 95.06 318 PRO A O 1
ATOM 2413 N N . ASN A 1 319 ? -10.234 -23.562 -18 1 95.12 319 ASN A N 1
ATOM 2414 C CA . ASN A 1 319 ? -9.336 -24.266 -18.906 1 95.12 319 ASN A CA 1
ATOM 2415 C C . ASN A 1 319 ? -7.973 -23.578 -18.984 1 95.12 319 ASN A C 1
ATOM 2417 O O . ASN A 1 319 ? -7.492 -23.281 -20.078 1 95.12 319 ASN A O 1
ATOM 2421 N N . LEU A 1 320 ? -7.492 -23.25 -17.922 1 95.19 320 LEU A N 1
ATOM 2422 C CA . LEU A 1 320 ? -6.188 -22.594 -17.844 1 95.19 320 LEU A CA 1
ATOM 2423 C C . LEU A 1 320 ? -5.34 -23.203 -16.734 1 95.19 320 LEU A C 1
ATOM 2425 O O . LEU A 1 320 ? -5.516 -22.875 -15.562 1 95.19 320 LEU A O 1
ATOM 2429 N N . ILE A 1 321 ? -4.512 -24.172 -17 1 94.94 321 ILE A N 1
ATOM 2430 C CA . ILE A 1 321 ? -3.465 -24.688 -16.125 1 94.94 321 ILE A CA 1
ATOM 2431 C C . ILE A 1 321 ? -2.109 -24.562 -16.812 1 94.94 321 ILE A C 1
ATOM 2433 O O . ILE A 1 321 ? -1.898 -25.141 -17.891 1 94.94 321 ILE A O 1
ATOM 2437 N N . LYS A 1 322 ? -1.276 -23.828 -16.219 1 93.38 322 LYS A N 1
ATOM 2438 C CA . LYS A 1 322 ? 0.029 -23.594 -16.828 1 93.38 322 LYS A CA 1
ATOM 2439 C C . LYS A 1 322 ? 1.1 -24.484 -16.203 1 93.38 322 LYS A C 1
ATOM 2441 O O . LYS A 1 322 ? 2.174 -24.672 -16.766 1 93.38 322 LYS A O 1
ATOM 2446 N N . HIS A 1 323 ? 0.871 -24.938 -15.008 1 94.88 323 HIS A N 1
ATOM 2447 C CA . HIS A 1 323 ? 1.864 -25.719 -14.281 1 94.88 323 HIS A CA 1
ATOM 2448 C C . HIS A 1 323 ? 1.206 -26.844 -13.477 1 94.88 323 HIS A C 1
ATOM 2450 O O . HIS A 1 323 ? 0.158 -26.641 -12.867 1 94.88 323 HIS A O 1
ATOM 2456 N N . VAL A 1 324 ? 1.792 -28 -13.5 1 95.56 324 VAL A N 1
ATOM 2457 C CA . VAL A 1 324 ? 1.292 -29.156 -12.773 1 95.56 324 VAL A CA 1
ATOM 2458 C C . VAL A 1 324 ? 2.459 -29.922 -12.156 1 95.56 324 VAL A C 1
ATOM 2460 O O . VAL A 1 324 ? 3.482 -30.141 -12.805 1 95.56 324 VAL A O 1
ATOM 2463 N N . VAL A 1 325 ? 2.316 -30.25 -10.891 1 94.62 325 VAL A N 1
ATOM 2464 C CA . VAL A 1 325 ? 3.189 -31.219 -10.234 1 94.62 325 VAL A CA 1
ATOM 2465 C C . VAL A 1 325 ? 2.35 -32.281 -9.531 1 94.62 325 VAL A C 1
ATOM 2467 O O . VAL A 1 325 ? 1.279 -31.984 -9 1 94.62 325 VAL A O 1
ATOM 2470 N N . TYR A 1 326 ? 2.895 -33.531 -9.609 1 95.38 326 TYR A N 1
ATOM 2471 C CA . TYR A 1 326 ? 2.16 -34.594 -8.914 1 95.38 326 TYR A CA 1
ATOM 2472 C C . TYR A 1 326 ? 3.115 -35.625 -8.32 1 95.38 326 TYR A C 1
ATOM 2474 O O . TYR A 1 326 ? 4.301 -35.656 -8.656 1 95.38 326 TYR A O 1
ATOM 2482 N N . SER A 1 327 ? 2.639 -36.344 -7.363 1 93.94 327 SER A N 1
ATOM 2483 C CA . SER A 1 327 ? 3.295 -37.5 -6.809 1 93.94 327 SER A CA 1
ATOM 2484 C C . SER A 1 327 ? 2.316 -38.656 -6.656 1 93.94 327 SER A C 1
ATOM 2486 O O . SER A 1 327 ? 1.109 -38.469 -6.523 1 93.94 327 SER A O 1
ATOM 2488 N N . LEU A 1 328 ? 2.854 -39.812 -6.836 1 93.5 328 LEU A N 1
ATOM 2489 C CA . LEU A 1 328 ? 2.07 -41.031 -6.734 1 93.5 328 LEU A CA 1
ATOM 2490 C C . LEU A 1 328 ? 2.637 -41.938 -5.656 1 93.5 328 LEU A C 1
ATOM 2492 O O . LEU A 1 328 ? 3.834 -42.25 -5.652 1 93.5 328 LEU A O 1
ATOM 2496 N N . SER A 1 329 ? 1.783 -42.281 -4.703 1 93.19 329 SER A N 1
ATOM 2497 C CA . SER A 1 329 ? 2.125 -43.25 -3.678 1 93.19 329 SER A CA 1
ATOM 2498 C C . SER A 1 329 ? 1.389 -44.562 -3.906 1 93.19 329 SER A C 1
ATOM 2500 O O . SER A 1 329 ? 0.197 -44.688 -3.611 1 93.19 329 SER A O 1
ATOM 2502 N N . ALA A 1 330 ? 2.121 -45.531 -4.383 1 91.94 330 ALA A N 1
ATOM 2503 C CA . ALA A 1 330 ? 1.526 -46.844 -4.652 1 91.94 330 ALA A CA 1
ATOM 2504 C C . ALA A 1 330 ? 1.646 -47.75 -3.439 1 91.94 330 ALA A C 1
ATOM 2506 O O . ALA A 1 330 ? 2.686 -47.781 -2.777 1 91.94 330 ALA A O 1
ATOM 2507 N N . ASN A 1 331 ? 0.57 -48.375 -3.166 1 87.88 331 ASN A N 1
ATOM 2508 C CA . ASN A 1 331 ? 0.59 -49.344 -2.074 1 87.88 331 ASN A CA 1
ATOM 2509 C C . ASN A 1 331 ? 1.154 -50.688 -2.525 1 87.88 331 ASN A C 1
ATOM 2511 O O . ASN A 1 331 ? 1.009 -51.062 -3.689 1 87.88 331 ASN A O 1
ATOM 2515 N N . GLY A 1 332 ? 1.851 -51.438 -1.623 1 84.19 332 GLY A N 1
ATOM 2516 C CA . GLY A 1 332 ? 2.354 -52.75 -1.897 1 84.19 332 GLY A CA 1
ATOM 2517 C C . GLY A 1 332 ? 3.807 -52.781 -2.334 1 84.19 332 GLY A C 1
ATOM 2518 O O . GLY A 1 332 ? 4.578 -51.875 -1.97 1 84.19 332 GLY A O 1
ATOM 2519 N N . ASN A 1 333 ? 4.285 -53.844 -3.047 1 85.44 333 ASN A N 1
ATOM 2520 C CA . ASN A 1 333 ? 5.68 -54.062 -3.426 1 85.44 333 ASN A CA 1
ATOM 2521 C C . ASN A 1 333 ? 5.887 -53.875 -4.926 1 85.44 333 ASN A C 1
ATOM 2523 O O . ASN A 1 333 ? 6.824 -54.406 -5.504 1 85.44 333 ASN A O 1
ATOM 2527 N N . THR A 1 334 ? 4.98 -53.062 -5.531 1 86.06 334 THR A N 1
ATOM 2528 C CA . THR A 1 334 ? 5.105 -52.844 -6.969 1 86.06 334 THR A CA 1
ATOM 2529 C C . THR A 1 334 ? 5.715 -51.469 -7.262 1 86.06 334 THR A C 1
ATOM 2531 O O . THR A 1 334 ? 5.656 -50.562 -6.426 1 86.06 334 THR A O 1
ATOM 2534 N N . PHE A 1 335 ? 6.379 -51.375 -8.438 1 88.69 335 PHE A N 1
ATOM 2535 C CA . PHE A 1 335 ? 6.953 -50.125 -8.938 1 88.69 335 PHE A CA 1
ATOM 2536 C C . PHE A 1 335 ? 6.336 -49.75 -10.273 1 88.69 335 PHE A C 1
ATOM 2538 O O . PHE A 1 335 ? 7.016 -49.75 -11.305 1 88.69 335 PHE A O 1
ATOM 2545 N N . PRO A 1 336 ? 5.051 -49.375 -10.203 1 91.06 336 PRO A N 1
ATOM 2546 C CA . PRO A 1 336 ? 4.41 -49.031 -11.469 1 91.06 336 PRO A CA 1
ATOM 2547 C C . PRO A 1 336 ? 5.043 -47.812 -12.148 1 91.06 336 PRO A C 1
ATOM 2549 O O . PRO A 1 336 ? 5.434 -46.875 -11.477 1 91.06 336 PRO A O 1
ATOM 2552 N N . ASN A 1 337 ? 5.164 -47.938 -13.5 1 91.12 337 ASN A N 1
ATOM 2553 C CA . ASN A 1 337 ? 5.402 -46.688 -14.258 1 91.12 337 ASN A CA 1
ATOM 2554 C C . ASN A 1 337 ? 4.156 -45.812 -14.312 1 91.12 337 ASN A C 1
ATOM 2556 O O . ASN A 1 337 ? 3.033 -46.344 -14.32 1 91.12 337 ASN A O 1
ATOM 2560 N N . HIS A 1 338 ? 4.383 -44.594 -14.172 1 91.44 338 HIS A N 1
ATOM 2561 C CA . HIS A 1 338 ? 3.264 -43.688 -14.227 1 91.44 338 HIS A CA 1
ATOM 2562 C C . HIS A 1 338 ? 3.623 -42.438 -15.039 1 91.44 338 HIS A C 1
ATOM 2564 O O . HIS A 1 338 ? 4.801 -42.125 -15.203 1 91.44 338 HIS A O 1
ATOM 2570 N N . ALA A 1 339 ? 2.516 -41.781 -15.633 1 91.75 339 ALA A N 1
ATOM 2571 C CA . ALA A 1 339 ? 2.721 -40.625 -16.469 1 91.75 339 ALA A CA 1
ATOM 2572 C C . ALA A 1 339 ? 1.544 -39.656 -16.359 1 91.75 339 ALA A C 1
ATOM 2574 O O . ALA A 1 339 ? 0.398 -40.062 -16.203 1 91.75 339 ALA A O 1
ATOM 2575 N N . LEU A 1 340 ? 1.898 -38.344 -16.359 1 94 340 LEU A N 1
ATOM 2576 C CA . LEU A 1 340 ? 0.908 -37.281 -16.578 1 94 340 LEU A CA 1
ATOM 2577 C C . LEU A 1 340 ? 0.438 -37.281 -18.031 1 94 340 LEU A C 1
ATOM 2579 O O . LEU A 1 340 ? 1.242 -37.094 -18.938 1 94 340 LEU A O 1
ATOM 2583 N N . ARG A 1 341 ? -0.858 -37.438 -18.312 1 91.75 341 ARG A N 1
ATOM 2584 C CA . ARG A 1 341 ? -1.346 -37.656 -19.672 1 91.75 341 ARG A CA 1
ATOM 2585 C C . ARG A 1 341 ? -2.059 -36.406 -20.219 1 91.75 341 ARG A C 1
ATOM 2587 O O . ARG A 1 341 ? -1.963 -36.125 -21.406 1 91.75 341 ARG A O 1
ATOM 2594 N N . ASN A 1 342 ? -2.807 -35.844 -19.406 1 90.06 342 ASN A N 1
ATOM 2595 C CA . ASN A 1 342 ? -3.643 -34.75 -19.906 1 90.06 342 ASN A CA 1
ATOM 2596 C C . ASN A 1 342 ? -3.799 -33.625 -18.859 1 90.06 342 ASN A C 1
ATOM 2598 O O . ASN A 1 342 ? -3.908 -33.906 -17.672 1 90.06 342 ASN A O 1
ATOM 2602 N N . VAL A 1 343 ? -3.68 -32.469 -19.359 1 92.06 343 VAL A N 1
ATOM 2603 C CA . VAL A 1 343 ? -3.973 -31.25 -18.594 1 92.06 343 VAL A CA 1
ATOM 2604 C C . VAL A 1 343 ? -4.918 -30.359 -19.391 1 92.06 343 VAL A C 1
ATOM 2606 O O . VAL A 1 343 ? -4.469 -29.484 -20.141 1 92.06 343 VAL A O 1
ATOM 2609 N N . SER A 1 344 ? -6.215 -30.625 -19.391 1 93.12 344 SER A N 1
ATOM 2610 C CA . SER A 1 344 ? -7.195 -29.844 -20.141 1 93.12 344 SER A CA 1
ATOM 2611 C C . SER A 1 344 ? -8.477 -29.656 -19.344 1 93.12 344 SER A C 1
ATOM 2613 O O . SER A 1 344 ? -8.773 -30.422 -18.422 1 93.12 344 SER A O 1
ATOM 2615 N N . GLN A 1 345 ? -9.148 -28.547 -19.594 1 95.94 345 GLN A N 1
ATOM 2616 C CA . GLN A 1 345 ? -10.438 -28.234 -18.984 1 95.94 345 GLN A CA 1
ATOM 2617 C C . GLN A 1 345 ? -10.344 -28.234 -17.469 1 95.94 345 GLN A C 1
ATOM 2619 O O . GLN A 1 345 ? -11.242 -28.734 -16.781 1 95.94 345 GLN A O 1
ATOM 2624 N N . ASN A 1 346 ? -9.234 -27.844 -16.984 1 97.5 346 ASN A N 1
ATOM 2625 C CA . ASN A 1 346 ? -8.938 -27.766 -15.562 1 97.5 346 ASN A CA 1
ATOM 2626 C C . ASN A 1 346 ? -9.008 -29.141 -14.891 1 97.5 346 ASN A C 1
ATOM 2628 O O . ASN A 1 346 ? -9.43 -29.25 -13.742 1 97.5 346 ASN A O 1
ATOM 2632 N N . ARG A 1 347 ? -8.648 -30.125 -15.648 1 97.5 347 ARG A N 1
ATOM 2633 C CA . ARG A 1 347 ? -8.516 -31.5 -15.156 1 97.5 347 ARG A CA 1
ATOM 2634 C C . ARG A 1 347 ? -7.125 -32.031 -15.438 1 97.5 347 ARG A C 1
ATOM 2636 O O . ARG A 1 347 ? -6.523 -31.734 -16.469 1 97.5 347 ARG A O 1
ATOM 2643 N N . VAL A 1 348 ? -6.668 -32.875 -14.492 1 97.12 348 VAL A N 1
ATOM 2644 C CA . VAL A 1 348 ? -5.367 -33.5 -14.609 1 97.12 348 VAL A CA 1
ATOM 2645 C C . VAL A 1 348 ? -5.539 -35.031 -14.562 1 97.12 348 VAL A C 1
ATOM 2647 O O . VAL A 1 348 ? -6.18 -35.562 -13.648 1 97.12 348 VAL A O 1
ATOM 2650 N N . VAL A 1 349 ? -5.008 -35.688 -15.562 1 96.25 349 VAL A N 1
ATOM 2651 C CA . VAL A 1 349 ? -5.145 -37.125 -15.648 1 96.25 349 VAL A CA 1
ATOM 2652 C C . VAL A 1 349 ? -3.775 -37.781 -15.5 1 96.25 349 VAL A C 1
ATOM 2654 O O . VAL A 1 349 ? -2.85 -37.5 -16.25 1 96.25 349 VAL A O 1
ATOM 2657 N N . ILE A 1 350 ? -3.641 -38.688 -14.539 1 95.38 350 ILE A N 1
ATOM 2658 C CA . ILE A 1 350 ? -2.457 -39.531 -14.328 1 95.38 350 ILE A CA 1
ATOM 2659 C C . ILE A 1 350 ? -2.787 -40.969 -14.617 1 95.38 350 ILE A C 1
ATOM 2661 O O . ILE A 1 350 ? -3.848 -41.469 -14.227 1 95.38 350 ILE A O 1
ATOM 2665 N N . GLU A 1 351 ? -1.84 -41.625 -15.32 1 95.06 351 GLU A N 1
ATOM 2666 C CA . GLU A 1 351 ? -2.033 -43.031 -15.664 1 95.06 351 GLU A CA 1
ATOM 2667 C C . GLU A 1 351 ? -0.848 -43.875 -15.203 1 95.06 351 GLU A C 1
ATOM 2669 O O . GLU A 1 351 ? 0.281 -43.406 -15.141 1 95.06 351 GLU A O 1
ATOM 2674 N N . THR A 1 352 ? -1.154 -45.094 -14.914 1 93.44 352 THR A N 1
ATOM 2675 C CA . THR A 1 352 ? -0.135 -46.094 -14.656 1 93.44 352 THR A CA 1
ATOM 2676 C C . THR A 1 352 ? -0.19 -47.219 -15.711 1 93.44 352 THR A C 1
ATOM 2678 O O . THR A 1 352 ? -1.192 -47.344 -16.422 1 93.44 352 THR A O 1
ATOM 2681 N N . ASP A 1 353 ? 0.944 -47.938 -15.828 1 92.38 353 ASP A N 1
ATOM 2682 C CA . ASP A 1 353 ? 1.025 -49 -16.828 1 92.38 353 ASP A CA 1
ATOM 2683 C C . ASP A 1 353 ? 0.42 -50.312 -16.297 1 92.38 353 ASP A C 1
ATOM 2685 O O . ASP A 1 353 ? 0.28 -51.281 -17.031 1 92.38 353 ASP A O 1
ATOM 2689 N N . GLU A 1 354 ? 0.127 -50.406 -15.055 1 93.56 354 GLU A N 1
ATOM 2690 C CA . GLU A 1 354 ? -0.559 -51.531 -14.422 1 93.56 354 GLU A CA 1
ATOM 2691 C C . GLU A 1 354 ? -1.52 -51.062 -13.344 1 93.56 354 GLU A C 1
ATOM 2693 O O . GLU A 1 354 ? -1.402 -49.938 -12.852 1 93.56 354 GLU A O 1
ATOM 2698 N N . ALA A 1 355 ? -2.49 -51.906 -13.094 1 95 355 ALA A N 1
ATOM 2699 C CA . ALA A 1 355 ? -3.441 -51.562 -12.039 1 95 355 ALA A CA 1
ATOM 2700 C C . ALA A 1 355 ? -2.768 -51.562 -10.672 1 95 355 ALA A C 1
ATOM 2702 O O . ALA A 1 355 ? -2.053 -52.5 -10.328 1 95 355 ALA A O 1
ATOM 2703 N N . VAL A 1 356 ? -2.969 -50.5 -9.891 1 95.19 356 VAL A N 1
ATOM 2704 C CA . VAL A 1 356 ? -2.393 -50.375 -8.555 1 95.19 356 VAL A CA 1
ATOM 2705 C C . VAL A 1 356 ? -3.355 -49.625 -7.633 1 95.19 356 VAL A C 1
ATOM 2707 O O . VAL A 1 356 ? -4.191 -48.875 -8.094 1 95.19 356 VAL A O 1
ATOM 2710 N N . ASN A 1 357 ? -3.301 -50 -6.34 1 95.31 357 ASN A N 1
ATOM 2711 C CA . ASN A 1 357 ? -3.889 -49.125 -5.312 1 95.31 357 ASN A CA 1
ATOM 2712 C C . ASN A 1 357 ? -2.945 -48 -4.93 1 95.31 357 ASN A C 1
ATOM 2714 O O . ASN A 1 357 ? -1.872 -48.25 -4.375 1 95.31 357 ASN A O 1
ATOM 2718 N N . ALA A 1 358 ? -3.354 -46.812 -5.266 1 95.81 358 ALA A N 1
ATOM 2719 C CA . ALA A 1 358 ? -2.406 -45.719 -5.07 1 95.81 358 ALA A CA 1
ATOM 2720 C C . ALA A 1 358 ? -3.125 -44.438 -4.652 1 95.81 358 ALA A C 1
ATOM 2722 O O . ALA A 1 358 ? -4.316 -44.25 -4.926 1 95.81 358 ALA A O 1
ATOM 2723 N N . ASN A 1 359 ? -2.422 -43.594 -3.844 1 95.81 359 ASN A N 1
ATOM 2724 C CA . ASN A 1 359 ? -2.764 -42.188 -3.617 1 95.81 359 ASN A CA 1
ATOM 2725 C C . ASN A 1 359 ? -2.004 -41.281 -4.566 1 95.81 359 ASN A C 1
ATOM 2727 O O . ASN A 1 359 ? -0.784 -41.375 -4.703 1 95.81 359 ASN A O 1
ATOM 2731 N N . VAL A 1 360 ? -2.754 -40.406 -5.266 1 96.31 360 VAL A N 1
ATOM 2732 C CA . VAL A 1 360 ? -2.123 -39.438 -6.152 1 96.31 360 VAL A CA 1
ATOM 2733 C C . VAL A 1 360 ? -2.322 -38.031 -5.594 1 96.31 360 VAL A C 1
ATOM 2735 O O . VAL A 1 360 ? -3.438 -37.656 -5.223 1 96.31 360 VAL A O 1
ATOM 2738 N N . PHE A 1 361 ? -1.255 -37.281 -5.395 1 97.25 361 PHE A N 1
ATOM 2739 C CA . PHE A 1 361 ? -1.251 -35.906 -4.953 1 97.25 361 PHE A CA 1
ATOM 2740 C C . PHE A 1 361 ? -0.933 -34.969 -6.113 1 97.25 361 PHE A C 1
ATOM 2742 O O . PHE A 1 361 ? 0.101 -35.094 -6.77 1 97.25 361 PHE A O 1
ATOM 2749 N N . VAL A 1 362 ? -1.854 -34 -6.414 1 97.31 362 VAL A N 1
ATOM 2750 C CA . VAL A 1 362 ? -1.686 -33.125 -7.57 1 97.31 362 VAL A CA 1
ATOM 2751 C C . VAL A 1 362 ? -1.751 -31.672 -7.125 1 97.31 362 VAL A C 1
ATOM 2753 O O . VAL A 1 362 ? -2.607 -31.297 -6.32 1 97.31 362 VAL A O 1
ATOM 2756 N N . THR A 1 363 ? -0.799 -30.891 -7.547 1 96.5 363 THR A N 1
ATOM 2757 C CA . THR A 1 363 ? -0.802 -29.438 -7.398 1 96.5 363 THR A CA 1
ATOM 2758 C C . THR A 1 363 ? -0.808 -28.75 -8.766 1 96.5 363 THR A C 1
ATOM 2760 O O . THR A 1 363 ? -0.04 -29.125 -9.648 1 96.5 363 THR A O 1
ATOM 2763 N N . VAL A 1 364 ? -1.708 -27.797 -8.969 1 96.69 364 VAL A N 1
ATOM 2764 C CA . VAL A 1 364 ? -1.804 -27.094 -10.242 1 96.69 364 VAL A CA 1
ATOM 2765 C C . VAL A 1 364 ? -1.679 -25.594 -10.008 1 96.69 364 VAL A C 1
ATOM 2767 O O . VAL A 1 364 ? -1.912 -25.109 -8.891 1 96.69 364 VAL A O 1
ATOM 2770 N N . ASP A 1 365 ? -1.252 -24.844 -11.047 1 96.56 365 ASP A N 1
ATOM 2771 C CA . ASP A 1 365 ? -1.139 -23.391 -11.031 1 96.56 365 ASP A CA 1
ATOM 2772 C C . ASP A 1 365 ? -1.555 -22.797 -12.375 1 96.56 365 ASP A C 1
ATOM 2774 O O . ASP A 1 365 ? -1.198 -23.328 -13.43 1 96.56 365 ASP A O 1
ATOM 2778 N N . GLN A 1 366 ? -2.336 -21.703 -12.297 1 95.69 366 GLN A N 1
ATOM 2779 C CA . GLN A 1 366 ? -2.775 -21.031 -13.523 1 95.69 366 GLN A CA 1
ATOM 2780 C C . GLN A 1 366 ? -1.783 -19.953 -13.945 1 95.69 366 GLN A C 1
ATOM 2782 O O . GLN A 1 366 ? -1.946 -19.328 -15 1 95.69 366 GLN A O 1
ATOM 2787 N N . GLY A 1 367 ? -0.845 -19.641 -13.125 1 85.94 367 GLY A N 1
ATOM 2788 C CA . GLY A 1 367 ? 0.209 -18.688 -13.438 1 85.94 367 GLY A CA 1
ATOM 2789 C C . GLY A 1 367 ? 1.598 -19.297 -13.391 1 85.94 367 GLY A C 1
ATOM 2790 O O . GLY A 1 367 ? 1.765 -20.438 -12.953 1 85.94 367 GLY A O 1
ATOM 2791 N N . ASN A 1 368 ? 2.615 -18.625 -14.078 1 66.06 368 ASN A N 1
ATOM 2792 C CA . ASN A 1 368 ? 3.992 -19.094 -14.062 1 66.06 368 ASN A CA 1
ATOM 2793 C C . ASN A 1 368 ? 4.82 -18.391 -12.992 1 66.06 368 ASN A C 1
ATOM 2795 O O . ASN A 1 368 ? 5.984 -18.734 -12.773 1 66.06 368 ASN A O 1
ATOM 2799 N N . ALA A 1 369 ? 4.109 -17.25 -12.547 1 60.41 369 ALA A N 1
ATOM 2800 C CA . ALA A 1 369 ? 5.02 -16.344 -11.836 1 60.41 369 ALA A CA 1
ATOM 2801 C C . ALA A 1 369 ? 5.039 -16.656 -10.344 1 60.41 369 ALA A C 1
ATOM 2803 O O . ALA A 1 369 ? 4.109 -17.266 -9.812 1 60.41 369 ALA A O 1
ATOM 2804 N N . SER A 1 370 ? 6.379 -16.641 -9.664 1 56.97 370 SER A N 1
ATOM 2805 C CA . SER A 1 370 ? 6.762 -16.859 -8.273 1 56.97 370 SER A CA 1
ATOM 2806 C C . SER A 1 370 ? 6.242 -15.75 -7.375 1 56.97 370 SER A C 1
ATOM 2808 O O . SER A 1 370 ? 6.016 -14.625 -7.836 1 56.97 370 SER A O 1
ATOM 2810 N N . MET B 1 1 ? 2.912 9.547 35.188 1 74.44 1 MET B N 1
ATOM 2811 C CA . MET B 1 1 ? 4.219 9.477 34.531 1 74.44 1 MET B CA 1
ATOM 2812 C C . MET B 1 1 ? 5.336 9.406 35.594 1 74.44 1 MET B C 1
ATOM 2814 O O . MET B 1 1 ? 5.246 10.023 36.656 1 74.44 1 MET B O 1
ATOM 2818 N N . LYS B 1 2 ? 6.312 8.438 35.375 1 75.62 2 LYS B N 1
ATOM 2819 C CA . LYS B 1 2 ? 7.348 8.258 36.375 1 75.62 2 LYS B CA 1
ATOM 2820 C C . LYS B 1 2 ? 8.492 9.25 36.188 1 75.62 2 LYS B C 1
ATOM 2822 O O . LYS B 1 2 ? 9.117 9.281 35.125 1 75.62 2 LYS B O 1
ATOM 2827 N N . ASP B 1 3 ? 8.844 10.188 37.062 1 82.62 3 ASP B N 1
ATOM 2828 C CA . ASP B 1 3 ? 9.93 11.164 37.094 1 82.62 3 ASP B CA 1
ATOM 2829 C C . ASP B 1 3 ? 9.711 12.258 36.031 1 82.62 3 ASP B C 1
ATOM 2831 O O . ASP B 1 3 ? 10.672 12.883 35.594 1 82.62 3 ASP B O 1
ATOM 2835 N N . ILE B 1 4 ? 8.477 12.414 35.469 1 90.31 4 ILE B N 1
ATOM 2836 C CA . ILE B 1 4 ? 8.047 13.438 34.531 1 90.31 4 ILE B CA 1
ATOM 2837 C C . ILE B 1 4 ? 6.887 14.234 35.125 1 90.31 4 ILE B C 1
ATOM 2839 O O . ILE B 1 4 ? 5.875 13.664 35.531 1 90.31 4 ILE B O 1
ATOM 2843 N N . LYS B 1 5 ? 7.117 15.484 35.312 1 92 5 LYS B N 1
ATOM 2844 C CA . LYS B 1 5 ? 6.07 16.344 35.844 1 92 5 LYS B CA 1
ATOM 2845 C C . LYS B 1 5 ? 4.957 16.562 34.812 1 92 5 LYS B C 1
ATOM 2847 O O . LYS B 1 5 ? 5.223 16.953 33.688 1 92 5 LYS B O 1
ATOM 2852 N N . ASP B 1 6 ? 3.666 16.266 35.219 1 94.81 6 ASP B N 1
ATOM 2853 C CA . ASP B 1 6 ? 2.492 16.469 34.375 1 94.81 6 ASP B CA 1
ATOM 2854 C C . ASP B 1 6 ? 2.125 17.938 34.281 1 94.81 6 ASP B C 1
ATOM 2856 O O . ASP B 1 6 ? 1.76 18.562 35.281 1 94.81 6 ASP B O 1
ATOM 2860 N N . LEU B 1 7 ? 2.162 18.594 33.125 1 95.31 7 LEU B N 1
ATOM 2861 C CA . LEU B 1 7 ? 1.87 20.016 32.938 1 95.31 7 LEU B CA 1
ATOM 2862 C C . LEU B 1 7 ? 0.376 20.25 32.75 1 95.31 7 LEU B C 1
ATOM 2864 O O . LEU B 1 7 ? -0.052 21.359 32.438 1 95.31 7 LEU B O 1
ATOM 2868 N N . GLY B 1 8 ? -0.495 19.219 32.812 1 95.44 8 GLY B N 1
ATOM 2869 C CA . GLY B 1 8 ? -1.945 19.328 32.844 1 95.44 8 GLY B CA 1
ATOM 2870 C C . GLY B 1 8 ? -2.547 19.516 31.453 1 95.44 8 GLY B C 1
ATOM 2871 O O . GLY B 1 8 ? -3.67 20.016 31.328 1 95.44 8 GLY B O 1
ATOM 2872 N N . GLY B 1 9 ? -1.759 19.297 30.453 1 95.31 9 GLY B N 1
ATOM 2873 C CA . GLY B 1 9 ? -2.264 19.484 29.094 1 95.31 9 GLY B CA 1
ATOM 2874 C C . GLY B 1 9 ? -2.098 20.906 28.594 1 95.31 9 GLY B C 1
ATOM 2875 O O . GLY B 1 9 ? -2.9 21.375 27.781 1 95.31 9 GLY B O 1
ATOM 2876 N N . ALA B 1 10 ? -1.096 21.625 29.078 1 95.81 10 ALA B N 1
ATOM 2877 C CA . ALA B 1 10 ? -0.816 22.984 28.641 1 95.81 10 ALA B CA 1
ATOM 2878 C C . ALA B 1 10 ? -0.616 23.031 27.125 1 95.81 10 ALA B C 1
ATOM 2880 O O . ALA B 1 10 ? -0.096 22.094 26.531 1 95.81 10 ALA B O 1
ATOM 2881 N N . GLN B 1 11 ? -1.146 24.141 26.516 1 96.44 11 GLN B N 1
ATOM 2882 C CA . GLN B 1 11 ? -1.019 24.281 25.062 1 96.44 11 GLN B CA 1
ATOM 2883 C C . GLN B 1 11 ? -0.296 25.578 24.719 1 96.44 11 GLN B C 1
ATOM 2885 O O . GLN B 1 11 ? -0.535 26.625 25.328 1 96.44 11 GLN B O 1
ATOM 2890 N N . ILE B 1 12 ? 0.582 25.5 23.844 1 95.62 12 ILE B N 1
ATOM 2891 C CA . ILE B 1 12 ? 1.134 26.656 23.141 1 95.62 12 ILE B CA 1
ATOM 2892 C C . ILE B 1 12 ? 0.497 26.766 21.766 1 95.62 12 ILE B C 1
ATOM 2894 O O . ILE B 1 12 ? 0.862 26.047 20.844 1 95.62 12 ILE B O 1
ATOM 2898 N N . ASN B 1 13 ? -0.484 27.625 21.688 1 95.31 13 ASN B N 1
ATOM 2899 C CA . ASN B 1 13 ? -1.186 27.906 20.438 1 95.31 13 ASN B CA 1
ATOM 2900 C C . ASN B 1 13 ? -0.584 29.109 19.703 1 95.31 13 ASN B C 1
ATOM 2902 O O . ASN B 1 13 ? -0.627 30.234 20.219 1 95.31 13 ASN B O 1
ATOM 2906 N N . LEU B 1 14 ? -0.054 28.906 18.5 1 95.06 14 LEU B N 1
ATOM 2907 C CA . LEU B 1 14 ? 0.604 29.969 17.766 1 95.06 14 LEU B CA 1
ATOM 2908 C C . LEU B 1 14 ? -0.418 30.828 17.016 1 95.06 14 LEU B C 1
ATOM 2910 O O . LEU B 1 14 ? -0.056 31.812 16.375 1 95.06 14 LEU B O 1
ATOM 2914 N N . GLU B 1 15 ? -1.616 30.5 17.016 1 91.12 15 GLU B N 1
ATOM 2915 C CA . GLU B 1 15 ? -2.775 31.266 16.578 1 91.12 15 GLU B CA 1
ATOM 2916 C C . GLU B 1 15 ? -2.666 31.656 15.109 1 91.12 15 GLU B C 1
ATOM 2918 O O . GLU B 1 15 ? -3.027 32.75 14.719 1 91.12 15 GLU B O 1
ATOM 2923 N N . GLY B 1 16 ? -2.076 30.734 14.367 1 90 16 GLY B N 1
ATOM 2924 C CA . GLY B 1 16 ? -1.951 30.984 12.938 1 90 16 GLY B CA 1
ATOM 2925 C C . GLY B 1 16 ? -0.911 32.031 12.602 1 90 16 GLY B C 1
ATOM 2926 O O . GLY B 1 16 ? -0.86 32.531 11.469 1 90 16 GLY B O 1
ATOM 2927 N N . GLY B 1 17 ? -0.093 32.406 13.578 1 90.56 17 GLY B N 1
ATOM 2928 C CA . GLY B 1 17 ? 0.941 33.406 13.375 1 90.56 17 GLY B CA 1
ATOM 2929 C C . GLY B 1 17 ? 2.199 32.844 12.734 1 90.56 17 GLY B C 1
ATOM 2930 O O . GLY B 1 17 ? 2.387 31.641 12.695 1 90.56 17 GLY B O 1
ATOM 2931 N N . LYS B 1 18 ? 2.928 33.844 12.133 1 93.81 18 LYS B N 1
ATOM 2932 C CA . LYS B 1 18 ? 4.25 33.531 11.594 1 93.81 18 LYS B CA 1
ATOM 2933 C C . LYS B 1 18 ? 5.352 34.062 12.508 1 93.81 18 LYS B C 1
ATOM 2935 O O . LYS B 1 18 ? 5.434 35.25 12.766 1 93.81 18 LYS B O 1
ATOM 2940 N N . TYR B 1 19 ? 6.09 33.094 12.984 1 96.38 19 TYR B N 1
ATOM 2941 C CA . TYR B 1 19 ? 7.141 33.469 13.93 1 96.38 19 TYR B CA 1
ATOM 2942 C C . TYR B 1 19 ? 8.523 33.156 13.344 1 96.38 19 TYR B C 1
ATOM 2944 O O . TYR B 1 19 ? 8.812 32.031 12.969 1 96.38 19 TYR B O 1
ATOM 2952 N N . ILE B 1 20 ? 9.359 34.25 13.242 1 97.75 20 ILE B N 1
ATOM 2953 C CA . ILE B 1 20 ? 10.75 34.094 12.844 1 97.75 20 ILE B CA 1
ATOM 2954 C C . ILE B 1 20 ? 11.633 33.969 14.086 1 97.75 20 ILE B C 1
ATOM 2956 O O . ILE B 1 20 ? 11.57 34.812 14.984 1 97.75 20 ILE B O 1
ATOM 2960 N N . ILE B 1 21 ? 12.406 32.875 14.125 1 98.06 21 ILE B N 1
ATOM 2961 C CA . ILE B 1 21 ? 13.211 32.688 15.328 1 98.06 21 ILE B CA 1
ATOM 2962 C C . ILE B 1 21 ? 14.688 32.594 14.961 1 98.06 21 ILE B C 1
ATOM 2964 O O . ILE B 1 21 ? 15.039 32.156 13.859 1 98.06 21 ILE B O 1
ATOM 2968 N N . SER B 1 22 ? 15.594 32.969 15.898 1 98 22 SER B N 1
ATOM 2969 C CA . SER B 1 22 ? 17.031 33 15.656 1 98 22 SER B CA 1
ATOM 2970 C C . SER B 1 22 ? 17.734 31.891 16.453 1 98 22 SER B C 1
ATOM 2972 O O . SER B 1 22 ? 18.953 31.703 16.328 1 98 22 SER B O 1
ATOM 2974 N N . LYS B 1 23 ? 16.984 31.219 17.297 1 96.62 23 LYS B N 1
ATOM 2975 C CA . LYS B 1 23 ? 17.484 30.078 18.062 1 96.62 23 LYS B CA 1
ATOM 2976 C C . LYS B 1 23 ? 16.422 28.984 18.172 1 96.6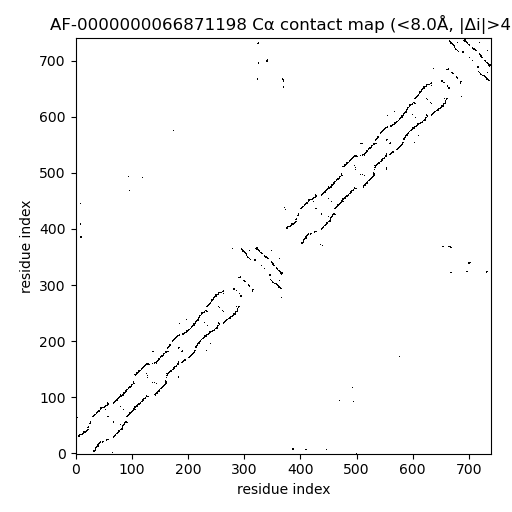2 23 LYS B C 1
ATOM 2978 O O . LYS B 1 23 ? 15.219 29.266 18.047 1 96.62 23 LYS B O 1
ATOM 2983 N N . PRO B 1 24 ? 16.891 27.766 18.422 1 96.69 24 PRO B N 1
ATOM 2984 C CA . PRO B 1 24 ? 15.906 26.688 18.578 1 96.69 24 PRO B CA 1
ATOM 2985 C C . PRO B 1 24 ? 14.906 26.938 19.703 1 96.69 24 PRO B C 1
ATOM 2987 O O . PRO B 1 24 ? 15.266 27.5 20.734 1 96.69 24 PRO B O 1
ATOM 2990 N N . LEU B 1 25 ? 13.664 26.547 19.484 1 95.88 25 LEU B N 1
ATOM 2991 C CA . LEU B 1 25 ? 12.688 26.5 20.562 1 95.88 25 LEU B CA 1
ATOM 2992 C C . LEU B 1 25 ? 12.938 25.312 21.484 1 95.88 25 LEU B C 1
ATOM 2994 O O . LEU B 1 25 ? 12.922 24.172 21.047 1 95.88 25 LEU B O 1
ATOM 2998 N N . GLN B 1 26 ? 13.164 25.594 22.719 1 93.81 26 GLN B N 1
ATOM 2999 C CA . GLN B 1 26 ? 13.43 24.578 23.734 1 93.81 26 GLN B CA 1
ATOM 3000 C C . GLN B 1 26 ? 12.547 24.781 24.969 1 93.81 26 GLN B C 1
ATOM 3002 O O . GLN B 1 26 ? 12.18 25.906 25.281 1 93.81 26 GLN B O 1
ATOM 3007 N N . LEU B 1 27 ? 12.258 23.656 25.531 1 88.88 27 LEU B N 1
ATOM 3008 C CA . LEU B 1 27 ? 11.586 23.766 26.828 1 88.88 27 LEU B CA 1
ATOM 3009 C C . LEU B 1 27 ? 12.586 24.094 27.922 1 88.88 27 LEU B C 1
ATOM 3011 O O . LEU B 1 27 ? 13.711 23.594 27.922 1 88.88 27 LEU B O 1
ATOM 3015 N N . PRO B 1 28 ? 12.172 24.938 28.859 1 82 28 PRO B N 1
ATOM 3016 C CA . PRO B 1 28 ? 13.109 25.438 29.859 1 82 28 PRO B CA 1
ATOM 3017 C C . PRO B 1 28 ? 13.602 24.359 30.812 1 82 28 PRO B C 1
ATOM 3019 O O . PRO B 1 28 ? 14.703 24.469 31.359 1 82 28 PRO B O 1
ATOM 3022 N N . LEU B 1 29 ? 12.773 23.344 31.078 1 81.12 29 LEU B N 1
ATOM 3023 C CA . LEU B 1 29 ? 13.141 22.297 32.031 1 81.12 29 LEU B CA 1
ATOM 3024 C C . LEU B 1 29 ? 12.867 20.922 31.422 1 81.12 29 LEU B C 1
ATOM 3026 O O . LEU B 1 29 ? 11.844 20.719 30.766 1 81.12 29 LEU B O 1
ATOM 3030 N N . ALA B 1 30 ? 13.852 20.062 31.703 1 85.31 30 ALA B N 1
ATOM 3031 C CA . ALA B 1 30 ? 13.594 18.656 31.391 1 85.31 30 ALA B CA 1
ATOM 3032 C C . ALA B 1 30 ? 12.68 18.016 32.438 1 85.31 30 ALA B C 1
ATOM 3034 O O . ALA B 1 30 ? 12.43 18.594 33.5 1 85.31 30 ALA B O 1
ATOM 3035 N N . GLY B 1 31 ? 12.086 16.859 32.094 1 88.56 31 GLY B N 1
ATOM 3036 C CA . GLY B 1 31 ? 11.273 16.141 33.031 1 88.56 31 GLY B CA 1
ATOM 3037 C C . GLY B 1 31 ? 9.836 16.609 33.094 1 88.56 31 GLY B C 1
ATOM 3038 O O . GLY B 1 31 ? 9.203 16.578 34.156 1 88.56 31 GLY B O 1
ATOM 3039 N N . VAL B 1 32 ? 9.453 17.188 31.969 1 91.56 32 VAL B N 1
ATOM 3040 C CA . VAL B 1 32 ? 8.062 17.609 31.906 1 91.56 32 VAL B CA 1
ATOM 3041 C C . VAL B 1 32 ? 7.355 16.891 30.766 1 91.56 32 VAL B C 1
ATOM 3043 O O . VAL B 1 32 ? 8.008 16.375 29.844 1 91.56 32 VAL B O 1
ATOM 3046 N N . GLY B 1 33 ? 5.996 16.844 30.875 1 94.56 33 GLY B N 1
ATOM 3047 C CA . GLY B 1 33 ? 5.211 16.172 29.844 1 94.56 33 GLY B CA 1
ATOM 3048 C C . GLY B 1 33 ? 3.777 16.672 29.781 1 94.56 33 GLY B C 1
ATOM 3049 O O . GLY B 1 33 ? 3.396 17.594 30.5 1 94.56 33 GLY B O 1
ATOM 3050 N N . ASN B 1 34 ? 3.033 16.094 28.906 1 96.62 34 ASN B N 1
ATOM 3051 C CA . ASN B 1 34 ? 1.632 16.438 28.688 1 96.62 34 ASN B CA 1
ATOM 3052 C C . ASN B 1 34 ? 1.475 17.891 28.25 1 96.62 34 ASN B C 1
ATOM 3054 O O . ASN B 1 34 ? 0.8 18.672 28.922 1 96.62 34 ASN B O 1
ATOM 3058 N N . LEU B 1 35 ? 2.111 18.188 27.094 1 96.75 35 LEU B N 1
ATOM 3059 C CA . LEU B 1 35 ? 2.189 19.516 26.484 1 96.75 35 LEU B CA 1
ATOM 3060 C C . LEU B 1 35 ? 1.96 19.438 24.984 1 96.75 35 LEU B C 1
ATOM 3062 O O . LEU B 1 35 ? 2.418 18.5 24.328 1 96.75 35 LEU B O 1
ATOM 3066 N N . MET B 1 36 ? 1.206 20.438 24.422 1 98 36 MET B N 1
ATOM 3067 C CA . MET B 1 36 ? 0.965 20.484 22.984 1 98 36 MET B CA 1
ATOM 3068 C C . MET B 1 36 ? 1.406 21.812 22.406 1 98 36 MET B C 1
ATOM 3070 O O . MET B 1 36 ? 1.146 22.875 22.984 1 98 36 MET B O 1
ATOM 3074 N N . ILE B 1 37 ? 2.135 21.859 21.312 1 97.44 37 ILE B N 1
ATOM 3075 C CA . ILE B 1 37 ? 2.439 23.031 20.5 1 97.44 37 ILE B CA 1
ATOM 3076 C C . ILE B 1 37 ? 1.745 22.906 19.141 1 97.44 37 ILE B C 1
ATOM 3078 O O . ILE B 1 37 ? 1.891 21.906 18.453 1 97.44 37 ILE B O 1
ATOM 3082 N N . HIS B 1 38 ? 0.899 23.938 18.766 1 96.69 38 HIS B N 1
ATOM 3083 C CA . HIS B 1 38 ? 0.124 23.734 17.547 1 96.69 38 HIS B CA 1
ATOM 3084 C C . HIS B 1 38 ? -0.274 25.062 16.906 1 96.69 38 HIS B C 1
ATOM 3086 O O . HIS B 1 38 ? -0.247 26.109 17.578 1 96.69 38 HIS B O 1
ATOM 3092 N N . GLY B 1 39 ? -0.557 25.047 15.602 1 93.88 39 GLY B N 1
ATOM 3093 C CA . GLY B 1 39 ? -1.4 26.047 14.969 1 93.88 39 GLY B CA 1
ATOM 3094 C C . GLY B 1 39 ? -0.625 27.25 14.469 1 93.88 39 GLY B C 1
ATOM 3095 O O . GLY B 1 39 ? -1.051 28.391 14.656 1 93.88 39 GLY B O 1
ATOM 3096 N N . GLY B 1 40 ? 0.377 27.156 13.648 1 95.44 40 GLY B N 1
ATOM 3097 C CA . GLY B 1 40 ? 1.114 28.297 13.125 1 95.44 40 GLY B CA 1
ATOM 3098 C C . GLY B 1 40 ? 2.346 27.891 12.336 1 95.44 40 GLY B C 1
ATOM 3099 O O . GLY B 1 40 ? 2.508 26.734 11.977 1 95.44 40 GLY B O 1
ATOM 3100 N N . THR B 1 41 ? 3.137 29.016 12.008 1 97 41 THR B N 1
ATOM 3101 C CA . THR B 1 41 ? 4.352 28.828 11.227 1 97 41 THR B CA 1
ATOM 3102 C C . THR B 1 41 ? 5.574 29.312 12 1 97 41 THR B C 1
ATOM 3104 O O . THR B 1 41 ? 5.559 30.391 12.586 1 97 41 THR B O 1
ATOM 3107 N N . ILE B 1 42 ? 6.508 28.453 12.102 1 97.94 42 ILE B N 1
ATOM 3108 C CA . ILE B 1 42 ? 7.812 28.828 12.633 1 97.94 42 ILE B CA 1
ATOM 3109 C C . ILE B 1 42 ? 8.852 28.797 11.516 1 97.94 42 ILE B C 1
ATOM 3111 O O . ILE B 1 42 ? 8.938 27.828 10.758 1 97.94 42 ILE B O 1
ATOM 3115 N N . ARG B 1 43 ? 9.648 29.922 11.359 1 97.75 43 ARG B N 1
ATOM 3116 C CA . ARG B 1 43 ? 10.664 30.031 10.312 1 97.75 43 ARG B CA 1
ATOM 3117 C C . ARG B 1 43 ? 12.008 30.438 10.898 1 97.75 43 ARG B C 1
ATOM 3119 O O . ARG B 1 43 ? 12.078 31.297 11.773 1 97.75 43 ARG B O 1
ATOM 3126 N N . ALA B 1 44 ? 13.039 29.766 10.422 1 98.25 44 ALA B N 1
ATOM 3127 C CA . ALA B 1 44 ? 14.391 30.141 10.828 1 98.25 44 ALA B CA 1
ATOM 3128 C C . ALA B 1 44 ? 14.797 31.484 10.234 1 98.25 44 ALA B C 1
ATOM 3130 O O . ALA B 1 44 ? 14.508 31.766 9.07 1 98.25 44 ALA B O 1
ATOM 3131 N N . SER B 1 45 ? 15.469 32.281 11.109 1 97.81 45 SER B N 1
ATOM 3132 C CA . SER B 1 45 ? 16.078 33.5 10.594 1 97.81 45 SER B CA 1
ATOM 3133 C C . SER B 1 45 ? 17.406 33.219 9.883 1 97.81 45 SER B C 1
ATOM 3135 O O . SER B 1 45 ? 17.859 32.062 9.867 1 97.81 45 SER B O 1
ATOM 3137 N N . TYR B 1 46 ? 17.953 34.25 9.32 1 96.06 46 TYR B N 1
ATOM 3138 C CA . TYR B 1 46 ? 19.203 34.062 8.578 1 96.06 46 TYR B CA 1
ATOM 3139 C C . TYR B 1 46 ? 20.359 33.75 9.516 1 96.06 46 TYR B C 1
ATOM 3141 O O . TYR B 1 46 ? 21.406 33.281 9.078 1 96.06 46 TYR B O 1
ATOM 3149 N N . ASN B 1 47 ? 20.156 34.125 10.82 1 96.38 47 ASN B N 1
ATOM 3150 C CA . ASN B 1 47 ? 21.219 33.875 11.781 1 96.38 47 ASN B CA 1
ATOM 3151 C C . ASN B 1 47 ? 20.938 32.625 12.609 1 96.38 47 ASN B C 1
ATOM 3153 O O . ASN B 1 47 ? 21.594 32.375 13.625 1 96.38 47 ASN B O 1
ATOM 3157 N N . PHE B 1 48 ? 19.906 31.875 12.219 1 97.69 48 PHE B N 1
ATOM 3158 C CA . PHE B 1 48 ? 19.625 30.609 12.898 1 97.69 48 PHE B CA 1
ATOM 3159 C C . PHE B 1 48 ? 20.797 29.656 12.773 1 97.69 48 PHE B C 1
ATOM 3161 O O . PHE B 1 48 ? 21.406 29.531 11.703 1 97.69 48 PHE B O 1
ATOM 3168 N N . PRO B 1 49 ? 21.188 28.938 13.812 1 96.44 49 PRO B N 1
ATOM 3169 C CA . PRO B 1 49 ? 22.344 28.031 13.758 1 96.44 49 PRO B CA 1
ATOM 3170 C C . PRO B 1 49 ? 22.188 26.938 12.711 1 96.44 49 PRO B C 1
ATOM 3172 O O . PRO B 1 49 ? 21.125 26.297 12.641 1 96.44 49 PRO B O 1
ATOM 3175 N N . PRO B 1 50 ? 23.203 26.688 12.023 1 95.25 50 PRO B N 1
ATOM 3176 C CA . PRO B 1 50 ? 23.109 25.703 10.938 1 95.25 50 PRO B CA 1
ATOM 3177 C C . PRO B 1 50 ? 22.984 24.281 11.453 1 95.25 50 PRO B C 1
ATOM 3179 O O . PRO B 1 50 ? 22.609 23.375 10.695 1 95.25 50 PRO B O 1
ATOM 3182 N N . ASP B 1 51 ? 23.328 24.047 12.688 1 93.25 51 ASP B N 1
ATOM 3183 C CA . ASP B 1 51 ? 23.25 22.688 13.234 1 93.25 51 ASP B CA 1
ATOM 3184 C C . ASP B 1 51 ? 22.062 22.547 14.18 1 93.25 51 ASP B C 1
ATOM 3186 O O . ASP B 1 51 ? 21.906 21.516 14.828 1 93.25 51 ASP B O 1
ATOM 3190 N N . GLY B 1 52 ? 21.266 23.562 14.242 1 96.31 52 GLY B N 1
ATOM 3191 C CA . GLY B 1 52 ? 20.109 23.516 15.117 1 96.31 52 GLY B CA 1
ATOM 3192 C C . GLY B 1 52 ? 18.859 22.969 14.43 1 96.31 52 GLY B C 1
ATOM 3193 O O . GLY B 1 52 ? 18.859 22.75 13.219 1 96.31 52 GLY B O 1
ATOM 3194 N N . HIS B 1 53 ? 17.844 22.656 15.234 1 97.94 53 HIS B N 1
ATOM 3195 C CA . HIS B 1 53 ? 16.5 22.344 14.781 1 97.94 53 HIS B CA 1
ATOM 3196 C C . HIS B 1 53 ? 15.492 23.359 15.297 1 97.94 53 HIS B C 1
ATOM 3198 O O . HIS B 1 53 ? 15.617 23.859 16.422 1 97.94 53 HIS B O 1
ATOM 3204 N N . LEU B 1 54 ? 14.5 23.703 14.516 1 98.56 54 LEU B N 1
ATOM 3205 C CA . LEU B 1 54 ? 13.531 24.703 14.906 1 98.56 54 LEU B CA 1
ATOM 3206 C C . LEU B 1 54 ? 12.898 24.359 16.25 1 98.56 54 LEU B C 1
ATOM 3208 O O . LEU B 1 54 ? 12.789 25.219 17.125 1 98.56 54 LEU B O 1
ATOM 3212 N N . ILE B 1 55 ? 12.422 23.156 16.359 1 98.31 55 ILE B N 1
ATOM 3213 C CA . ILE B 1 55 ? 11.945 22.641 17.625 1 98.31 55 ILE B CA 1
ATOM 3214 C C . ILE B 1 55 ? 12.906 21.578 18.156 1 98.31 55 ILE B C 1
ATOM 3216 O O . ILE B 1 55 ? 13.133 20.547 17.484 1 98.31 55 ILE B O 1
ATOM 3220 N N . ASP B 1 56 ? 13.422 21.828 19.281 1 97.06 56 ASP B N 1
ATOM 3221 C CA . ASP B 1 56 ? 14.445 20.953 19.859 1 97.06 56 ASP B CA 1
ATOM 3222 C C . ASP B 1 56 ? 14 20.406 21.203 1 97.06 56 ASP B C 1
ATOM 3224 O O . ASP B 1 56 ? 14.109 21.094 22.234 1 97.06 56 ASP B O 1
ATOM 3228 N N . LEU B 1 57 ? 13.547 19.109 21.203 1 94.94 57 LEU B N 1
ATOM 3229 C CA . LEU B 1 57 ? 13.172 18.438 22.422 1 94.94 57 LEU B CA 1
ATOM 3230 C C . LEU B 1 57 ? 14.344 17.656 23 1 94.94 57 LEU B C 1
ATOM 3232 O O . LEU B 1 57 ? 14.305 16.422 23.078 1 94.94 57 LEU B O 1
ATOM 3236 N N . SER B 1 58 ? 15.391 18.344 23.234 1 87.06 58 SER B N 1
ATOM 3237 C CA . SER B 1 58 ? 16.578 17.75 23.859 1 87.06 58 SER B CA 1
ATOM 3238 C C . SER B 1 58 ? 16.984 18.531 25.094 1 87.06 58 SER B C 1
ATOM 3240 O O . SER B 1 58 ? 16.469 19.625 25.344 1 87.06 58 SER B O 1
ATOM 3242 N N . THR B 1 59 ? 17.609 17.781 25.984 1 77.88 59 THR B N 1
ATOM 3243 C CA . THR B 1 59 ? 18.156 18.469 27.156 1 77.88 59 THR B CA 1
ATOM 3244 C C . THR B 1 59 ? 19.672 18.344 27.203 1 77.88 59 THR B C 1
ATOM 3246 O O . THR B 1 59 ? 20.25 17.453 26.562 1 77.88 59 THR B O 1
ATOM 3249 N N . SER B 1 60 ? 20.375 19.406 27.547 1 61.47 60 SER B N 1
ATOM 3250 C CA . SER B 1 60 ? 21.828 19.391 27.688 1 61.47 60 SER B CA 1
ATOM 3251 C C . SER B 1 60 ? 22.266 18.391 28.766 1 61.47 60 SER B C 1
ATOM 3253 O O . SER B 1 60 ? 23.375 17.859 28.719 1 61.47 60 SER B O 1
ATOM 3255 N N . GLY B 1 61 ? 21.469 18.078 29.828 1 57.62 61 GLY B N 1
ATOM 3256 C CA . GLY B 1 61 ? 21.969 17.328 30.969 1 57.62 61 GLY B CA 1
ATOM 3257 C C . GLY B 1 61 ? 21.828 15.82 30.812 1 57.62 61 GLY B C 1
ATOM 3258 O O . GLY B 1 61 ? 21.016 15.352 30.016 1 57.62 61 GLY B O 1
ATOM 3259 N N . GLU B 1 62 ? 23.016 15.008 31.016 1 54.44 62 GLU B N 1
ATOM 3260 C CA . GLU B 1 62 ? 23.125 13.555 31.016 1 54.44 62 GLU B CA 1
ATOM 3261 C C . GLU B 1 62 ? 22.172 12.922 32.031 1 54.44 62 GLU B C 1
ATOM 3263 O O . GLU B 1 62 ? 22.406 12.984 33.219 1 54.44 62 GLU B O 1
ATOM 3268 N N . SER B 1 63 ? 20.922 13.211 31.938 1 59.69 63 SER B N 1
ATOM 3269 C CA . SER B 1 63 ? 20.109 12.469 32.906 1 59.69 63 SER B CA 1
ATOM 3270 C C . SER B 1 63 ? 19.641 11.141 32.312 1 59.69 63 SER B C 1
ATOM 3272 O O . SER B 1 63 ? 19.5 11 31.109 1 59.69 63 SER B O 1
ATOM 3274 N N . ASN B 1 64 ? 19.812 10.016 33.156 1 62.97 64 ASN B N 1
ATOM 3275 C CA . ASN B 1 64 ? 19.406 8.648 32.844 1 62.97 64 ASN B CA 1
ATOM 3276 C C . ASN B 1 64 ? 17.906 8.578 32.531 1 62.97 64 ASN B C 1
ATOM 3278 O O . ASN B 1 64 ? 17.422 7.574 32 1 62.97 64 ASN B O 1
ATOM 3282 N N . SER B 1 65 ? 17.219 9.703 32.719 1 77.25 65 SER B N 1
ATOM 3283 C CA . SER B 1 65 ? 15.758 9.688 32.594 1 77.25 65 SER B CA 1
ATOM 3284 C C . SER B 1 65 ? 15.336 10.305 31.25 1 77.25 65 SER B C 1
ATOM 3286 O O . SER B 1 65 ? 16.109 11.023 30.625 1 77.25 65 SER B O 1
ATOM 3288 N N . TYR B 1 66 ? 14.195 9.836 30.797 1 88.5 66 TYR B N 1
ATOM 3289 C CA . TYR B 1 66 ? 13.633 10.453 29.594 1 88.5 66 TYR B CA 1
ATOM 3290 C C . TYR B 1 66 ? 13.445 11.953 29.797 1 88.5 66 TYR B C 1
ATOM 3292 O O . TYR B 1 66 ? 13.047 12.398 30.875 1 88.5 66 TYR B O 1
ATOM 3300 N N . ASN B 1 67 ? 13.727 12.719 28.797 1 90.44 67 ASN B N 1
ATOM 3301 C CA . ASN B 1 67 ? 13.625 14.18 28.859 1 90.44 67 ASN B CA 1
ATOM 3302 C C . ASN B 1 67 ? 12.18 14.641 28.922 1 90.44 67 ASN B C 1
ATOM 3304 O O . ASN B 1 67 ? 11.844 15.539 29.703 1 90.44 67 ASN B O 1
ATOM 3308 N N . TYR B 1 68 ? 11.398 14.055 28.125 1 93.81 68 TYR B N 1
ATOM 3309 C CA . TYR B 1 68 ? 10 14.453 28.016 1 93.81 68 TYR B CA 1
ATOM 3310 C C . TYR B 1 68 ? 9.109 13.242 27.75 1 93.81 68 TYR B C 1
ATOM 3312 O O . TYR B 1 68 ? 9.594 12.195 27.328 1 93.81 68 TYR B O 1
ATOM 3320 N N . GLU B 1 69 ? 7.871 13.414 28.156 1 95 69 GLU B N 1
ATOM 3321 C CA . GLU B 1 69 ? 6.887 12.375 27.859 1 95 69 GLU B CA 1
ATOM 3322 C C . GLU B 1 69 ? 5.543 12.984 27.469 1 95 69 GLU B C 1
ATOM 3324 O O . GLU B 1 69 ? 5.094 13.961 28.062 1 95 69 GLU B O 1
ATOM 3329 N N . TYR B 1 70 ? 4.922 12.461 26.438 1 97.06 70 TYR B N 1
ATOM 3330 C CA . TYR B 1 70 ? 3.602 12.844 25.938 1 97.06 70 TYR B CA 1
ATOM 3331 C C . TYR B 1 70 ? 3.59 14.305 25.484 1 97.06 70 TYR B C 1
ATOM 3333 O O . TYR B 1 70 ? 2.766 15.094 25.953 1 97.06 70 TYR B O 1
ATOM 3341 N N . ILE B 1 71 ? 4.461 14.656 24.578 1 97.44 71 ILE B N 1
ATOM 3342 C CA . ILE B 1 71 ? 4.484 15.93 23.859 1 97.44 71 ILE B CA 1
ATOM 3343 C C . ILE B 1 71 ? 3.842 15.766 22.484 1 97.44 71 ILE B C 1
ATOM 3345 O O . ILE B 1 71 ? 4.094 14.781 21.797 1 97.44 71 ILE B O 1
ATOM 3349 N N . THR B 1 72 ? 2.959 16.719 22.125 1 98.5 72 THR B N 1
ATOM 3350 C CA . THR B 1 72 ? 2.318 16.703 20.812 1 98.5 72 THR B CA 1
ATOM 3351 C C . THR B 1 72 ? 2.668 17.953 20.016 1 98.5 72 THR B C 1
ATOM 3353 O O . THR B 1 72 ? 2.512 19.062 20.5 1 98.5 72 THR B O 1
ATOM 3356 N N . LEU B 1 73 ? 3.24 17.797 18.844 1 98.62 73 LEU B N 1
ATOM 3357 C CA . LEU B 1 73 ? 3.426 18.828 17.844 1 98.62 73 LEU B CA 1
ATOM 3358 C C . LEU B 1 73 ? 2.445 18.641 16.688 1 98.62 73 LEU B C 1
ATOM 3360 O O . LEU B 1 73 ? 2.486 17.641 15.984 1 98.62 73 LEU B O 1
ATOM 3364 N N . LYS B 1 74 ? 1.598 19.656 16.516 1 97.62 74 LYS B N 1
ATOM 3365 C CA . LYS B 1 74 ? 0.482 19.406 15.602 1 97.62 74 LYS B CA 1
ATOM 3366 C C . LYS B 1 74 ? 0.13 20.656 14.805 1 97.62 74 LYS B C 1
ATOM 3368 O O . LYS B 1 74 ? 0.204 21.781 15.32 1 97.62 74 LYS B O 1
ATOM 3373 N N . ASP B 1 75 ? -0.217 20.5 13.445 1 97.31 75 ASP B N 1
ATOM 3374 C CA . ASP B 1 75 ? -0.746 21.562 12.602 1 97.31 75 ASP B CA 1
ATOM 3375 C C . ASP B 1 75 ? 0.252 22.719 12.477 1 97.31 75 ASP B C 1
ATOM 3377 O O . ASP B 1 75 ? -0.118 23.875 12.617 1 97.31 75 ASP B O 1
ATOM 3381 N N . LEU B 1 76 ? 1.484 22.344 12.211 1 98 76 LEU B N 1
ATOM 3382 C CA . LEU B 1 76 ? 2.547 23.344 12.125 1 98 76 LEU B CA 1
ATOM 3383 C C . LEU B 1 76 ? 3.178 23.344 10.734 1 98 76 LEU B C 1
ATOM 3385 O O . LEU B 1 76 ? 3.334 22.281 10.125 1 98 76 LEU B O 1
ATOM 3389 N N . LEU B 1 77 ? 3.477 24.484 10.234 1 98.31 77 LEU B N 1
ATOM 3390 C CA . LEU B 1 77 ? 4.453 24.578 9.156 1 98.31 77 LEU B CA 1
ATOM 3391 C C . LEU B 1 77 ? 5.812 25.016 9.695 1 98.31 77 LEU B C 1
ATOM 3393 O O . LEU B 1 77 ? 5.926 26.078 10.328 1 98.31 77 LEU B O 1
ATOM 3397 N N . LEU B 1 78 ? 6.781 24.188 9.555 1 98.56 78 LEU B N 1
ATOM 3398 C CA . LEU B 1 78 ? 8.148 24.453 9.992 1 98.56 78 LEU B CA 1
ATOM 3399 C C . LEU B 1 78 ? 9.07 24.672 8.797 1 98.56 78 LEU B C 1
ATOM 3401 O O . LEU B 1 78 ? 9.312 23.75 8.023 1 98.56 78 LEU B O 1
ATOM 3405 N N . ASP B 1 79 ? 9.547 25.891 8.648 1 98 79 ASP B N 1
ATOM 3406 C CA . ASP B 1 79 ? 10.414 26.281 7.539 1 98 79 ASP B CA 1
ATOM 3407 C C . ASP B 1 79 ? 11.828 26.578 8.023 1 98 79 ASP B C 1
ATOM 3409 O O . ASP B 1 79 ? 12.094 27.656 8.562 1 98 79 ASP B O 1
ATOM 3413 N N . SER B 1 80 ? 12.742 25.734 7.723 1 97.81 80 SER B N 1
ATOM 3414 C CA . SER B 1 80 ? 14.109 25.859 8.219 1 97.81 80 SER B CA 1
ATOM 3415 C C . SER B 1 80 ? 14.891 26.891 7.426 1 97.81 80 SER B C 1
ATOM 3417 O O . SER B 1 80 ? 16.031 27.219 7.773 1 97.81 80 SER B O 1
ATOM 3419 N N . ASN B 1 81 ? 14.344 27.359 6.363 1 96.88 81 ASN B N 1
ATOM 3420 C CA . ASN B 1 81 ? 14.969 28.406 5.566 1 96.88 81 ASN B CA 1
ATOM 3421 C C . ASN B 1 81 ? 16.375 28 5.113 1 96.88 81 ASN B C 1
ATOM 3423 O O . ASN B 1 81 ? 17.281 28.828 5.105 1 96.88 81 ASN B O 1
ATOM 3427 N N . PHE B 1 82 ? 16.453 26.734 4.855 1 94.81 82 PHE B N 1
ATOM 3428 C CA . PHE B 1 82 ? 17.688 26.109 4.41 1 94.81 82 PHE B CA 1
ATOM 3429 C C . PHE B 1 82 ? 18.797 26.312 5.43 1 94.81 82 PHE B C 1
ATOM 3431 O O . PHE B 1 82 ? 19.969 26.484 5.062 1 94.81 82 PHE B O 1
ATOM 3438 N N . ARG B 1 83 ? 18.391 26.422 6.723 1 92.56 83 ARG B N 1
ATOM 3439 C CA . ARG B 1 83 ? 19.312 26.484 7.852 1 92.56 83 ARG B CA 1
ATOM 3440 C C . ARG B 1 83 ? 18.984 25.422 8.891 1 92.56 83 ARG B C 1
ATOM 3442 O O . ARG B 1 83 ? 17.922 25.469 9.539 1 92.56 83 ARG B O 1
ATOM 3449 N N . GLY B 1 84 ? 19.75 24.391 9.023 1 94.62 84 GLY B N 1
ATOM 3450 C CA . GLY B 1 84 ? 19.547 23.375 10.047 1 94.62 84 GLY B CA 1
ATOM 3451 C C . GLY B 1 84 ? 18.438 22.391 9.703 1 94.62 84 GLY B C 1
ATOM 3452 O O . GLY B 1 84 ? 18.328 21.953 8.555 1 94.62 84 GLY B O 1
ATOM 3453 N N . GLY B 1 85 ? 17.625 21.984 10.891 1 97.81 85 GLY B N 1
ATOM 3454 C CA . GLY B 1 85 ? 16.578 20.969 10.727 1 97.81 85 GLY B CA 1
ATOM 3455 C C . GLY B 1 85 ? 15.242 21.406 11.273 1 97.81 85 GLY B C 1
ATOM 3456 O O . GLY B 1 85 ? 15.07 22.562 11.68 1 97.81 85 GLY B O 1
ATOM 3457 N N . GLY B 1 86 ? 14.219 20.578 11.203 1 98.62 86 GLY B N 1
ATOM 3458 C CA . GLY B 1 86 ? 12.867 20.891 11.641 1 98.62 86 GLY B CA 1
ATOM 3459 C C . GLY B 1 86 ? 12.625 20.562 13.102 1 98.62 86 GLY B C 1
ATOM 3460 O O . GLY B 1 86 ? 12.578 21.469 13.945 1 98.62 86 GLY B O 1
ATOM 3461 N N . ILE B 1 87 ? 12.609 19.266 13.422 1 98.75 87 ILE B N 1
ATOM 3462 C CA . ILE B 1 87 ? 12.297 18.797 14.766 1 98.75 87 ILE B CA 1
ATOM 3463 C C . ILE B 1 87 ? 13.375 17.812 15.234 1 98.75 87 ILE B C 1
ATOM 3465 O O . ILE B 1 87 ? 13.773 16.922 14.492 1 98.75 87 ILE B O 1
ATOM 3469 N N . SER B 1 88 ? 13.852 18.016 16.422 1 97.81 88 SER B N 1
ATOM 3470 C CA . SER B 1 88 ? 14.734 17.062 17.062 1 97.81 88 SER B CA 1
ATOM 3471 C C . SER B 1 88 ? 14.102 16.484 18.328 1 97.81 88 SER B C 1
ATOM 3473 O O . SER B 1 88 ? 13.68 17.234 19.219 1 97.81 88 SER B O 1
ATOM 3475 N N . VAL B 1 89 ? 13.938 15.195 18.422 1 96.69 89 VAL B N 1
ATOM 3476 C CA . VAL B 1 89 ? 13.398 14.453 19.547 1 96.69 89 VAL B CA 1
ATOM 3477 C C . VAL B 1 89 ? 14.469 13.531 20.125 1 96.69 89 VAL B C 1
ATOM 3479 O O . VAL B 1 89 ? 14.797 12.5 19.531 1 96.69 89 VAL B O 1
ATOM 3482 N N . LYS B 1 90 ? 14.977 13.859 21.281 1 94.88 90 LYS B N 1
ATOM 3483 C CA . LYS B 1 90 ? 16.078 13.078 21.844 1 94.88 90 LYS B CA 1
ATOM 3484 C C . LYS B 1 90 ? 15.719 12.555 23.219 1 94.88 90 LYS B C 1
ATOM 3486 O O . LYS B 1 90 ? 15.289 13.32 24.094 1 94.88 90 LYS B O 1
ATOM 3491 N N . LYS B 1 91 ? 15.859 11.25 23.438 1 93.69 91 LYS B N 1
ATOM 3492 C CA . LYS B 1 91 ? 15.656 10.586 24.719 1 93.69 91 LYS B CA 1
ATOM 3493 C C . LYS B 1 91 ? 14.289 10.93 25.297 1 93.69 91 LYS B C 1
ATOM 3495 O O . LYS B 1 91 ? 14.188 11.328 26.469 1 93.69 91 LYS B O 1
ATOM 3500 N N . THR B 1 92 ? 13.305 10.906 24.469 1 93.81 92 THR B N 1
ATOM 3501 C CA . THR B 1 92 ? 11.938 11.242 24.844 1 93.81 92 THR B CA 1
ATOM 3502 C C . THR B 1 92 ? 11.031 10.023 24.719 1 93.81 92 THR B C 1
ATOM 3504 O O . THR B 1 92 ? 11.367 9.062 24.016 1 93.81 92 THR B O 1
ATOM 3507 N N . LEU B 1 93 ? 9.906 10.07 25.516 1 95.12 93 LEU B N 1
ATOM 3508 C CA . LEU B 1 93 ? 8.977 8.945 25.531 1 95.12 93 LEU B CA 1
ATOM 3509 C C . LEU B 1 93 ? 7.602 9.367 25.016 1 95.12 93 LEU B C 1
ATOM 3511 O O . LEU B 1 93 ? 7.055 10.383 25.453 1 95.12 93 LEU B O 1
ATOM 3515 N N . ARG B 1 94 ? 6.996 8.625 24.016 1 97.44 94 ARG B N 1
ATOM 3516 C CA . ARG B 1 94 ? 5.625 8.797 23.562 1 97.44 94 ARG B CA 1
ATOM 3517 C C . ARG B 1 94 ? 5.395 10.203 23.016 1 97.44 94 ARG B C 1
ATOM 3519 O O . ARG B 1 94 ? 4.676 11 23.641 1 97.44 94 ARG B O 1
ATOM 3526 N N . ILE B 1 95 ? 5.977 10.539 21.859 1 97.94 95 ILE B N 1
ATOM 3527 C CA . ILE B 1 95 ? 5.879 11.82 21.172 1 97.94 95 ILE B CA 1
ATOM 3528 C C . ILE B 1 95 ? 4.977 11.688 19.938 1 97.94 95 ILE B C 1
ATOM 3530 O O . ILE B 1 95 ? 5.066 10.703 19.203 1 97.94 95 ILE B O 1
ATOM 3534 N N . ASN B 1 96 ? 4.031 12.703 19.781 1 98.56 96 ASN B N 1
ATOM 3535 C CA . ASN B 1 96 ? 3.193 12.75 18.594 1 98.56 96 ASN B CA 1
ATOM 3536 C C . ASN B 1 96 ? 3.57 13.922 17.688 1 98.56 96 ASN B C 1
ATOM 3538 O O . ASN B 1 96 ? 3.594 15.07 18.125 1 98.56 96 ASN B O 1
ATOM 3542 N N . ILE B 1 97 ? 3.914 13.68 16.484 1 98.75 97 ILE B N 1
ATOM 3543 C CA . ILE B 1 97 ? 4.059 14.672 15.43 1 98.75 97 ILE B CA 1
ATOM 3544 C C . ILE B 1 97 ? 2.998 14.438 14.352 1 98.75 97 ILE B C 1
ATOM 3546 O O . ILE B 1 97 ? 3.014 13.406 13.672 1 98.75 97 ILE B O 1
ATOM 3550 N N . GLU B 1 98 ? 2.08 15.406 14.203 1 98.19 98 GLU B N 1
ATOM 3551 C CA . GLU B 1 98 ? 0.896 15.125 13.391 1 98.19 98 GLU B CA 1
ATOM 3552 C C . GLU B 1 98 ? 0.511 16.328 12.539 1 98.19 98 GLU B C 1
ATOM 3554 O O . GLU B 1 98 ? 0.408 17.453 13.047 1 98.19 98 GLU B O 1
ATOM 3559 N N . ASN B 1 99 ? 0.224 16.078 11.18 1 98.06 99 ASN B N 1
ATOM 3560 C CA . ASN B 1 99 ? -0.243 17.078 10.234 1 98.06 99 ASN B CA 1
ATOM 3561 C C . ASN B 1 99 ? 0.695 18.281 10.188 1 98.06 99 ASN B C 1
ATOM 3563 O O . ASN B 1 99 ? 0.253 19.422 10.32 1 9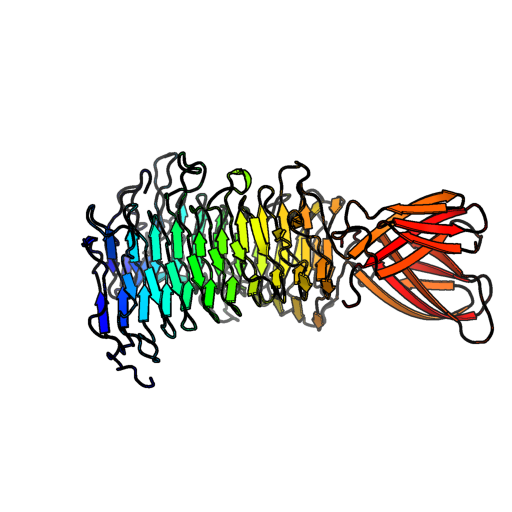8.06 99 ASN B O 1
ATOM 3567 N N . CYS B 1 100 ? 1.946 18.031 10.094 1 98.5 100 CYS B N 1
ATOM 3568 C CA . CYS B 1 100 ? 2.943 19.078 9.961 1 98.5 100 CYS B CA 1
ATOM 3569 C C . CYS B 1 100 ? 3.465 19.156 8.531 1 98.5 100 CYS B C 1
ATOM 3571 O O . CYS B 1 100 ? 3.363 18.203 7.773 1 98.5 100 CYS B O 1
ATOM 3573 N N . TYR B 1 101 ? 3.828 20.312 8.109 1 98.31 101 TYR B N 1
ATOM 3574 C CA . TYR B 1 101 ? 4.578 20.578 6.887 1 98.31 101 TYR B CA 1
ATOM 3575 C C . TYR B 1 101 ? 5.98 21.078 7.207 1 98.31 101 TYR B C 1
ATOM 3577 O O . TYR B 1 101 ? 6.148 22.172 7.758 1 98.31 101 TYR B O 1
ATOM 3585 N N . ILE B 1 102 ? 6.965 20.266 6.938 1 98.62 102 ILE B N 1
ATOM 3586 C CA . ILE B 1 102 ? 8.344 20.594 7.301 1 98.62 102 ILE B CA 1
ATOM 3587 C C . ILE B 1 102 ? 9.18 20.781 6.035 1 98.62 102 ILE B C 1
ATOM 3589 O O . ILE B 1 102 ? 9.297 19.844 5.227 1 98.62 102 ILE B O 1
ATOM 3593 N N . THR B 1 103 ? 9.82 22 5.879 1 97.31 103 THR B N 1
ATOM 3594 C CA . THR B 1 103 ? 10.438 22.25 4.582 1 97.31 103 THR B CA 1
ATOM 3595 C C . THR B 1 103 ? 11.742 23.031 4.746 1 97.31 103 THR B C 1
ATOM 3597 O O . THR B 1 103 ? 12.031 23.531 5.832 1 97.31 103 THR B O 1
ATOM 3600 N N . HIS B 1 104 ? 12.57 23 3.742 1 96.75 104 HIS B N 1
ATOM 3601 C CA . HIS B 1 104 ? 13.805 23.766 3.574 1 96.75 104 HIS B CA 1
ATOM 3602 C C . HIS B 1 104 ? 14.82 23.391 4.648 1 96.75 104 HIS B C 1
ATOM 3604 O O . HIS B 1 104 ? 15.57 24.25 5.117 1 96.75 104 HIS B O 1
ATOM 3610 N N . PHE B 1 105 ? 14.734 22.188 5.141 1 97.44 105 PHE B N 1
ATOM 3611 C CA . PHE B 1 105 ? 15.797 21.719 6.027 1 97.44 105 PHE B CA 1
ATOM 3612 C C . PHE B 1 105 ? 17.078 21.453 5.242 1 97.44 105 PHE B C 1
ATOM 3614 O O . PHE B 1 105 ? 17.016 21.016 4.094 1 97.44 105 PHE B O 1
ATOM 3621 N N . ASN B 1 106 ? 18.219 21.656 5.91 1 95.44 106 ASN B N 1
ATOM 3622 C CA . ASN B 1 106 ? 19.5 21.312 5.312 1 95.44 106 ASN B CA 1
ATOM 3623 C C . ASN B 1 106 ? 20.094 20.047 5.926 1 95.44 106 ASN B C 1
ATOM 3625 O O . ASN B 1 106 ? 20.891 19.359 5.297 1 95.44 106 ASN B O 1
ATOM 3629 N N . THR B 1 107 ? 19.75 19.812 7.109 1 96.25 107 THR B N 1
ATOM 3630 C CA . THR B 1 107 ? 20.266 18.641 7.801 1 96.25 107 THR B CA 1
ATOM 3631 C C . THR B 1 107 ? 19.203 17.531 7.836 1 96.25 107 THR B C 1
ATOM 3633 O O . THR B 1 107 ? 19.188 16.656 6.965 1 96.25 107 THR B O 1
ATOM 3636 N N . THR B 1 108 ? 18.266 17.641 8.828 1 98.06 108 THR B N 1
ATOM 3637 C CA . THR B 1 108 ? 17.219 16.641 8.938 1 98.06 108 THR B CA 1
ATOM 3638 C C . THR B 1 108 ? 15.867 17.281 9.195 1 98.06 108 THR B C 1
ATOM 3640 O O . THR B 1 108 ? 15.758 18.219 9.992 1 98.06 108 THR B O 1
ATOM 3643 N N . GLY B 1 109 ? 14.844 16.812 8.477 1 98.56 109 GLY B N 1
ATOM 3644 C CA . GLY B 1 109 ? 13.5 17.281 8.789 1 98.56 109 GLY B CA 1
ATOM 3645 C C . GLY B 1 109 ? 13.062 16.922 10.203 1 98.56 109 GLY B C 1
ATOM 3646 O O . GLY B 1 109 ? 12.742 17.812 11 1 98.56 109 GLY B O 1
ATOM 3647 N N . ILE B 1 110 ? 13.078 15.617 10.5 1 98.81 110 ILE B N 1
ATOM 3648 C CA . ILE B 1 110 ? 12.797 15.117 11.836 1 98.81 110 ILE B CA 1
ATOM 3649 C C . ILE B 1 110 ? 13.906 14.164 12.281 1 98.81 110 ILE B C 1
ATOM 3651 O O . ILE B 1 110 ? 14.227 13.203 11.57 1 98.81 110 ILE B O 1
ATOM 3655 N N . LEU B 1 111 ? 14.477 14.453 13.352 1 98.38 111 LEU B N 1
ATOM 3656 C CA . LEU B 1 111 ? 15.484 13.594 13.961 1 98.38 111 LEU B CA 1
ATOM 3657 C C . LEU B 1 111 ? 14.961 12.961 15.25 1 98.38 111 LEU B C 1
ATOM 3659 O O . LEU B 1 111 ? 14.586 13.68 16.188 1 98.38 111 LEU B O 1
ATOM 3663 N N . VAL B 1 112 ? 14.859 11.672 15.297 1 98.06 112 VAL B N 1
ATOM 3664 C CA . VAL B 1 112 ? 14.531 10.914 16.5 1 98.06 112 VAL B CA 1
ATOM 3665 C C . VAL B 1 112 ? 15.758 10.141 16.984 1 98.06 112 VAL B C 1
ATOM 3667 O O . VAL B 1 112 ? 16.312 9.32 16.25 1 98.06 112 VAL B O 1
ATOM 3670 N N . GLN B 1 113 ? 16.203 10.43 18.125 1 96.19 113 GLN B N 1
ATOM 3671 C CA . GLN B 1 113 ? 17.406 9.789 18.641 1 96.19 113 GLN B CA 1
ATOM 3672 C C . GLN B 1 113 ? 17.203 9.281 20.078 1 96.19 113 GLN B C 1
ATOM 3674 O O . GLN B 1 113 ? 16.891 10.062 20.969 1 96.19 113 GLN B O 1
ATOM 3679 N N . GLY B 1 114 ? 17.406 8.023 20.125 1 93.25 114 GLY B N 1
ATOM 3680 C CA . GLY B 1 114 ? 17.094 7.441 21.422 1 93.25 114 GLY B CA 1
ATOM 3681 C C . GLY B 1 114 ? 15.609 7.492 21.766 1 93.25 114 GLY B C 1
ATOM 3682 O O . GLY B 1 114 ? 14.773 7.641 20.875 1 93.25 114 GLY B O 1
ATOM 3683 N N . GLY B 1 115 ? 15.242 7.16 23.109 1 91.56 115 GLY B N 1
ATOM 3684 C CA . GLY B 1 115 ? 13.852 7.16 23.516 1 91.56 115 GLY B CA 1
ATOM 3685 C C . GLY B 1 115 ? 13.047 6.016 22.938 1 91.56 115 GLY B C 1
ATOM 3686 O O . GLY B 1 115 ? 13.609 4.965 22.609 1 91.56 115 GLY B O 1
ATOM 3687 N N . HIS B 1 116 ? 11.68 6.258 23 1 92.88 116 HIS B N 1
ATOM 3688 C CA . HIS B 1 116 ? 10.766 5.227 22.531 1 92.88 116 HIS B CA 1
ATOM 3689 C C . HIS B 1 116 ? 9.422 5.828 22.125 1 92.88 116 HIS B C 1
ATOM 3691 O O . HIS B 1 116 ? 8.969 6.812 22.719 1 92.88 116 HIS B O 1
ATOM 3697 N N . GLU B 1 117 ? 8.852 5.195 21.016 1 97.25 117 GLU B N 1
ATOM 3698 C CA . GLU B 1 117 ? 7.457 5.438 20.672 1 97.25 117 GLU B CA 1
ATOM 3699 C C . GLU B 1 117 ? 7.242 6.871 20.203 1 97.25 117 GLU B C 1
ATOM 3701 O O . GLU B 1 117 ? 6.344 7.562 20.688 1 97.25 117 GLU B O 1
ATOM 3706 N N . THR B 1 118 ? 8.062 7.355 19.312 1 98.38 118 THR B N 1
ATOM 3707 C CA . THR B 1 118 ? 7.746 8.547 18.516 1 98.38 118 THR B CA 1
ATOM 3708 C C . THR B 1 118 ? 6.895 8.188 17.312 1 98.38 118 THR B C 1
ATOM 3710 O O . THR B 1 118 ? 7.305 7.367 16.484 1 98.38 118 THR B O 1
ATOM 3713 N N . TYR B 1 119 ? 5.664 8.789 17.266 1 98.75 119 TYR B N 1
ATOM 3714 C CA . TYR B 1 119 ? 4.746 8.531 16.156 1 98.75 119 TYR B CA 1
ATOM 3715 C C . TYR B 1 119 ? 4.613 9.75 15.266 1 98.75 119 TYR B C 1
ATOM 3717 O O . TYR B 1 119 ? 4.207 10.828 15.719 1 98.75 119 TYR B O 1
ATOM 3725 N N . ILE B 1 120 ? 5.07 9.648 14.016 1 98.81 120 ILE B N 1
ATOM 3726 C CA . ILE B 1 120 ? 4.98 10.68 12.992 1 98.81 120 ILE B CA 1
ATOM 3727 C C . ILE B 1 120 ? 3.867 10.328 12 1 98.81 120 ILE B C 1
ATOM 3729 O O . ILE B 1 120 ? 3.912 9.281 11.352 1 98.81 120 ILE B O 1
ATOM 3733 N N . ARG B 1 121 ? 2.818 11.234 11.891 1 97.94 121 ARG B N 1
ATOM 3734 C CA . ARG B 1 121 ? 1.646 10.867 11.109 1 97.94 121 ARG B CA 1
ATOM 3735 C C . ARG B 1 121 ? 1.162 12.039 10.258 1 97.94 121 ARG B C 1
ATOM 3737 O O . ARG B 1 121 ? 1.206 13.188 10.695 1 97.94 121 ARG B O 1
ATOM 3744 N N . ASN B 1 122 ? 0.676 11.719 9.039 1 97.38 122 ASN B N 1
ATOM 3745 C CA . ASN B 1 122 ? -0.026 12.688 8.203 1 97.38 122 ASN B CA 1
ATOM 3746 C C . ASN B 1 122 ? 0.784 13.969 8.023 1 97.38 122 ASN B C 1
ATOM 3748 O O . ASN B 1 122 ? 0.274 15.062 8.258 1 97.38 122 ASN B O 1
ATOM 3752 N N . THR B 1 123 ? 2.051 13.75 7.699 1 98.38 123 THR B N 1
ATOM 3753 C CA . THR B 1 123 ? 3 14.859 7.648 1 98.38 123 THR B CA 1
ATOM 3754 C C . THR B 1 123 ? 3.705 14.906 6.293 1 98.38 123 THR B C 1
ATOM 3756 O O . THR B 1 123 ? 3.939 13.859 5.676 1 98.38 123 THR B O 1
ATOM 3759 N N . PHE B 1 124 ? 3.967 16.125 5.766 1 98.38 124 PHE B N 1
ATOM 3760 C CA . PHE B 1 124 ? 4.68 16.344 4.516 1 98.38 124 PHE B CA 1
ATOM 3761 C C . PHE B 1 124 ? 6.066 16.922 4.777 1 98.38 124 PHE B C 1
ATOM 3763 O O . PHE B 1 124 ? 6.207 17.891 5.523 1 98.38 124 PHE B O 1
ATOM 3770 N N . LEU B 1 125 ? 7.059 16.312 4.152 1 98.12 125 LEU B N 1
ATOM 3771 C CA . LEU B 1 125 ? 8.422 16.797 4.355 1 98.12 125 LEU B CA 1
ATOM 3772 C C . LEU B 1 125 ? 9.133 16.984 3.02 1 98.12 125 LEU B C 1
ATOM 3774 O O . LEU B 1 125 ? 8.984 16.156 2.115 1 98.12 125 LEU B O 1
ATOM 3778 N N . GLY B 1 126 ? 9.992 18.062 2.924 1 96.69 126 GLY B N 1
ATOM 3779 C CA . GLY B 1 126 ? 10.883 18.188 1.783 1 96.69 126 GLY B CA 1
ATOM 3780 C C . GLY B 1 126 ? 11.828 19.359 1.89 1 96.69 126 GLY B C 1
ATOM 3781 O O . GLY B 1 126 ? 11.43 20.438 2.34 1 96.69 126 GLY B O 1
ATOM 3782 N N . GLN B 1 127 ? 13 19.172 1.428 1 96.38 127 GLN B N 1
ATOM 3783 C CA . GLN B 1 127 ? 13.984 20.234 1.4 1 96.38 127 GLN B CA 1
ATOM 3784 C C . GLN B 1 127 ? 13.586 21.328 0.407 1 96.38 127 GLN B C 1
ATOM 3786 O O . GLN B 1 127 ? 13.609 22.516 0.737 1 96.38 127 GLN B O 1
ATOM 3791 N N . HIS B 1 128 ? 13.289 20.938 -0.743 1 94.62 128 HIS B N 1
ATOM 3792 C CA . HIS B 1 128 ? 12.734 21.812 -1.763 1 94.62 128 HIS B CA 1
ATOM 3793 C C . HIS B 1 128 ? 11.266 21.5 -2.016 1 94.62 128 HIS B C 1
ATOM 3795 O O . HIS B 1 128 ? 10.898 20.344 -2.268 1 94.62 128 HIS B O 1
ATOM 3801 N N . ILE B 1 129 ? 10.477 22.516 -1.901 1 92.62 129 ILE B N 1
ATOM 3802 C CA . ILE B 1 129 ? 9.055 22.297 -2.162 1 92.62 129 ILE B CA 1
ATOM 3803 C C . ILE B 1 129 ? 8.844 22 -3.645 1 92.62 129 ILE B C 1
ATOM 3805 O O . ILE B 1 129 ? 9.156 22.828 -4.5 1 92.62 129 ILE B O 1
ATOM 3809 N N . THR B 1 130 ? 8.367 20.781 -3.875 1 90.5 130 THR B N 1
ATOM 3810 C CA . THR B 1 130 ? 8.18 20.344 -5.258 1 90.5 130 THR B CA 1
ATOM 3811 C C . THR B 1 130 ? 7.098 19.281 -5.352 1 90.5 130 THR B C 1
ATOM 3813 O O . THR B 1 130 ? 6.781 18.625 -4.359 1 90.5 130 THR B O 1
ATOM 3816 N N . ALA B 1 131 ? 6.477 19.172 -6.535 1 86.44 131 ALA B N 1
ATOM 3817 C CA . ALA B 1 131 ? 5.605 18.047 -6.883 1 86.44 131 ALA B CA 1
ATOM 3818 C C . ALA B 1 131 ? 6.219 17.203 -7.996 1 86.44 131 ALA B C 1
ATOM 3820 O O . ALA B 1 131 ? 5.496 16.547 -8.758 1 86.44 131 ALA B O 1
ATOM 3821 N N . GLY B 1 132 ? 7.512 17.297 -8.133 1 79.25 132 GLY B N 1
ATOM 3822 C CA . GLY B 1 132 ? 8.234 16.641 -9.203 1 79.25 132 GLY B CA 1
ATOM 3823 C C . GLY B 1 132 ? 8.828 17.594 -10.211 1 79.25 132 GLY B C 1
ATOM 3824 O O . GLY B 1 132 ? 8.273 18.672 -10.445 1 79.25 132 GLY B O 1
ATOM 3825 N N . GLY B 1 133 ? 9.992 17.328 -10.805 1 76.75 133 GLY B N 1
ATOM 3826 C CA . GLY B 1 133 ? 10.594 18.094 -11.891 1 76.75 133 GLY B CA 1
ATOM 3827 C C . GLY B 1 133 ? 11.258 19.375 -11.414 1 76.75 133 GLY B C 1
ATOM 3828 O O . GLY B 1 133 ? 11.461 20.297 -12.203 1 76.75 133 GLY B O 1
ATOM 3829 N N . ASP B 1 134 ? 11.461 19.438 -10.117 1 82.44 134 ASP B N 1
ATOM 3830 C CA . ASP B 1 134 ? 12.117 20.625 -9.586 1 82.44 134 ASP B CA 1
ATOM 3831 C C . ASP B 1 134 ? 13.539 20.766 -10.125 1 82.44 134 ASP B C 1
ATOM 3833 O O . ASP B 1 134 ? 14.266 19.766 -10.234 1 82.44 134 ASP B O 1
ATOM 3837 N N . LYS B 1 135 ? 13.867 21.984 -10.477 1 86.5 135 LYS B N 1
ATOM 3838 C CA . LYS B 1 135 ? 15.203 22.219 -11.008 1 86.5 135 LYS B CA 1
ATOM 3839 C C . LYS B 1 135 ? 16.281 21.891 -9.977 1 86.5 135 LYS B C 1
ATOM 3841 O O . LYS B 1 135 ? 17.438 21.641 -10.336 1 86.5 135 LYS B O 1
ATOM 3846 N N . HIS B 1 136 ? 15.898 21.891 -8.703 1 86.62 136 HIS B N 1
ATOM 3847 C CA . HIS B 1 136 ? 16.859 21.625 -7.648 1 86.62 136 HIS B CA 1
ATOM 3848 C C . HIS B 1 136 ? 16.828 20.156 -7.234 1 86.62 136 HIS B C 1
ATOM 3850 O O . HIS B 1 136 ? 17.312 19.797 -6.156 1 86.62 136 HIS B O 1
ATOM 3856 N N . GLU B 1 137 ? 16.266 19.391 -8.008 1 86.06 137 GLU B N 1
ATOM 3857 C CA . GLU B 1 137 ? 16.094 17.969 -7.719 1 86.06 137 GLU B CA 1
ATOM 3858 C C . GLU B 1 137 ? 17.438 17.312 -7.391 1 86.06 137 GLU B C 1
ATOM 3860 O O . GLU B 1 137 ? 17.484 16.344 -6.625 1 86.06 137 GLU B O 1
ATOM 3865 N N . ARG B 1 138 ? 18.516 17.859 -7.898 1 89.44 138 ARG B N 1
ATOM 3866 C CA . ARG B 1 138 ? 19.828 17.266 -7.699 1 89.44 138 ARG B CA 1
ATOM 3867 C C . ARG B 1 138 ? 20.562 17.922 -6.543 1 89.44 138 ARG B C 1
ATOM 3869 O O . ARG B 1 138 ? 21.609 17.438 -6.102 1 89.44 138 ARG B O 1
ATOM 3876 N N . ASP B 1 139 ? 20.031 19.016 -6.051 1 86.44 139 ASP B N 1
ATOM 3877 C CA . ASP B 1 139 ? 20.719 19.812 -5.035 1 86.44 139 ASP B CA 1
ATOM 3878 C C . ASP B 1 139 ? 20.219 19.453 -3.633 1 86.44 139 ASP B C 1
ATOM 3880 O O . ASP B 1 139 ? 20.109 20.312 -2.766 1 86.44 139 ASP B O 1
ATOM 3884 N N . PHE B 1 140 ? 19.984 18.203 -3.367 1 84.38 140 PHE B N 1
ATOM 3885 C CA . PHE B 1 140 ? 19.469 17.828 -2.061 1 84.38 140 PHE B CA 1
ATOM 3886 C C . PHE B 1 140 ? 20.594 17.375 -1.144 1 84.38 140 PHE B C 1
ATOM 3888 O O . PHE B 1 140 ? 21.562 16.734 -1.596 1 84.38 140 PHE B O 1
ATOM 3895 N N . SER B 1 141 ? 20.594 17.828 0.104 1 87.06 141 SER B N 1
ATOM 3896 C CA . SER B 1 141 ? 21.609 17.422 1.064 1 87.06 141 SER B CA 1
ATOM 3897 C C . SER B 1 141 ? 20.984 16.828 2.322 1 87.06 141 SER B C 1
ATOM 3899 O O . SER B 1 141 ? 21.641 16.078 3.053 1 87.06 141 SER B O 1
ATOM 3901 N N . GLY B 1 142 ? 19.75 17.125 2.588 1 94.25 142 GLY B N 1
ATOM 3902 C CA . GLY B 1 142 ? 19.172 16.766 3.871 1 94.25 142 GLY B CA 1
ATOM 3903 C C . GLY B 1 142 ? 18.516 15.391 3.861 1 94.25 142 GLY B C 1
ATOM 3904 O O . GLY B 1 142 ? 18.406 14.758 2.811 1 94.25 142 GLY B O 1
ATOM 3905 N N . THR B 1 143 ? 18.234 14.859 5.055 1 98.06 143 THR B N 1
ATOM 3906 C CA . THR B 1 143 ? 17.453 13.648 5.289 1 98.06 143 THR B CA 1
ATOM 3907 C C . THR B 1 143 ? 16.047 14 5.785 1 98.06 143 THR B C 1
ATOM 3909 O O . THR B 1 143 ? 15.891 14.836 6.68 1 98.06 143 THR B O 1
ATOM 3912 N N . GLY B 1 144 ? 15.023 13.445 5.188 1 98.62 144 GLY B N 1
ATOM 3913 C CA . GLY B 1 144 ? 13.672 13.727 5.641 1 98.62 144 GLY B CA 1
ATOM 3914 C C . GLY B 1 144 ? 13.43 13.344 7.086 1 98.62 144 GLY B C 1
ATOM 3915 O O . GLY B 1 144 ? 13.195 14.211 7.934 1 98.62 144 GLY B O 1
ATOM 3916 N N . ILE B 1 145 ? 13.547 12.047 7.395 1 98.88 145 ILE B N 1
ATOM 3917 C CA . ILE B 1 145 ? 13.367 11.531 8.742 1 98.88 145 ILE B CA 1
ATOM 3918 C C . ILE B 1 145 ? 14.531 10.625 9.109 1 98.88 145 ILE B C 1
ATOM 3920 O O . ILE B 1 145 ? 14.93 9.766 8.312 1 98.88 145 ILE B O 1
ATOM 3924 N N . SER B 1 146 ? 15.078 10.828 10.25 1 98.69 146 SER B N 1
ATOM 3925 C CA . SER B 1 146 ? 16.094 9.938 10.805 1 98.69 146 SER B CA 1
ATOM 3926 C C . SER B 1 146 ? 15.609 9.266 12.078 1 98.69 146 SER B C 1
ATOM 3928 O O . SER B 1 146 ? 15.328 9.938 13.07 1 98.69 146 SER B O 1
ATOM 3930 N N . LEU B 1 147 ? 15.539 7.941 12.086 1 98.56 147 LEU B N 1
ATOM 3931 C CA . LEU B 1 147 ? 15.156 7.16 13.258 1 98.56 147 LEU B CA 1
ATOM 3932 C C . LEU B 1 147 ? 16.359 6.457 13.859 1 98.56 147 LEU B C 1
ATOM 3934 O O . LEU B 1 147 ? 16.719 5.344 13.453 1 98.56 147 LEU B O 1
ATOM 3938 N N . LEU B 1 148 ? 16.984 7.094 14.781 1 97.25 148 LEU B N 1
ATOM 3939 C CA . LEU B 1 148 ? 18.094 6.523 15.531 1 97.25 148 LEU B CA 1
ATOM 3940 C C . LEU B 1 148 ? 17.625 6 16.891 1 97.25 148 LEU B C 1
ATOM 3942 O O . LEU B 1 148 ? 18.172 6.379 17.922 1 97.25 148 LEU B O 1
ATOM 3946 N N . GLY B 1 149 ? 16.547 5.273 16.969 1 94.94 149 GLY B N 1
ATOM 3947 C CA . GLY B 1 149 ? 15.922 4.652 18.125 1 94.94 149 GLY B CA 1
ATOM 3948 C C . GLY B 1 149 ? 14.93 3.564 17.75 1 94.94 149 GLY B C 1
ATOM 3949 O O . GLY B 1 149 ? 14.688 3.322 16.562 1 94.94 149 GLY B O 1
ATOM 3950 N N . ASN B 1 150 ? 14.398 2.861 18.734 1 96.12 150 ASN B N 1
ATOM 3951 C CA . ASN B 1 150 ? 13.531 1.72 18.469 1 96.12 150 ASN B CA 1
ATOM 3952 C C . ASN B 1 150 ? 12.07 2.049 18.766 1 96.12 150 ASN B C 1
ATOM 3954 O O . ASN B 1 150 ? 11.773 3.039 19.438 1 96.12 150 ASN B O 1
ATOM 3958 N N . ASP B 1 151 ? 11.086 1.207 18.266 1 97.56 151 ASP B N 1
ATOM 3959 C CA . ASP B 1 151 ? 9.656 1.207 18.578 1 97.56 151 ASP B CA 1
ATOM 3960 C C . ASP B 1 151 ? 8.984 2.482 18.078 1 97.56 151 ASP B C 1
ATOM 3962 O O . ASP B 1 151 ? 8.117 3.041 18.75 1 97.56 151 ASP B O 1
ATOM 3966 N N . ASN B 1 152 ? 9.422 3.074 16.953 1 98.5 152 ASN B N 1
ATOM 3967 C CA . ASN B 1 152 ? 8.797 4.238 16.344 1 98.5 152 ASN B CA 1
ATOM 3968 C C . ASN B 1 152 ? 7.918 3.842 15.164 1 98.5 152 ASN B C 1
ATOM 3970 O O . ASN B 1 152 ? 8.031 2.73 14.641 1 98.5 152 ASN B O 1
ATOM 3974 N N . ALA B 1 153 ? 6.977 4.715 14.828 1 98.69 153 ALA B N 1
ATOM 3975 C CA . ALA B 1 153 ? 6.098 4.469 13.688 1 98.69 153 ALA B CA 1
ATOM 3976 C C . ALA B 1 153 ? 5.992 5.707 12.797 1 98.69 153 ALA B C 1
ATOM 3978 O O . ALA B 1 153 ? 5.887 6.828 13.297 1 98.69 153 ALA B O 1
ATOM 3979 N N . VAL B 1 154 ? 6.195 5.562 11.516 1 98.81 154 VAL B N 1
ATOM 3980 C CA . VAL B 1 154 ? 5.938 6.57 10.492 1 98.81 154 VAL B CA 1
ATOM 3981 C C . VAL B 1 154 ? 4.758 6.141 9.625 1 98.81 154 VAL B C 1
ATOM 3983 O O . VAL B 1 154 ? 4.816 5.113 8.945 1 98.81 154 VAL B O 1
ATOM 3986 N N . THR B 1 155 ? 3.635 6.902 9.656 1 98.38 155 THR B N 1
ATOM 3987 C CA . THR B 1 155 ? 2.393 6.48 9.016 1 98.38 155 THR B CA 1
ATOM 3988 C C . THR B 1 155 ? 1.827 7.602 8.148 1 98.38 155 THR B C 1
ATOM 3990 O O . THR B 1 155 ? 1.616 8.719 8.625 1 98.38 155 THR B O 1
ATOM 3993 N N . ASP B 1 156 ? 1.562 7.332 6.859 1 97.44 156 ASP B N 1
ATOM 3994 C CA . ASP B 1 156 ? 0.946 8.273 5.93 1 97.44 156 ASP B CA 1
ATOM 3995 C C . ASP B 1 156 ? 1.755 9.57 5.84 1 97.44 156 ASP B C 1
ATOM 3997 O O . ASP B 1 156 ? 1.214 10.656 6.027 1 97.44 156 ASP B O 1
ATOM 4001 N N . VAL B 1 157 ? 2.982 9.375 5.574 1 98.56 157 VAL B N 1
ATOM 4002 C CA . VAL B 1 157 ? 3.916 10.492 5.441 1 98.56 157 VAL B CA 1
ATOM 4003 C C . VAL B 1 157 ? 4.402 10.586 3.998 1 98.56 157 VAL B C 1
ATOM 4005 O O . VAL B 1 157 ? 4.664 9.562 3.355 1 98.56 157 VAL B O 1
ATOM 4008 N N . VAL B 1 158 ? 4.441 11.828 3.465 1 98.62 158 VAL B N 1
ATOM 4009 C CA . VAL B 1 158 ? 5.004 12.062 2.139 1 98.62 158 VAL B CA 1
ATOM 4010 C C . VAL B 1 158 ? 6.363 12.75 2.27 1 98.62 158 VAL B C 1
ATOM 4012 O O . VAL B 1 158 ? 6.5 13.742 2.994 1 98.62 158 VAL B O 1
ATOM 4015 N N . ILE B 1 159 ? 7.328 12.242 1.669 1 98.25 159 ILE B N 1
ATOM 4016 C CA . ILE B 1 159 ? 8.625 12.898 1.548 1 98.25 159 ILE B CA 1
ATOM 4017 C C . ILE B 1 159 ? 8.891 13.25 0.086 1 98.25 159 ILE B C 1
ATOM 4019 O O . ILE B 1 159 ? 9.102 12.367 -0.746 1 98.25 159 ILE B O 1
ATOM 4023 N N . PHE B 1 160 ? 8.984 14.594 -0.214 1 96.75 160 PHE B N 1
ATOM 4024 C CA . PHE B 1 160 ? 8.953 14.977 -1.621 1 96.75 160 PHE B CA 1
ATOM 4025 C C . PHE B 1 160 ? 10.297 15.547 -2.053 1 96.75 160 PHE B C 1
ATOM 4027 O O . PHE B 1 160 ? 10.523 15.797 -3.238 1 96.75 160 PHE B O 1
ATOM 4034 N N . SER B 1 161 ? 11.18 15.727 -1.12 1 96.31 161 SER B N 1
ATOM 4035 C CA . SER B 1 161 ? 12.508 16.219 -1.464 1 96.31 161 SER B CA 1
ATOM 4036 C C . SER B 1 161 ? 13.516 15.938 -0.348 1 96.31 161 SER B C 1
ATOM 4038 O O . SER B 1 161 ? 13.312 16.359 0.793 1 96.31 161 SER B O 1
ATOM 4040 N N . ALA B 1 162 ? 14.539 15.234 -0.601 1 96.94 162 ALA B N 1
ATOM 4041 C CA . ALA B 1 162 ? 15.633 14.898 0.302 1 96.94 162 ALA B CA 1
ATOM 4042 C C . ALA B 1 162 ? 16.641 13.977 -0.382 1 96.94 162 ALA B C 1
ATOM 4044 O O . ALA B 1 162 ? 16.297 13.258 -1.323 1 96.94 162 ALA B O 1
ATOM 4045 N N . GLU B 1 163 ? 17.859 14.055 0.083 1 96.94 163 GLU B N 1
ATOM 4046 C CA . GLU B 1 163 ? 18.812 13.07 -0.398 1 96.94 163 GLU B CA 1
ATOM 4047 C C . GLU B 1 163 ? 18.438 11.656 0.032 1 96.94 163 GLU B C 1
ATOM 4049 O O . GLU B 1 163 ? 18.484 10.719 -0.77 1 96.94 163 GLU B O 1
ATOM 4054 N N . ILE B 1 164 ? 18.203 11.531 1.242 1 98.12 164 ILE B N 1
ATOM 4055 C CA . ILE B 1 164 ? 17.641 10.305 1.813 1 98.12 164 ILE B CA 1
ATOM 4056 C C . ILE B 1 164 ? 16.266 10.594 2.395 1 98.12 164 ILE B C 1
ATOM 4058 O O . ILE B 1 164 ? 16.094 11.523 3.184 1 98.12 164 ILE B O 1
ATOM 4062 N N . GLY B 1 165 ? 15.234 9.852 1.967 1 98.56 165 GLY B N 1
ATOM 4063 C CA . GLY B 1 165 ? 13.914 10.055 2.539 1 98.56 165 GLY B CA 1
ATOM 4064 C C . GLY B 1 165 ? 13.852 9.719 4.02 1 98.56 165 GLY B C 1
ATOM 4065 O O . GLY B 1 165 ? 13.664 10.617 4.852 1 98.56 165 GLY B O 1
ATOM 4066 N N . ILE B 1 166 ? 14.039 8.453 4.371 1 98.94 166 ILE B N 1
ATOM 4067 C CA . ILE B 1 166 ? 14.07 7.988 5.758 1 98.94 166 ILE B CA 1
ATOM 4068 C C . ILE B 1 166 ? 15.297 7.113 5.98 1 98.94 166 ILE B C 1
ATOM 4070 O O . ILE B 1 166 ? 15.555 6.184 5.211 1 98.94 166 ILE B O 1
ATOM 4074 N N . ILE B 1 167 ? 16.047 7.422 6.938 1 98.81 167 ILE B N 1
ATOM 4075 C CA . ILE B 1 167 ? 17.125 6.531 7.355 1 98.81 167 ILE B CA 1
ATOM 4076 C C . ILE B 1 167 ? 16.766 5.895 8.703 1 98.81 167 ILE B C 1
ATOM 4078 O O . ILE B 1 167 ? 16.266 6.574 9.602 1 98.81 167 ILE B O 1
ATOM 4082 N N . VAL B 1 168 ? 16.953 4.574 8.859 1 98.75 168 VAL B N 1
ATOM 4083 C CA . VAL B 1 168 ? 16.656 3.82 10.07 1 98.75 168 VAL B CA 1
ATOM 4084 C C . VAL B 1 168 ? 17.938 3.174 10.602 1 98.75 168 VAL B C 1
ATOM 4086 O O . VAL B 1 168 ? 18.609 2.424 9.883 1 98.75 168 VAL B O 1
ATOM 4089 N N . THR B 1 169 ? 18.25 3.482 11.82 1 98.12 169 THR B N 1
ATOM 4090 C CA . THR B 1 169 ? 19.422 2.885 12.422 1 98.12 169 THR B CA 1
ATOM 4091 C C . THR B 1 169 ? 19.094 2.24 13.766 1 98.12 169 THR B C 1
ATOM 4093 O O . THR B 1 169 ? 19.984 1.799 14.492 1 98.12 169 THR B O 1
ATOM 4096 N N . GLY B 1 170 ? 17.828 2.271 14.203 1 97.12 170 GLY B N 1
ATOM 4097 C CA . GLY B 1 170 ? 17.328 1.539 15.359 1 97.12 170 GLY B CA 1
ATOM 4098 C C . GLY B 1 170 ? 16.312 0.473 15 1 97.12 170 GLY B C 1
ATOM 4099 O O . GLY B 1 170 ? 15.734 0.507 13.914 1 97.12 170 GLY B O 1
ATOM 4100 N N . GLN B 1 171 ? 16.047 -0.476 15.898 1 96.38 171 GLN B N 1
ATOM 4101 C CA . GLN B 1 171 ? 15.273 -1.67 15.594 1 96.38 171 GLN B CA 1
ATOM 4102 C C . GLN B 1 171 ? 13.789 -1.449 15.883 1 96.38 171 GLN B C 1
ATOM 4104 O O . GLN B 1 171 ? 13.414 -0.433 16.469 1 96.38 171 GLN B O 1
ATOM 4109 N N . ALA B 1 172 ? 12.961 -2.443 15.461 1 97.81 172 ALA B N 1
ATOM 4110 C CA . ALA B 1 172 ? 11.562 -2.6 15.844 1 97.81 172 ALA B CA 1
ATOM 4111 C C . ALA B 1 172 ? 10.734 -1.387 15.422 1 97.81 172 ALA B C 1
ATOM 4113 O O . ALA B 1 172 ? 9.859 -0.938 16.156 1 97.81 172 ALA B O 1
ATOM 4114 N N . ASN B 1 173 ? 11.078 -0.76 14.266 1 98.44 173 ASN B N 1
ATOM 4115 C CA . ASN B 1 173 ? 10.297 0.338 13.703 1 98.44 173 ASN B CA 1
ATOM 4116 C C . ASN B 1 173 ? 9.336 -0.151 12.617 1 98.44 173 ASN B C 1
ATOM 4118 O O . ASN B 1 173 ? 9.508 -1.252 12.086 1 98.44 173 ASN B O 1
ATOM 4122 N N . THR B 1 174 ? 8.312 0.645 12.383 1 98.69 174 THR B N 1
ATOM 4123 C CA . THR B 1 174 ? 7.383 0.333 11.305 1 98.69 174 THR B CA 1
ATOM 4124 C C . THR B 1 174 ? 7.121 1.566 10.445 1 98.69 174 THR B C 1
ATOM 4126 O O . THR B 1 174 ? 7.02 2.68 10.969 1 98.69 174 THR B O 1
ATOM 4129 N N . LEU B 1 175 ? 7.223 1.396 9.141 1 98.81 175 LEU B N 1
ATOM 4130 C CA . LEU B 1 175 ? 6.828 2.383 8.141 1 98.81 175 LEU B CA 1
ATOM 4131 C C . LEU B 1 175 ? 5.605 1.907 7.363 1 98.81 175 LEU B C 1
ATOM 4133 O O . LEU B 1 175 ? 5.629 0.833 6.762 1 98.81 175 LEU B O 1
ATOM 4137 N N . SER B 1 176 ? 4.504 2.662 7.391 1 98.5 176 SER B N 1
ATOM 4138 C CA . SER B 1 176 ? 3.27 2.295 6.707 1 98.5 176 SER B CA 1
ATOM 4139 C C . SER B 1 176 ? 2.65 3.496 5.996 1 98.5 176 SER B C 1
ATOM 4141 O O . SER B 1 176 ? 2.516 4.57 6.59 1 98.5 176 SER B O 1
ATOM 4143 N N . GLY B 1 177 ? 2.283 3.309 4.707 1 97.88 177 GLY B N 1
ATOM 4144 C CA . GLY B 1 177 ? 1.653 4.383 3.957 1 97.88 177 GLY B CA 1
ATOM 4145 C C . GLY B 1 177 ? 2.602 5.523 3.637 1 97.88 177 GLY B C 1
ATOM 4146 O O . GLY B 1 177 ? 2.168 6.656 3.426 1 97.88 177 GLY B O 1
ATOM 4147 N N . VAL B 1 178 ? 3.896 5.238 3.639 1 98.69 178 VAL B N 1
ATOM 4148 C CA . VAL B 1 178 ? 4.883 6.266 3.328 1 98.69 178 VAL B CA 1
ATOM 4149 C C . VAL B 1 178 ? 5.035 6.398 1.815 1 98.69 178 VAL B C 1
ATOM 4151 O O . VAL B 1 178 ? 5.133 5.395 1.104 1 98.69 178 VAL B O 1
ATOM 4154 N N . HIS B 1 179 ? 4.898 7.594 1.296 1 98.69 179 HIS B N 1
ATOM 4155 C CA . HIS B 1 179 ? 5.105 7.918 -0.111 1 98.69 179 HIS B CA 1
ATOM 4156 C C . HIS B 1 179 ? 6.375 8.742 -0.309 1 98.69 179 HIS B C 1
ATOM 4158 O O . HIS B 1 179 ? 6.41 9.922 0.03 1 98.69 179 HIS B O 1
ATOM 4164 N N . CYS B 1 180 ? 7.398 8.102 -0.905 1 97.94 180 CYS B N 1
ATOM 4165 C CA . CYS B 1 180 ? 8.672 8.773 -1.136 1 97.94 180 CYS B CA 1
ATOM 4166 C C . CYS B 1 180 ? 8.875 9.062 -2.617 1 97.94 180 CYS B C 1
ATOM 4168 O O . CYS B 1 180 ? 8.789 8.164 -3.451 1 97.94 180 CYS B O 1
ATOM 4170 N N . TYR B 1 181 ? 9.055 10.258 -2.975 1 96.56 181 TYR B N 1
ATOM 4171 C CA . TYR B 1 181 ? 9.609 10.656 -4.266 1 96.56 181 TYR B CA 1
ATOM 4172 C C . TYR B 1 181 ? 10.641 11.766 -4.105 1 96.56 181 TYR B C 1
ATOM 4174 O O . TYR B 1 181 ? 10.719 12.672 -4.934 1 96.56 181 TYR B O 1
ATOM 4182 N N . ASN B 1 182 ? 11.453 11.719 -3.09 1 95.56 182 ASN B N 1
ATOM 4183 C CA . ASN B 1 182 ? 12.391 12.711 -2.578 1 95.56 182 ASN B CA 1
ATOM 4184 C C . ASN B 1 182 ? 13.508 12.992 -3.58 1 95.56 182 ASN B C 1
ATOM 4186 O O . ASN B 1 182 ? 13.922 14.141 -3.74 1 95.56 182 ASN B O 1
ATOM 4190 N N . LYS B 1 183 ? 14.188 12.109 -4.035 1 92.75 183 LYS B N 1
ATOM 4191 C CA . LYS B 1 183 ? 15.234 12.148 -5.051 1 92.75 183 LYS B CA 1
ATOM 4192 C C . LYS B 1 183 ? 15.312 10.828 -5.816 1 92.75 183 LYS B C 1
ATOM 4194 O O . LYS B 1 183 ? 15.422 9.766 -5.215 1 92.75 183 LYS B O 1
ATOM 4199 N N . ALA B 1 184 ? 15.336 10.969 -7.098 1 91.75 184 ALA B N 1
ATOM 4200 C CA . ALA B 1 184 ? 15.391 9.758 -7.906 1 91.75 184 ALA B CA 1
ATOM 4201 C C . ALA B 1 184 ? 16.688 8.984 -7.66 1 91.75 184 ALA B C 1
ATOM 4203 O O . ALA B 1 184 ? 17.75 9.586 -7.539 1 91.75 184 ALA B O 1
ATOM 4204 N N . THR B 1 185 ? 16.484 7.676 -7.648 1 93.31 185 THR B N 1
ATOM 4205 C CA . THR B 1 185 ? 17.641 6.812 -7.453 1 93.31 185 THR B CA 1
ATOM 4206 C C . THR B 1 185 ? 18.703 7.09 -8.508 1 93.31 185 THR B C 1
ATOM 4208 O O . THR B 1 185 ? 19.906 7.066 -8.219 1 93.31 185 THR B O 1
ATOM 4211 N N . GLY B 1 186 ? 18.312 7.402 -9.703 1 91.06 186 GLY B N 1
ATOM 4212 C CA . GLY B 1 186 ? 19.234 7.703 -10.789 1 91.06 186 GLY B CA 1
ATOM 4213 C C . GLY B 1 186 ? 20.094 8.93 -10.523 1 91.06 186 GLY B C 1
ATOM 4214 O O . GLY B 1 186 ? 21.125 9.125 -11.164 1 91.06 186 GLY B O 1
ATOM 4215 N N . PHE B 1 187 ? 19.672 9.727 -9.594 1 93.31 187 PHE B N 1
ATOM 4216 C CA . PHE B 1 187 ? 20.406 10.93 -9.227 1 93.31 187 PHE B CA 1
ATOM 4217 C C . PHE B 1 187 ? 21.172 10.734 -7.918 1 93.31 187 PHE B C 1
ATOM 4219 O O . PHE B 1 187 ? 21.734 11.68 -7.379 1 93.31 187 PHE B O 1
ATOM 4226 N N . GLY B 1 188 ? 21.141 9.531 -7.402 1 92.69 188 GLY B N 1
ATOM 4227 C CA . GLY B 1 188 ? 21.906 9.203 -6.215 1 92.69 188 GLY B CA 1
ATOM 4228 C C . GLY B 1 188 ? 21.078 9.18 -4.949 1 92.69 188 GLY B C 1
ATOM 4229 O O . GLY B 1 188 ? 21.594 8.914 -3.861 1 92.69 188 GLY B O 1
ATOM 4230 N N . GLY B 1 189 ? 19.797 9.453 -5.023 1 95.31 189 GLY B N 1
ATOM 4231 C CA . GLY B 1 189 ? 18.938 9.477 -3.846 1 95.31 189 GLY B CA 1
ATOM 4232 C C . GLY B 1 189 ? 18.578 8.102 -3.338 1 95.31 189 GLY B C 1
ATOM 4233 O O . GLY B 1 189 ? 18.766 7.105 -4.043 1 95.31 189 GLY B O 1
ATOM 4234 N N . LYS B 1 190 ? 18.172 8.062 -2.084 1 98.06 190 LYS B N 1
ATOM 4235 C CA . LYS B 1 190 ? 17.578 6.879 -1.464 1 98.06 190 LYS B CA 1
ATOM 4236 C C . LYS B 1 190 ? 16.25 7.207 -0.802 1 98.06 190 LYS B C 1
ATOM 4238 O O . LYS B 1 190 ? 16.125 8.211 -0.095 1 98.06 190 LYS B O 1
ATOM 4243 N N . GLY B 1 191 ? 15.219 6.375 -1.162 1 98.62 191 GLY B N 1
ATOM 4244 C CA . GLY B 1 191 ? 13.945 6.578 -0.493 1 98.62 191 GLY B CA 1
ATOM 4245 C C . GLY B 1 191 ? 13.977 6.211 0.978 1 98.62 191 GLY B C 1
ATOM 4246 O O . GLY B 1 191 ? 13.836 7.078 1.843 1 98.62 191 GLY B O 1
ATOM 4247 N N . ILE B 1 192 ? 14.172 4.91 1.258 1 98.94 192 ILE B N 1
ATOM 4248 C CA . ILE B 1 192 ? 14.344 4.391 2.609 1 98.94 192 ILE B CA 1
ATOM 4249 C C . ILE B 1 192 ? 15.688 3.67 2.721 1 98.94 192 ILE B C 1
ATOM 4251 O O . ILE B 1 192 ? 16.031 2.844 1.869 1 98.94 192 ILE B O 1
ATOM 4255 N N . TYR B 1 193 ? 16.438 4.035 3.684 1 98.88 193 TYR B N 1
ATOM 4256 C CA . TYR B 1 193 ? 17.75 3.439 3.912 1 98.88 193 TYR B CA 1
ATOM 4257 C C . TYR B 1 193 ? 17.812 2.76 5.273 1 98.88 193 TYR B C 1
ATOM 4259 O O . TYR B 1 193 ? 17.844 3.428 6.309 1 98.88 193 TYR B O 1
ATOM 4267 N N . LEU B 1 194 ? 17.828 1.431 5.289 1 98.88 194 LEU B N 1
ATOM 4268 C CA . LEU B 1 194 ? 17.984 0.636 6.5 1 98.88 194 LEU B CA 1
ATOM 4269 C C . LEU B 1 194 ? 19.469 0.344 6.766 1 98.88 194 LEU B C 1
ATOM 4271 O O . LEU B 1 194 ? 20.016 -0.629 6.242 1 98.88 194 LEU B O 1
ATOM 4275 N N . LYS B 1 195 ? 20.047 1.112 7.594 1 98.19 195 LYS B N 1
ATOM 4276 C CA . LYS B 1 195 ? 21.469 1.017 7.898 1 98.19 195 LYS B CA 1
ATOM 4277 C C . LYS B 1 195 ? 21.688 0.342 9.242 1 98.19 195 LYS B C 1
ATOM 4279 O O . LYS B 1 195 ? 22.25 0.946 10.164 1 98.19 195 LYS B O 1
ATOM 4284 N N . LEU B 1 196 ? 21.188 -0.882 9.375 1 96.56 196 LEU B N 1
ATOM 4285 C CA . LEU B 1 196 ? 21.25 -1.731 10.555 1 96.56 196 LEU B CA 1
ATOM 4286 C C . LEU B 1 196 ? 21.734 -3.133 10.195 1 96.56 196 LEU B C 1
ATOM 4288 O O . LEU B 1 196 ? 20.984 -4.102 10.312 1 96.56 196 LEU B O 1
ATOM 4292 N N . PRO B 1 197 ? 23 -3.24 9.82 1 96.38 197 PRO B N 1
ATOM 4293 C CA . PRO B 1 197 ? 23.469 -4.555 9.359 1 96.38 197 PRO B CA 1
ATOM 4294 C C . PRO B 1 197 ? 23.422 -5.609 10.469 1 96.38 197 PRO B C 1
ATOM 4296 O O . PRO B 1 197 ? 23.953 -5.387 11.555 1 96.38 197 PRO B O 1
ATOM 4299 N N . GLY B 1 198 ? 22.781 -6.719 10.195 1 95.94 198 GLY B N 1
ATOM 4300 C CA . GLY B 1 198 ? 22.781 -7.875 11.078 1 95.94 198 GLY B CA 1
ATOM 4301 C C . GLY B 1 198 ? 21.625 -7.883 12.062 1 95.94 198 GLY B C 1
ATOM 4302 O O . GLY B 1 198 ? 21.422 -8.859 12.773 1 95.94 198 GLY B O 1
ATOM 4303 N N . LEU B 1 199 ? 20.844 -6.789 12.188 1 96.31 199 LEU B N 1
ATOM 4304 C CA . LEU B 1 199 ? 19.719 -6.766 13.109 1 96.31 199 LEU B CA 1
ATOM 4305 C C . LEU B 1 199 ? 18.719 -5.676 12.719 1 96.31 199 LEU B C 1
ATOM 4307 O O . LEU B 1 199 ? 18.594 -4.672 13.414 1 96.31 199 LEU B O 1
ATOM 4311 N N . THR B 1 200 ? 17.969 -5.836 11.648 1 97.12 200 THR B N 1
ATOM 4312 C CA . THR B 1 200 ? 17.125 -4.797 11.055 1 97.12 200 THR B CA 1
ATOM 4313 C C . THR B 1 200 ? 15.812 -4.672 11.812 1 97.12 200 THR B C 1
ATOM 4315 O O . THR B 1 200 ? 15.461 -3.588 12.289 1 97.12 200 THR B O 1
ATOM 4318 N N . GLN B 1 201 ? 15.008 -5.797 12.078 1 97.69 201 GLN B N 1
ATOM 4319 C CA . GLN B 1 201 ? 13.734 -5.898 12.773 1 97.69 201 GLN B CA 1
ATOM 4320 C C . GLN B 1 201 ? 12.82 -4.73 12.422 1 97.69 201 GLN B C 1
ATOM 4322 O O . GLN B 1 201 ? 12.375 -3.99 13.305 1 97.69 201 GLN B O 1
ATOM 4327 N N . THR B 1 202 ? 12.523 -4.516 11.141 1 98.56 202 THR B N 1
ATOM 4328 C CA . THR B 1 202 ? 11.727 -3.408 10.625 1 98.56 202 THR B CA 1
ATOM 4329 C C . THR B 1 202 ? 10.68 -3.912 9.641 1 98.56 202 THR B C 1
ATOM 4331 O O . THR B 1 202 ? 10.938 -4.84 8.867 1 98.56 202 THR B O 1
ATOM 4334 N N . ARG B 1 203 ? 9.508 -3.389 9.711 1 98.75 203 ARG B N 1
ATOM 4335 C CA . ARG B 1 203 ? 8.453 -3.686 8.75 1 98.75 203 ARG B CA 1
ATOM 4336 C C . ARG B 1 203 ? 8.133 -2.465 7.895 1 98.75 203 ARG B C 1
ATOM 4338 O O . ARG B 1 203 ? 7.938 -1.364 8.422 1 98.75 203 ARG B O 1
ATOM 4345 N N . ILE B 1 204 ? 8.133 -2.627 6.566 1 98.88 204 ILE B N 1
ATOM 4346 C CA . ILE B 1 204 ? 7.715 -1.641 5.578 1 98.88 204 ILE B CA 1
ATOM 4347 C C . ILE B 1 204 ? 6.496 -2.158 4.82 1 98.88 204 ILE B C 1
ATOM 4349 O O . ILE B 1 204 ? 6.602 -3.105 4.035 1 98.88 204 ILE B O 1
ATOM 4353 N N . VAL B 1 205 ? 5.309 -1.523 5.082 1 98.62 205 VAL B N 1
ATOM 4354 C CA . VAL B 1 205 ? 4.062 -2.096 4.586 1 98.62 205 VAL B CA 1
ATOM 4355 C C . VAL B 1 205 ? 3.24 -1.014 3.887 1 98.62 205 VAL B C 1
ATOM 4357 O O . VAL B 1 205 ? 3.076 0.089 4.414 1 98.62 205 VAL B O 1
ATOM 4360 N N . ASN B 1 206 ? 2.746 -1.344 2.643 1 98.44 206 ASN B N 1
ATOM 4361 C CA . ASN B 1 206 ? 1.847 -0.443 1.93 1 98.44 206 ASN B CA 1
ATOM 4362 C C . ASN B 1 206 ? 2.492 0.918 1.687 1 98.44 206 ASN B C 1
ATOM 4364 O O . ASN B 1 206 ? 1.847 1.954 1.851 1 98.44 206 ASN B O 1
ATOM 4368 N N . CYS B 1 207 ? 3.781 0.893 1.406 1 98.81 207 CYS B N 1
ATOM 4369 C CA . CYS B 1 207 ? 4.488 2.125 1.072 1 98.81 207 CYS B CA 1
ATOM 4370 C C . CYS B 1 207 ? 4.566 2.316 -0.437 1 98.81 207 CYS B C 1
ATOM 4372 O O . CYS B 1 207 ? 4.273 1.395 -1.201 1 98.81 207 CYS B O 1
ATOM 4374 N N . TYR B 1 208 ? 4.746 3.498 -0.859 1 98.81 208 TYR B N 1
ATOM 4375 C CA . TYR B 1 208 ? 4.84 3.873 -2.266 1 98.81 208 TYR B CA 1
ATOM 4376 C C . TYR B 1 208 ? 6.18 4.539 -2.562 1 98.81 208 TYR B C 1
ATOM 4378 O O . TYR B 1 208 ? 6.418 5.676 -2.152 1 98.81 208 TYR B O 1
ATOM 4386 N N . MET B 1 209 ? 7.066 3.787 -3.207 1 98.81 209 MET B N 1
ATOM 4387 C CA . MET B 1 209 ? 8.344 4.305 -3.682 1 98.81 209 MET B CA 1
ATOM 4388 C C . MET B 1 209 ? 8.234 4.785 -5.125 1 98.81 209 MET B C 1
ATOM 4390 O O . MET B 1 209 ? 8.086 3.977 -6.043 1 98.81 209 MET B O 1
ATOM 4394 N N . ASP B 1 210 ? 8.273 6.082 -5.297 1 98 210 ASP B N 1
ATOM 4395 C CA . ASP B 1 210 ? 8.102 6.738 -6.59 1 98 210 ASP B CA 1
ATOM 4396 C C . ASP B 1 210 ? 9.445 7.211 -7.148 1 98 210 ASP B C 1
ATOM 4398 O O . ASP B 1 210 ? 9.922 8.289 -6.801 1 98 210 ASP B O 1
ATOM 4402 N N . TYR B 1 211 ? 10.148 6.375 -7.992 1 97.06 211 TYR B N 1
ATOM 4403 C CA . TYR B 1 211 ? 11.43 6.598 -8.656 1 97.06 211 TYR B CA 1
ATOM 4404 C C . TYR B 1 211 ? 12.578 6.551 -7.656 1 97.06 211 TYR B C 1
ATOM 4406 O O . TYR B 1 211 ? 13.68 7.031 -7.941 1 97.06 211 TYR B O 1
ATOM 4414 N N . THR B 1 212 ? 12.406 6.043 -6.457 1 97.62 212 THR B N 1
ATOM 4415 C CA . THR B 1 212 ? 13.453 5.93 -5.453 1 97.62 212 THR B CA 1
ATOM 4416 C C . THR B 1 212 ? 13.422 4.551 -4.793 1 97.62 212 THR B C 1
ATOM 4418 O O . THR B 1 212 ? 12.359 3.949 -4.648 1 97.62 212 THR B O 1
ATOM 4421 N N . ASN B 1 213 ? 14.609 4.059 -4.328 1 98.81 213 ASN B N 1
ATOM 4422 C CA . ASN B 1 213 ? 14.773 2.682 -3.879 1 98.81 213 ASN B CA 1
ATOM 4423 C C . ASN B 1 213 ? 14.727 2.58 -2.357 1 98.81 213 ASN B C 1
ATOM 4425 O O . ASN B 1 213 ? 14.945 3.574 -1.659 1 98.81 213 ASN B O 1
ATOM 4429 N N . ILE B 1 214 ? 14.422 1.409 -1.887 1 98.94 214 ILE B N 1
ATOM 4430 C CA . ILE B 1 214 ? 14.781 0.984 -0.538 1 98.94 214 ILE B CA 1
ATOM 4431 C C . ILE B 1 214 ? 16.156 0.316 -0.555 1 98.94 214 ILE B C 1
ATOM 4433 O O . ILE B 1 214 ? 16.438 -0.511 -1.425 1 98.94 214 ILE B O 1
ATOM 4437 N N . VAL B 1 215 ? 16.984 0.706 0.283 1 98.88 215 VAL B N 1
ATOM 4438 C CA . VAL B 1 215 ? 18.297 0.084 0.434 1 98.88 215 VAL B CA 1
ATOM 4439 C C . VAL B 1 215 ? 18.438 -0.509 1.835 1 98.88 215 VAL B C 1
ATOM 4441 O O . VAL B 1 215 ? 18.203 0.18 2.832 1 98.88 215 VAL B O 1
ATOM 4444 N N . ALA B 1 216 ? 18.781 -1.749 1.967 1 98.88 216 ALA B N 1
ATOM 4445 C CA . ALA B 1 216 ? 18.953 -2.412 3.258 1 98.88 216 ALA B CA 1
ATOM 4446 C C . ALA B 1 216 ? 20.328 -3.07 3.369 1 98.88 216 ALA B C 1
ATOM 4448 O O . ALA B 1 216 ? 20.703 -3.871 2.514 1 98.88 216 ALA B O 1
ATOM 4449 N N . GLU B 1 217 ? 21.031 -2.771 4.391 1 98.62 217 GLU B N 1
ATOM 4450 C CA . GLU B 1 217 ? 22.328 -3.379 4.637 1 98.62 217 GLU B CA 1
ATOM 4451 C C . GLU B 1 217 ? 22.203 -4.648 5.477 1 98.62 217 GLU B C 1
ATOM 4453 O O . GLU B 1 217 ? 21.688 -4.609 6.594 1 98.62 217 GLU B O 1
ATOM 4458 N N . ASP B 1 218 ? 22.719 -5.812 5.031 1 98.62 218 ASP B N 1
ATOM 4459 C CA . ASP B 1 218 ? 22.703 -7.09 5.734 1 98.62 218 ASP B CA 1
ATOM 4460 C C . ASP B 1 218 ? 21.375 -7.293 6.473 1 98.62 218 ASP B C 1
ATOM 4462 O O . ASP B 1 218 ? 21.359 -7.434 7.699 1 98.62 218 ASP B O 1
ATOM 4466 N N . PRO B 1 219 ? 20.328 -7.387 5.707 1 98.44 219 PRO B N 1
ATOM 4467 C CA . PRO B 1 219 ? 19.031 -7.414 6.398 1 98.44 219 PRO B CA 1
ATOM 4468 C C . PRO B 1 219 ? 18.812 -8.695 7.195 1 98.44 219 PRO B C 1
ATOM 4470 O O . PRO B 1 219 ? 19 -9.797 6.668 1 98.44 219 PRO B O 1
ATOM 4473 N N . VAL B 1 220 ? 18.469 -8.555 8.453 1 98.38 220 VAL B N 1
ATOM 4474 C CA . VAL B 1 220 ? 18.062 -9.625 9.359 1 98.38 220 VAL B CA 1
ATOM 4475 C C . VAL B 1 220 ? 16.719 -9.289 9.992 1 98.38 220 VAL B C 1
ATOM 4477 O O . VAL B 1 220 ? 16.609 -8.328 10.758 1 98.38 220 VAL B O 1
ATOM 4480 N N . GLN B 1 221 ? 15.648 -10.102 9.695 1 98.06 221 GLN B N 1
ATOM 4481 C CA . GLN B 1 221 ? 14.273 -9.883 10.141 1 98.06 221 GLN B CA 1
ATOM 4482 C C . GLN B 1 221 ? 13.719 -8.578 9.57 1 98.06 221 GLN B C 1
ATOM 4484 O O . GLN B 1 221 ? 13.438 -7.641 10.32 1 98.06 221 GLN B O 1
ATOM 4489 N N . LEU B 1 222 ? 13.477 -8.547 8.242 1 98.69 222 LEU B N 1
ATOM 4490 C CA . LEU B 1 222 ? 12.93 -7.43 7.48 1 98.69 222 LEU B CA 1
ATOM 4491 C C . LEU B 1 222 ? 11.727 -7.871 6.656 1 98.69 222 LEU B C 1
ATOM 4493 O O . LEU B 1 222 ? 11.75 -8.938 6.031 1 98.69 222 LEU B O 1
ATOM 4497 N N . HIS B 1 223 ? 10.703 -7.113 6.793 1 98.81 223 HIS B N 1
ATOM 4498 C CA . HIS B 1 223 ? 9.477 -7.406 6.062 1 98.81 223 HIS B CA 1
ATOM 4499 C C . HIS B 1 223 ? 9.062 -6.23 5.18 1 98.81 223 HIS B C 1
ATOM 4501 O O . HIS B 1 223 ? 8.891 -5.113 5.672 1 98.81 223 HIS B O 1
ATOM 4507 N N . ILE B 1 224 ? 8.992 -6.395 3.842 1 98.81 224 ILE B N 1
ATOM 4508 C CA . ILE B 1 224 ? 8.516 -5.406 2.883 1 98.81 224 ILE B CA 1
ATOM 4509 C C . ILE B 1 224 ? 7.348 -5.98 2.088 1 98.81 224 ILE B C 1
ATOM 4511 O O . ILE B 1 224 ? 7.512 -6.953 1.347 1 98.81 224 ILE B O 1
ATOM 4515 N N . SER B 1 225 ? 6.164 -5.375 2.264 1 98.62 225 SER B N 1
ATOM 4516 C CA . SER B 1 225 ? 5.016 -5.992 1.605 1 98.62 225 SER B CA 1
ATOM 4517 C C . SER B 1 225 ? 3.988 -4.945 1.191 1 98.62 225 SER B C 1
ATOM 4519 O O . SER B 1 225 ? 3.988 -3.826 1.711 1 98.62 225 SER B O 1
ATOM 4521 N N . SER B 1 226 ? 3.145 -5.309 0.212 1 98.5 226 SER B N 1
ATOM 4522 C CA . SER B 1 226 ? 1.973 -4.551 -0.217 1 98.5 226 SER B CA 1
ATOM 4523 C C . SER B 1 226 ? 2.355 -3.137 -0.644 1 98.5 226 SER B C 1
ATOM 4525 O O . SER B 1 226 ? 1.6 -2.189 -0.422 1 98.5 226 SER B O 1
ATOM 4527 N N . SER B 1 227 ? 3.574 -3.035 -1.181 1 98.81 227 SER B N 1
ATOM 4528 C CA . SER B 1 227 ? 4.09 -1.724 -1.562 1 98.81 227 SER B CA 1
ATOM 4529 C C . SER B 1 227 ? 4.121 -1.561 -3.078 1 98.81 227 SER B C 1
ATOM 4531 O O . SER B 1 227 ? 4.016 -2.543 -3.814 1 98.81 227 SER B O 1
ATOM 4533 N N . PHE B 1 228 ? 4.062 -0.333 -3.463 1 98.88 228 PHE B N 1
ATOM 4534 C CA . PHE B 1 228 ? 4.117 0.005 -4.879 1 98.88 228 PHE B CA 1
ATOM 4535 C C . PHE B 1 228 ? 5.43 0.704 -5.215 1 98.88 228 PHE B C 1
ATOM 4537 O O . PHE B 1 228 ? 5.809 1.677 -4.559 1 98.88 228 PHE B O 1
ATOM 4544 N N . PHE B 1 229 ? 6.164 0.14 -6.203 1 98.88 229 PHE B N 1
ATOM 4545 C CA . PHE B 1 229 ? 7.41 0.705 -6.711 1 98.88 229 PHE B CA 1
ATOM 4546 C C . PHE B 1 229 ? 7.246 1.181 -8.148 1 98.88 229 PHE B C 1
ATOM 4548 O O . PHE B 1 229 ? 6.973 0.38 -9.047 1 98.88 229 PHE B O 1
ATOM 4555 N N . LEU B 1 230 ? 7.395 2.439 -8.344 1 98.69 230 LEU B N 1
ATOM 4556 C CA . LEU B 1 230 ? 7.152 3.029 -9.656 1 98.69 230 LEU B CA 1
ATOM 4557 C C . LEU B 1 230 ? 8.438 3.592 -10.242 1 98.69 230 LEU B C 1
ATOM 4559 O O . LEU B 1 230 ? 9.258 4.164 -9.523 1 98.69 230 LEU B O 1
ATOM 4563 N N . GLY B 1 231 ? 8.656 3.557 -11.562 1 97.94 231 GLY B N 1
ATOM 4564 C CA . GLY B 1 231 ? 9.742 4.203 -12.273 1 97.94 231 GLY B CA 1
ATOM 4565 C C . GLY B 1 231 ? 11.086 3.525 -12.055 1 97.94 231 GLY B C 1
ATOM 4566 O O . GLY B 1 231 ? 12.07 4.184 -11.734 1 97.94 231 GLY B O 1
ATOM 4567 N N . ASP B 1 232 ? 11.07 2.266 -12.109 1 98.12 232 ASP B N 1
ATOM 4568 C CA . ASP B 1 232 ? 12.258 1.431 -11.945 1 98.12 232 ASP B CA 1
ATOM 4569 C C . ASP B 1 232 ? 12.758 1.453 -10.5 1 98.12 232 ASP B C 1
ATOM 4571 O O . ASP B 1 232 ? 13.922 1.168 -10.234 1 98.12 232 ASP B O 1
ATOM 4575 N N . ALA B 1 233 ? 11.875 1.909 -9.633 1 98.56 233 ALA B N 1
ATOM 4576 C CA . ALA B 1 233 ? 12.195 1.786 -8.219 1 98.56 233 ALA B CA 1
ATOM 4577 C C . ALA B 1 233 ? 12.195 0.324 -7.777 1 98.56 233 ALA B C 1
ATOM 4579 O O . ALA B 1 233 ? 11.422 -0.486 -8.297 1 98.56 233 ALA B O 1
ATOM 4580 N N . GLY B 1 234 ? 13.102 -0.041 -6.816 1 98.75 234 GLY B N 1
ATOM 4581 C CA . GLY B 1 234 ? 13.18 -1.396 -6.297 1 98.75 234 GLY B CA 1
ATOM 4582 C C . GLY B 1 234 ? 13.844 -1.475 -4.934 1 98.75 234 GLY B C 1
ATOM 4583 O O . GLY B 1 234 ? 13.773 -0.529 -4.148 1 98.75 234 GLY B O 1
ATOM 4584 N N . ILE B 1 235 ? 14.297 -2.609 -4.629 1 98.94 235 ILE B N 1
ATOM 4585 C CA . ILE B 1 235 ? 14.93 -2.885 -3.344 1 98.94 235 ILE B CA 1
ATOM 4586 C C . ILE B 1 235 ? 16.375 -3.326 -3.566 1 98.94 235 ILE B C 1
ATOM 4588 O O . ILE B 1 235 ? 16.641 -4.188 -4.406 1 98.94 235 ILE B O 1
ATOM 4592 N N . VAL B 1 236 ? 17.234 -2.721 -2.957 1 98.88 236 VAL B N 1
ATOM 4593 C CA . VAL B 1 236 ? 18.641 -3.096 -3.02 1 98.88 236 VAL B CA 1
ATOM 4594 C C . VAL B 1 236 ? 19.062 -3.734 -1.701 1 98.88 236 VAL B C 1
ATOM 4596 O O . VAL B 1 236 ? 18.938 -3.119 -0.639 1 98.88 236 VAL B O 1
ATOM 4599 N N . LEU B 1 237 ? 19.516 -4.93 -1.723 1 98.81 237 LEU B N 1
ATOM 4600 C CA . LEU B 1 237 ? 20.156 -5.594 -0.593 1 98.81 237 LEU B CA 1
ATOM 4601 C C . LEU B 1 237 ? 21.672 -5.445 -0.666 1 98.81 237 LEU B C 1
ATOM 4603 O O . LEU B 1 237 ? 22.297 -5.953 -1.597 1 98.81 237 LEU B O 1
ATOM 4607 N N . LYS B 1 238 ? 22.188 -4.805 0.229 1 98.5 238 LYS B N 1
ATOM 4608 C CA . LYS B 1 238 ? 23.609 -4.512 0.228 1 98.5 238 LYS B CA 1
ATOM 4609 C C . LYS B 1 238 ? 24.359 -5.398 1.226 1 98.5 238 LYS B C 1
ATOM 4611 O O . LYS B 1 238 ? 24.047 -5.387 2.42 1 98.5 238 LYS B O 1
ATOM 4616 N N . SER B 1 239 ? 25.391 -6.109 0.785 1 98.44 239 SER B N 1
ATOM 4617 C CA . SER B 1 239 ? 26.188 -6.98 1.638 1 98.44 239 SER B CA 1
ATOM 4618 C C . SER B 1 239 ? 27.328 -6.207 2.305 1 98.44 239 SER B C 1
ATOM 4620 O O . SER B 1 239 ? 28.203 -5.664 1.626 1 98.44 239 SER B O 1
ATOM 4622 N N . VAL B 1 240 ? 27.172 -6.113 3.596 1 97.69 240 VAL B N 1
ATOM 4623 C CA . VAL B 1 240 ? 28.25 -5.531 4.391 1 97.69 240 VAL B CA 1
ATOM 4624 C C . VAL B 1 240 ? 29.109 -6.645 4.984 1 97.69 240 VAL B C 1
ATOM 4626 O O . VAL B 1 240 ? 30.328 -6.641 4.832 1 97.69 240 VAL B O 1
ATOM 4629 N N . ASN B 1 241 ? 28.484 -7.633 5.613 1 96.88 241 ASN B N 1
ATOM 4630 C CA . ASN B 1 241 ? 29.156 -8.789 6.203 1 96.88 241 ASN B CA 1
ATOM 4631 C C . ASN B 1 241 ? 28.703 -10.094 5.555 1 96.88 241 ASN B C 1
ATOM 4633 O O . ASN B 1 241 ? 28.984 -11.18 6.059 1 96.88 241 ASN B O 1
ATOM 4637 N N . GLY B 1 242 ? 27.906 -9.992 4.582 1 97.69 242 GLY B N 1
ATOM 4638 C CA . GLY B 1 242 ? 27.5 -11.156 3.812 1 97.69 242 GLY B CA 1
ATOM 4639 C C . GLY B 1 242 ? 26.25 -11.836 4.363 1 97.69 242 GLY B C 1
ATOM 4640 O O . GLY B 1 242 ? 26.031 -13.016 4.105 1 97.69 242 GLY B O 1
ATOM 4641 N N . ILE B 1 243 ? 25.406 -11.109 5.117 1 97.56 243 ILE B N 1
ATOM 4642 C CA . ILE B 1 243 ? 24.312 -11.766 5.824 1 97.56 243 ILE B CA 1
ATOM 4643 C C . ILE B 1 243 ? 22.969 -11.297 5.266 1 97.56 243 ILE B C 1
ATOM 4645 O O . ILE B 1 243 ? 22.781 -10.102 5.035 1 97.56 243 ILE B O 1
ATOM 4649 N N . VAL B 1 244 ? 22.078 -12.18 4.957 1 97.44 244 VAL B N 1
ATOM 4650 C CA . VAL B 1 244 ? 20.641 -11.961 4.754 1 97.44 244 VAL B CA 1
ATOM 4651 C C . VAL B 1 244 ? 19.844 -13.078 5.43 1 97.44 244 VAL B C 1
ATOM 4653 O O . VAL B 1 244 ? 20.016 -14.25 5.102 1 97.44 244 VAL B O 1
ATOM 4656 N N . SER B 1 245 ? 19.031 -12.719 6.387 1 97.06 245 SER B N 1
ATOM 4657 C CA . SER B 1 245 ? 18.312 -13.727 7.156 1 97.06 245 SER B CA 1
ATOM 4658 C C . SER B 1 245 ? 16.953 -13.211 7.625 1 97.06 245 SER B C 1
ATOM 4660 O O . SER B 1 245 ? 16.859 -12.086 8.117 1 97.06 245 SER B O 1
ATOM 4662 N N . GLY B 1 246 ? 15.914 -14.086 7.496 1 96.94 246 GLY B N 1
ATOM 4663 C CA . GLY B 1 246 ? 14.594 -13.664 7.922 1 96.94 246 GLY B CA 1
ATOM 4664 C C . GLY B 1 246 ? 14.055 -12.492 7.117 1 96.94 246 GLY B C 1
ATOM 4665 O O . GLY B 1 246 ? 13.609 -11.492 7.688 1 96.94 246 GLY B O 1
ATOM 4666 N N . LEU B 1 247 ? 14.07 -12.594 5.754 1 97.5 247 LEU B N 1
ATOM 4667 C CA . LEU B 1 247 ? 13.68 -11.516 4.855 1 97.5 247 LEU B CA 1
ATOM 4668 C C . LEU B 1 247 ? 12.445 -11.906 4.039 1 97.5 247 LEU B C 1
ATOM 4670 O O . LEU B 1 247 ? 12.438 -12.961 3.393 1 97.5 247 LEU B O 1
ATOM 4674 N N . ASN B 1 248 ? 11.375 -11.086 4.141 1 97.81 248 ASN B N 1
ATOM 4675 C CA . ASN B 1 248 ? 10.211 -11.227 3.271 1 97.81 248 ASN B CA 1
ATOM 4676 C C . ASN B 1 248 ? 10.055 -10.016 2.355 1 97.81 248 ASN B C 1
ATOM 4678 O O . ASN B 1 248 ? 9.898 -8.891 2.83 1 97.81 248 ASN B O 1
ATOM 4682 N N . ILE B 1 249 ? 10.148 -10.164 1.088 1 98.19 249 ILE B N 1
ATOM 4683 C CA . ILE B 1 249 ? 9.719 -9.219 0.063 1 98.19 249 ILE B CA 1
ATOM 4684 C C . ILE B 1 249 ? 8.57 -9.82 -0.747 1 98.19 249 ILE B C 1
ATOM 4686 O O . ILE B 1 249 ? 8.805 -10.555 -1.709 1 98.19 249 ILE B O 1
ATOM 4690 N N . VAL B 1 250 ? 7.344 -9.5 -0.288 1 97.25 250 VAL B N 1
ATOM 4691 C CA . VAL B 1 250 ? 6.223 -10.273 -0.807 1 97.25 250 VAL B CA 1
ATOM 4692 C C . VAL B 1 250 ? 5.055 -9.344 -1.129 1 97.25 250 VAL B C 1
ATOM 4694 O O . VAL B 1 250 ? 4.844 -8.344 -0.439 1 97.25 250 VAL B O 1
ATOM 4697 N N . ASP B 1 251 ? 4.297 -9.641 -2.248 1 97.31 251 ASP B N 1
ATOM 4698 C CA . ASP B 1 251 ? 3.023 -9.008 -2.562 1 97.31 251 ASP B CA 1
ATOM 4699 C C . ASP B 1 251 ? 3.215 -7.527 -2.887 1 97.31 251 ASP B C 1
ATOM 4701 O O . ASP B 1 251 ? 2.387 -6.691 -2.514 1 97.31 251 ASP B O 1
ATOM 4705 N N . ASN B 1 252 ? 4.32 -7.215 -3.479 1 98.56 252 ASN B N 1
ATOM 4706 C CA . ASN B 1 252 ? 4.562 -5.852 -3.943 1 98.56 252 ASN B CA 1
ATOM 4707 C C . ASN B 1 252 ? 4.266 -5.711 -5.434 1 98.56 252 ASN B C 1
ATOM 4709 O O . ASN B 1 252 ? 4.18 -6.707 -6.152 1 98.56 252 ASN B O 1
ATOM 4713 N N . MET B 1 253 ? 4.043 -4.535 -5.875 1 98.62 253 MET B N 1
ATOM 4714 C CA . MET B 1 253 ? 3.896 -4.199 -7.289 1 98.62 253 MET B CA 1
ATOM 4715 C C . MET B 1 253 ? 5.07 -3.352 -7.77 1 98.62 253 MET B C 1
ATOM 4717 O O . MET B 1 253 ? 5.43 -2.361 -7.133 1 98.62 253 MET B O 1
ATOM 4721 N N . PHE B 1 254 ? 5.668 -3.729 -8.883 1 98.81 254 PHE B N 1
ATOM 4722 C CA . PHE B 1 254 ? 6.777 -2.994 -9.484 1 98.81 254 PHE B CA 1
ATOM 4723 C C . PHE B 1 254 ? 6.434 -2.566 -10.906 1 98.81 254 PHE B C 1
ATOM 4725 O O . PHE B 1 254 ? 5.977 -3.379 -11.711 1 98.81 254 PHE B O 1
ATOM 4732 N N . SER B 1 255 ? 6.566 -1.333 -11.203 1 98.62 255 SER B N 1
ATOM 4733 C CA . SER B 1 255 ? 6.32 -0.785 -12.531 1 98.62 255 SER B CA 1
ATOM 4734 C C . SER B 1 255 ? 7.516 0.024 -13.031 1 98.62 255 SER B C 1
ATOM 4736 O O . SER B 1 255 ? 7.91 1.006 -12.398 1 98.62 255 SER B O 1
ATOM 4738 N N . GLY B 1 256 ? 8.133 -0.396 -14.102 1 98 256 GLY B N 1
ATOM 4739 C CA . GLY B 1 256 ? 9.32 0.276 -14.602 1 98 256 GLY B CA 1
ATOM 4740 C C . GLY B 1 256 ? 9.203 0.706 -16.047 1 98 256 GLY B C 1
ATOM 4741 O O . GLY B 1 256 ? 8.094 0.797 -16.594 1 98 256 GLY 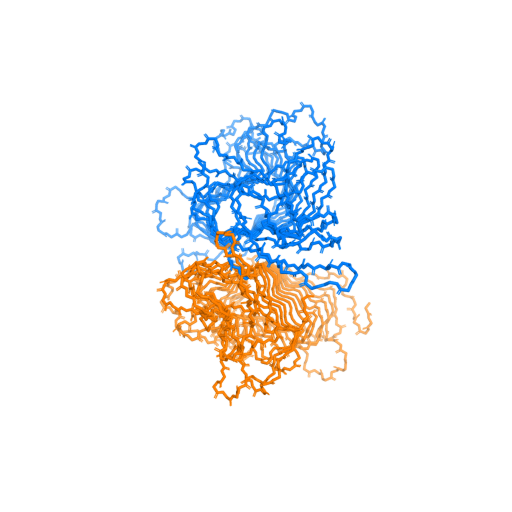B O 1
ATOM 4742 N N . LEU B 1 257 ? 10.367 1.044 -16.625 1 97.56 257 LEU B N 1
ATOM 4743 C CA . LEU B 1 257 ? 10.43 1.706 -17.922 1 97.56 257 LEU B CA 1
ATOM 4744 C C . LEU B 1 257 ? 11.047 0.792 -18.969 1 97.56 257 LEU B C 1
ATOM 4746 O O . LEU B 1 257 ? 11.617 1.267 -19.953 1 97.56 257 LEU B O 1
ATOM 4750 N N . ASN B 1 258 ? 11.016 -0.414 -18.75 1 97.75 258 ASN B N 1
ATOM 4751 C CA . ASN B 1 258 ? 11.531 -1.42 -19.656 1 97.75 258 ASN B CA 1
ATOM 4752 C C . ASN B 1 258 ? 13.023 -1.224 -19.922 1 97.75 258 ASN B C 1
ATOM 4754 O O . ASN B 1 258 ? 13.469 -1.274 -21.078 1 97.75 258 ASN B O 1
ATOM 4758 N N . LYS B 1 259 ? 13.797 -0.962 -18.906 1 97.06 259 LYS B N 1
ATOM 4759 C CA . LYS B 1 259 ? 15.234 -0.734 -19.016 1 97.06 259 LYS B CA 1
ATOM 4760 C C . LYS B 1 259 ? 16.031 -1.915 -18.453 1 97.06 259 LYS B C 1
ATOM 4762 O O . LYS B 1 259 ? 17.234 -1.819 -18.266 1 97.06 259 LYS B O 1
ATOM 4767 N N . GLY B 1 260 ? 15.328 -2.924 -18.109 1 97.25 260 GLY B N 1
ATOM 4768 C CA . GLY B 1 260 ? 16 -4.129 -17.672 1 97.25 260 GLY B CA 1
ATOM 4769 C C . GLY B 1 260 ? 16.422 -4.07 -16.203 1 97.25 260 GLY B C 1
ATOM 4770 O O . GLY B 1 260 ? 17.312 -4.805 -15.789 1 97.25 260 GLY B O 1
ATOM 4771 N N . VAL B 1 261 ? 15.781 -3.211 -15.445 1 97.88 261 VAL B N 1
ATOM 4772 C CA . VAL B 1 261 ? 16.125 -3.059 -14.039 1 97.88 261 VAL B CA 1
ATOM 4773 C C . VAL B 1 261 ? 15.492 -4.184 -13.227 1 97.88 261 VAL B C 1
ATOM 4775 O O . VAL B 1 261 ? 14.32 -4.523 -13.438 1 97.88 261 VAL B O 1
ATOM 4778 N N . ASP B 1 262 ? 16.25 -4.773 -12.305 1 98.5 262 ASP B N 1
ATOM 4779 C CA . ASP B 1 262 ? 15.742 -5.812 -11.422 1 98.5 262 ASP B CA 1
ATOM 4780 C C . ASP B 1 262 ? 14.898 -5.211 -10.297 1 98.5 262 ASP B C 1
ATOM 4782 O O . ASP B 1 262 ? 15.25 -4.16 -9.75 1 98.5 262 ASP B O 1
ATOM 4786 N N . ILE B 1 263 ? 13.891 -5.938 -9.875 1 98.75 263 ILE B N 1
ATOM 4787 C CA . ILE B 1 263 ? 13.055 -5.434 -8.797 1 98.75 263 ILE B CA 1
ATOM 4788 C C . ILE B 1 263 ? 13.797 -5.539 -7.469 1 98.75 263 ILE B C 1
ATOM 4790 O O . ILE B 1 263 ? 13.555 -4.754 -6.547 1 98.75 263 ILE B O 1
ATOM 4794 N N . VAL B 1 264 ? 14.625 -6.527 -7.312 1 98.81 264 VAL B N 1
ATOM 4795 C CA . VAL B 1 264 ? 15.523 -6.695 -6.184 1 98.81 264 VAL B CA 1
ATOM 4796 C C . VAL B 1 264 ? 16.953 -6.859 -6.688 1 98.81 264 VAL B C 1
ATOM 4798 O O . VAL B 1 264 ? 17.25 -7.754 -7.488 1 98.81 264 VAL B O 1
ATOM 4801 N N . LYS B 1 265 ? 17.781 -6.047 -6.246 1 98.38 265 LYS B N 1
ATOM 4802 C CA . LYS B 1 265 ? 19.172 -6.078 -6.66 1 98.38 265 LYS B CA 1
ATOM 4803 C C . LYS B 1 265 ? 20.094 -6.449 -5.492 1 98.38 265 LYS B C 1
ATOM 4805 O O . LYS B 1 265 ? 19.891 -5.977 -4.371 1 98.38 265 LYS B O 1
ATOM 4810 N N . LEU B 1 266 ? 21.047 -7.324 -5.75 1 98.44 266 LEU B N 1
ATOM 4811 C CA . LEU B 1 266 ? 22.094 -7.641 -4.785 1 98.44 266 LEU B CA 1
ATOM 4812 C C . LEU B 1 266 ? 23.328 -6.773 -5.02 1 98.44 266 LEU B C 1
ATOM 4814 O O . LEU B 1 266 ? 23.938 -6.836 -6.082 1 98.44 266 LEU B O 1
ATOM 4818 N N . ASP B 1 267 ? 23.562 -5.914 -4.109 1 98.19 267 ASP B N 1
ATOM 4819 C CA . ASP B 1 267 ? 24.812 -5.176 -4.109 1 98.19 267 ASP B CA 1
ATOM 4820 C C . ASP B 1 267 ? 25.891 -5.91 -3.311 1 98.19 267 ASP B C 1
ATOM 4822 O O . ASP B 1 267 ? 25.938 -5.809 -2.084 1 98.19 267 ASP B O 1
ATOM 4826 N N . GLN B 1 268 ? 26.719 -6.586 -3.971 1 97.31 268 GLN B N 1
ATOM 4827 C CA . GLN B 1 268 ? 27.75 -7.414 -3.359 1 97.31 268 GLN B CA 1
ATOM 4828 C C . GLN B 1 268 ? 29.141 -6.852 -3.643 1 97.31 268 GLN B C 1
ATOM 4830 O O . GLN B 1 268 ? 30.109 -7.605 -3.736 1 97.31 268 GLN B O 1
ATOM 4835 N N . SER B 1 269 ? 29.234 -5.57 -3.811 1 95.62 269 SER B N 1
ATOM 4836 C CA . SER B 1 269 ? 30.484 -4.91 -4.148 1 95.62 269 SER B CA 1
ATOM 4837 C C . SER B 1 269 ? 31.516 -5.051 -3.023 1 95.62 269 SER B C 1
ATOM 4839 O O . SER B 1 269 ? 32.719 -5.109 -3.275 1 95.62 269 SER B O 1
ATOM 4841 N N . ASN B 1 270 ? 31.109 -5.117 -1.823 1 92 270 ASN B N 1
ATOM 4842 C CA . ASN B 1 270 ? 32 -5.254 -0.677 1 92 270 ASN B CA 1
ATOM 4843 C C . ASN B 1 270 ? 32.281 -6.723 -0.362 1 92 270 ASN B C 1
ATOM 4845 O O . ASN B 1 270 ? 33.438 -7.098 -0.118 1 92 270 ASN B O 1
ATOM 4849 N N . SER B 1 271 ? 31.281 -7.484 -0.304 1 93.25 271 SER B N 1
ATOM 4850 C CA . SER B 1 271 ? 31.328 -8.906 0.032 1 93.25 271 SER B CA 1
ATOM 4851 C C . SER B 1 271 ? 30.109 -9.641 -0.532 1 93.25 271 SER B C 1
ATOM 4853 O O . SER B 1 271 ? 29.047 -9.055 -0.698 1 93.25 271 SER B O 1
ATOM 4855 N N . PRO B 1 272 ? 30.359 -10.883 -0.811 1 95.75 272 PR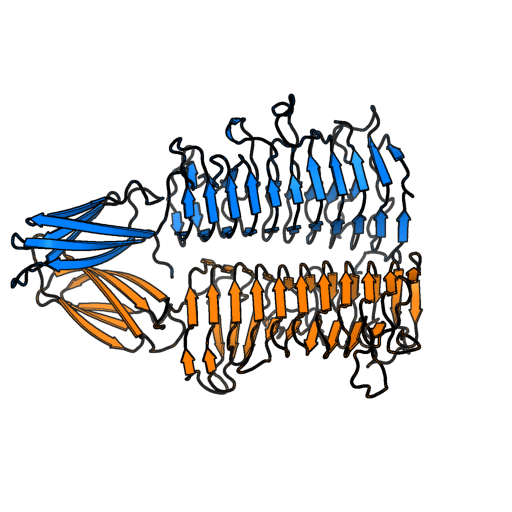O B N 1
ATOM 4856 C CA . PRO B 1 272 ? 29.203 -11.664 -1.246 1 95.75 272 PRO B CA 1
ATOM 4857 C C . PRO B 1 272 ? 28.266 -12.031 -0.092 1 95.75 272 PRO B C 1
ATOM 4859 O O . PRO B 1 272 ? 28.719 -12.117 1.057 1 95.75 272 PRO B O 1
ATOM 4862 N N . PHE B 1 273 ? 27.016 -12.234 -0.441 1 96.81 273 PHE B N 1
ATOM 4863 C CA . PHE B 1 273 ? 26.125 -12.875 0.526 1 96.81 273 PHE B CA 1
ATOM 4864 C C . PHE B 1 273 ? 26.469 -14.352 0.676 1 96.81 273 PHE B C 1
ATOM 4866 O O . PHE B 1 273 ? 26.469 -15.094 -0.306 1 96.81 273 PHE B O 1
ATOM 4873 N N . ASN B 1 274 ? 26.781 -14.758 1.866 1 95.19 274 ASN B N 1
ATOM 4874 C CA . ASN B 1 274 ? 27.156 -16.156 2.062 1 95.19 274 ASN B CA 1
ATOM 4875 C C . ASN B 1 274 ? 26.359 -16.797 3.203 1 95.19 274 ASN B C 1
ATOM 4877 O O . ASN B 1 274 ? 26.422 -18 3.41 1 95.19 274 ASN B O 1
ATOM 4881 N N . GLN B 1 275 ? 25.75 -16.016 4.027 1 96 275 GLN B N 1
ATOM 4882 C CA . GLN B 1 275 ? 24.812 -16.484 5.047 1 96 275 GLN B CA 1
ATOM 4883 C C . GLN B 1 275 ? 23.375 -16.141 4.68 1 96 275 GLN B C 1
ATOM 4885 O O . GLN B 1 275 ? 22.875 -15.07 5.051 1 96 275 GLN B O 1
ATOM 4890 N N . ILE B 1 276 ? 22.812 -17 4.004 1 96.19 276 ILE B N 1
ATOM 4891 C CA . ILE B 1 276 ? 21.469 -16.812 3.475 1 96.19 276 ILE B CA 1
ATOM 4892 C C . ILE B 1 276 ? 20.516 -17.812 4.141 1 96.19 276 ILE B C 1
ATOM 4894 O O . ILE B 1 276 ? 20.672 -19.031 4 1 96.19 276 ILE B O 1
ATOM 4898 N N . ASP B 1 277 ? 19.562 -17.266 4.879 1 94.31 277 ASP B N 1
ATOM 4899 C CA . ASP B 1 277 ? 18.641 -18.141 5.602 1 94.31 277 ASP B CA 1
ATOM 4900 C C . ASP B 1 277 ? 17.25 -17.516 5.699 1 94.31 277 ASP B C 1
ATOM 4902 O O . ASP B 1 277 ? 17.125 -16.328 5.984 1 94.31 277 ASP B O 1
ATOM 4906 N N . GLN B 1 278 ? 16.156 -18.344 5.398 1 95.94 278 GLN B N 1
ATOM 4907 C CA . GLN B 1 278 ? 14.773 -17.922 5.523 1 95.94 278 GLN B CA 1
ATOM 4908 C C . GLN B 1 278 ? 14.516 -16.656 4.703 1 95.94 278 GLN B C 1
ATOM 4910 O O . GLN B 1 278 ? 14.039 -15.648 5.238 1 95.94 278 GLN B O 1
ATOM 4915 N N . VAL B 1 279 ? 14.82 -16.641 3.43 1 97 279 VAL B N 1
ATOM 4916 C CA . VAL B 1 279 ? 14.617 -15.516 2.521 1 97 279 VAL B CA 1
ATOM 4917 C C . VAL B 1 279 ? 13.492 -15.844 1.537 1 97 279 VAL B C 1
ATOM 4919 O O . VAL B 1 279 ? 13.578 -16.828 0.796 1 97 279 VAL B O 1
ATOM 4922 N N . PHE B 1 280 ? 12.43 -15.023 1.58 1 96.06 280 PHE B N 1
ATOM 4923 C CA . PHE B 1 280 ? 11.273 -15.25 0.722 1 96.06 280 PHE B CA 1
ATOM 4924 C C . PHE B 1 280 ? 10.992 -14.023 -0.14 1 96.06 280 PHE B C 1
ATOM 4926 O O . PHE B 1 280 ? 10.477 -13.023 0.352 1 96.06 280 PHE B O 1
ATOM 4933 N N . VAL B 1 281 ? 11.398 -14.039 -1.364 1 96.94 281 VAL B N 1
ATOM 4934 C CA . VAL B 1 281 ? 11.047 -13.07 -2.395 1 96.94 281 VAL B CA 1
ATOM 4935 C C . VAL B 1 281 ? 10.109 -13.711 -3.412 1 96.94 281 VAL B C 1
ATOM 4937 O O . VAL B 1 281 ? 10.539 -14.5 -4.258 1 96.94 281 VAL B O 1
ATOM 4940 N N . ALA B 1 282 ? 8.82 -13.375 -3.256 1 94.56 282 ALA B N 1
ATOM 4941 C CA . ALA B 1 282 ? 7.824 -14.094 -4.043 1 94.56 282 ALA B CA 1
ATOM 4942 C C . ALA B 1 282 ? 6.512 -13.312 -4.105 1 94.56 282 ALA B C 1
ATOM 4944 O O . ALA B 1 282 ? 6.309 -12.367 -3.34 1 94.56 282 ALA B O 1
ATOM 4945 N N . ARG B 1 283 ? 5.648 -13.656 -5.086 1 93.81 283 ARG B N 1
ATOM 4946 C CA . ARG B 1 283 ? 4.297 -13.125 -5.242 1 93.81 283 ARG B CA 1
ATOM 4947 C C . ARG B 1 283 ? 4.324 -11.625 -5.508 1 93.81 283 ARG B C 1
ATOM 4949 O O . ARG B 1 283 ? 3.379 -10.914 -5.172 1 93.81 283 ARG B O 1
ATOM 4956 N N . ASN B 1 284 ? 5.441 -11.172 -5.984 1 97.31 284 ASN B N 1
ATOM 4957 C CA . ASN B 1 284 ? 5.496 -9.805 -6.484 1 97.31 284 ASN B CA 1
ATOM 4958 C C . ASN B 1 284 ? 5.078 -9.727 -7.949 1 97.31 284 ASN B C 1
ATOM 4960 O O . ASN B 1 284 ? 5.375 -10.633 -8.734 1 97.31 284 ASN B O 1
ATOM 4964 N N . VAL B 1 285 ? 4.398 -8.695 -8.32 1 97.5 285 VAL B N 1
ATOM 4965 C CA . VAL B 1 285 ? 4.02 -8.523 -9.719 1 97.5 285 VAL B CA 1
ATOM 4966 C C . VAL B 1 285 ? 4.855 -7.41 -10.352 1 97.5 285 VAL B C 1
ATOM 4968 O O . VAL B 1 285 ? 5.188 -6.422 -9.695 1 97.5 285 VAL B O 1
ATOM 4971 N N . VAL B 1 286 ? 5.176 -7.633 -11.633 1 97.75 286 VAL B N 1
ATOM 4972 C CA . VAL B 1 286 ? 6.156 -6.754 -12.25 1 97.75 286 VAL B CA 1
ATOM 4973 C C . VAL B 1 286 ? 5.68 -6.355 -13.648 1 97.75 286 VAL B C 1
ATOM 4975 O O . VAL B 1 286 ? 5.129 -7.18 -14.383 1 97.75 286 VAL B O 1
ATOM 4978 N N . ARG B 1 287 ? 5.777 -5.16 -13.969 1 97.62 287 ARG B N 1
ATOM 4979 C CA . ARG B 1 287 ? 5.59 -4.617 -15.312 1 97.62 287 ARG B CA 1
ATOM 4980 C C . ARG B 1 287 ? 6.75 -3.713 -15.703 1 97.62 287 ARG B C 1
ATOM 4982 O O . ARG B 1 287 ? 7.023 -2.717 -15.031 1 97.62 287 ARG B O 1
ATOM 4989 N N . GLY B 1 288 ? 7.453 -4.035 -16.719 1 97.75 288 GLY B N 1
ATOM 4990 C CA . GLY B 1 288 ? 8.523 -3.189 -17.234 1 97.75 288 GLY B CA 1
ATOM 4991 C C . GLY B 1 288 ? 9.812 -3.314 -16.438 1 97.75 288 GLY B C 1
ATOM 4992 O O . GLY B 1 288 ? 10.672 -2.434 -16.5 1 97.75 288 GLY B O 1
ATOM 4993 N N . MET B 1 289 ? 9.953 -4.273 -15.594 1 98.31 289 MET B N 1
ATOM 4994 C CA . MET B 1 289 ? 11.164 -4.59 -14.844 1 98.31 289 MET B CA 1
ATOM 4995 C C . MET B 1 289 ? 11.43 -6.094 -14.844 1 98.31 289 MET B C 1
ATOM 4997 O O . MET B 1 289 ? 10.609 -6.871 -15.344 1 98.31 289 MET B O 1
ATOM 5001 N N . ASN B 1 290 ? 12.625 -6.449 -14.391 1 98.06 290 ASN B N 1
ATOM 5002 C CA . ASN B 1 290 ? 12.945 -7.871 -14.312 1 98.06 290 ASN B CA 1
ATOM 5003 C C . ASN B 1 290 ? 12.508 -8.477 -12.984 1 98.06 290 ASN B C 1
ATOM 5005 O O . ASN B 1 290 ? 12.953 -8.031 -11.922 1 98.06 290 ASN B O 1
ATOM 5009 N N . LEU B 1 291 ? 11.742 -9.461 -13.102 1 97.31 291 LEU B N 1
ATOM 5010 C CA . LEU B 1 291 ? 11.328 -10.188 -11.906 1 97.31 291 LEU B CA 1
ATOM 5011 C C . LEU B 1 291 ? 12.508 -10.906 -11.266 1 97.31 291 LEU B C 1
ATOM 5013 O O . LEU B 1 291 ? 13.352 -11.477 -11.969 1 97.31 291 LEU B O 1
ATOM 5017 N N . LYS B 1 292 ? 12.641 -10.805 -9.992 1 97.56 292 LYS B N 1
ATOM 5018 C CA . LYS B 1 292 ? 13.531 -11.609 -9.164 1 97.56 292 LYS B CA 1
ATOM 5019 C C . LYS B 1 292 ? 12.758 -12.305 -8.039 1 97.56 292 LYS B C 1
ATOM 5021 O O . LYS B 1 292 ? 11.867 -11.711 -7.441 1 97.56 292 LYS B O 1
ATOM 5026 N N . ALA B 1 293 ? 13.141 -13.57 -7.789 1 97.31 293 ALA B N 1
ATOM 5027 C CA . ALA B 1 293 ? 12.406 -14.352 -6.793 1 97.31 293 ALA B CA 1
ATOM 5028 C C . ALA B 1 293 ? 13.297 -15.445 -6.203 1 97.31 293 ALA B C 1
ATOM 5030 O O . ALA B 1 293 ? 14.383 -15.719 -6.715 1 97.31 293 ALA B O 1
ATOM 5031 N N . THR B 1 294 ? 12.828 -16.016 -5.082 1 97 294 THR B N 1
ATOM 5032 C CA . THR B 1 294 ? 13.539 -17.156 -4.496 1 97 294 THR B CA 1
ATOM 5033 C C . THR B 1 294 ? 12.812 -18.453 -4.801 1 97 294 THR B C 1
ATOM 5035 O O . THR B 1 294 ? 13.297 -19.531 -4.457 1 97 294 THR B O 1
ATOM 5038 N N . THR B 1 295 ? 11.68 -18.406 -5.355 1 95.19 295 THR B N 1
ATOM 5039 C CA . THR B 1 295 ? 10.961 -19.547 -5.902 1 95.19 295 THR B CA 1
ATOM 5040 C C . THR B 1 295 ? 10.508 -19.266 -7.332 1 95.19 295 THR B C 1
ATOM 5042 O O . THR B 1 295 ? 10.125 -18.141 -7.66 1 95.19 295 THR B O 1
ATOM 5045 N N . ALA B 1 296 ? 10.555 -20.297 -8.18 1 95.19 296 ALA B N 1
ATOM 5046 C CA . ALA B 1 296 ? 10.203 -20.078 -9.586 1 95.19 296 ALA B CA 1
ATOM 5047 C C . ALA B 1 296 ? 9.672 -21.375 -10.211 1 95.19 296 ALA B C 1
ATOM 5049 O O . ALA B 1 296 ? 9.953 -22.469 -9.719 1 95.19 296 ALA B O 1
ATOM 5050 N N . LYS B 1 297 ? 8.844 -21.234 -11.227 1 95.06 297 LYS B N 1
ATOM 5051 C CA . LYS B 1 297 ? 8.266 -22.328 -12 1 95.06 297 LYS B CA 1
ATOM 5052 C C . LYS B 1 297 ? 8.492 -22.125 -13.5 1 95.06 297 LYS B C 1
ATOM 5054 O O . LYS B 1 297 ? 8.445 -21 -13.992 1 95.06 297 LYS B O 1
ATOM 5059 N N . MET B 1 298 ? 8.711 -23.188 -14.18 1 94.31 298 MET B N 1
ATOM 5060 C CA . MET B 1 298 ? 8.836 -23.156 -15.633 1 94.31 298 MET B CA 1
ATOM 5061 C C . MET B 1 298 ? 8.211 -24.406 -16.266 1 94.31 298 MET B C 1
ATOM 5063 O O . MET B 1 298 ? 8.219 -25.484 -15.664 1 94.31 298 MET B O 1
ATOM 5067 N N . SER B 1 299 ? 7.598 -24.234 -17.359 1 93.06 299 SER B N 1
ATOM 5068 C CA . SER B 1 299 ? 7.137 -25.328 -18.219 1 93.06 299 SER B CA 1
ATOM 5069 C C . SER B 1 299 ? 7.887 -25.344 -19.547 1 93.06 299 SER B C 1
ATOM 5071 O O . SER B 1 299 ? 8.031 -24.297 -20.188 1 93.06 299 SER B O 1
ATOM 5073 N N . LEU B 1 300 ? 8.406 -26.5 -19.891 1 93.62 300 LEU B N 1
ATOM 5074 C CA . LEU B 1 300 ? 9.172 -26.641 -21.125 1 93.62 300 LEU B CA 1
ATOM 5075 C C . LEU B 1 300 ? 8.602 -27.75 -22 1 93.62 300 LEU B C 1
ATOM 5077 O O . LEU B 1 300 ? 8.492 -28.891 -21.578 1 93.62 300 LEU B O 1
ATOM 5081 N N . LEU B 1 301 ? 8.18 -27.312 -23.141 1 93.06 301 LEU B N 1
ATOM 5082 C CA . LEU B 1 301 ? 7.801 -28.297 -24.172 1 93.06 301 LEU B CA 1
ATOM 5083 C C . LEU B 1 301 ? 9 -28.656 -25.031 1 93.06 301 LEU B C 1
ATOM 5085 O O . LEU B 1 301 ? 9.773 -27.781 -25.422 1 93.06 301 LEU B O 1
ATOM 5089 N N . GLY B 1 302 ? 9.109 -29.984 -25.203 1 92 302 GLY B N 1
ATOM 5090 C CA . GLY B 1 302 ? 10.219 -30.391 -26.062 1 92 302 GLY B CA 1
ATOM 5091 C C . GLY B 1 302 ? 10.07 -31.812 -26.562 1 92 302 GLY B C 1
ATOM 5092 O O . GLY B 1 302 ? 9.211 -32.562 -26.094 1 92 302 GLY B O 1
ATOM 5093 N N . ASN B 1 303 ? 10.844 -32.062 -27.625 1 93.62 303 ASN B N 1
ATOM 5094 C CA . ASN B 1 303 ? 11 -33.406 -28.188 1 93.62 303 ASN B CA 1
ATOM 5095 C C . ASN B 1 303 ? 12.453 -33.875 -28.109 1 93.62 303 ASN B C 1
ATOM 5097 O O . ASN B 1 303 ? 13.352 -33.219 -28.656 1 93.62 303 ASN B O 1
ATOM 5101 N N . GLY B 1 304 ? 12.672 -34.906 -27.375 1 94.69 304 GLY B N 1
ATOM 5102 C CA . GLY B 1 304 ? 14.016 -35.406 -27.172 1 94.69 304 GLY B CA 1
ATOM 5103 C C . GLY B 1 304 ? 14.164 -36.219 -25.891 1 94.69 304 GLY B C 1
ATOM 5104 O O . GLY B 1 304 ? 13.227 -36.938 -25.484 1 94.69 304 GLY B O 1
ATOM 5105 N N . THR B 1 305 ? 15.438 -36.25 -25.406 1 96.38 305 THR B N 1
ATOM 5106 C CA . THR B 1 305 ? 15.711 -37.031 -24.219 1 96.38 305 THR B CA 1
ATOM 5107 C C . THR B 1 305 ? 16.156 -36.156 -23.062 1 96.38 305 THR B C 1
ATOM 5109 O O . THR B 1 305 ? 16.375 -36.625 -21.953 1 96.38 305 THR B O 1
ATOM 5112 N N . THR B 1 306 ? 16.344 -34.844 -23.375 1 97 306 THR B N 1
ATOM 5113 C CA . THR B 1 306 ? 16.875 -33.969 -22.344 1 97 306 THR B CA 1
ATOM 5114 C C . THR B 1 306 ? 16.109 -32.625 -22.328 1 97 306 THR B C 1
ATOM 5116 O O . THR B 1 306 ? 15.828 -32.062 -23.375 1 97 306 THR B O 1
ATOM 5119 N N . TRP B 1 307 ? 15.672 -32.188 -21.203 1 97.31 307 TRP B N 1
ATOM 5120 C CA . TRP B 1 307 ? 15.07 -30.891 -20.938 1 97.31 307 TRP B CA 1
ATOM 5121 C C . TRP B 1 307 ? 15.898 -30.109 -19.922 1 97.31 307 TRP B C 1
ATOM 5123 O O . TRP B 1 307 ? 16.156 -30.594 -18.828 1 97.31 307 TRP B O 1
ATOM 5133 N N . THR B 1 308 ? 16.328 -28.859 -20.281 1 97.19 308 THR B N 1
ATOM 5134 C CA . THR B 1 308 ? 17.062 -27.984 -19.375 1 97.19 308 THR B CA 1
ATOM 5135 C C . THR B 1 308 ? 16.25 -26.734 -19.031 1 97.19 308 THR B C 1
ATOM 5137 O O . THR B 1 308 ? 15.977 -25.922 -19.906 1 97.19 308 THR B O 1
ATOM 5140 N N . SER B 1 309 ? 15.789 -26.641 -17.797 1 96.31 309 SER B N 1
ATOM 5141 C CA . SER B 1 309 ? 15.141 -25.438 -17.297 1 96.31 309 SER B CA 1
ATOM 5142 C C . SER B 1 309 ? 16.172 -24.469 -16.703 1 96.31 309 SER B C 1
ATOM 5144 O O . SER B 1 309 ? 16.859 -24.797 -15.734 1 96.31 309 SER B O 1
ATOM 5146 N N . ASP B 1 310 ? 16.281 -23.25 -17.281 1 97.19 310 ASP B N 1
ATOM 5147 C CA . ASP B 1 310 ? 17.234 -22.234 -16.844 1 97.19 310 ASP B CA 1
ATOM 5148 C C . ASP B 1 310 ? 16.547 -21.141 -16.031 1 97.19 310 ASP B C 1
ATOM 5150 O O . ASP B 1 310 ? 15.805 -20.328 -16.594 1 97.19 310 ASP B O 1
ATOM 5154 N N . PHE B 1 311 ? 16.812 -21.078 -14.727 1 96.69 311 PHE B N 1
ATOM 5155 C CA . PHE B 1 311 ? 16.156 -20.141 -13.828 1 96.69 311 PHE B CA 1
ATOM 5156 C C . PHE B 1 311 ? 17.078 -18.953 -13.523 1 96.69 311 PHE B C 1
ATOM 5158 O O . PHE B 1 311 ? 16.766 -18.141 -12.656 1 96.69 311 PHE B O 1
ATOM 5165 N N . THR B 1 312 ? 18.188 -18.75 -14.234 1 96.69 312 THR B N 1
ATOM 5166 C CA . THR B 1 312 ? 19.219 -17.766 -13.914 1 96.69 312 THR B CA 1
ATOM 5167 C C . THR B 1 312 ? 18.641 -16.359 -13.969 1 96.69 312 THR B C 1
ATOM 5169 O O . THR B 1 312 ? 19.062 -15.484 -13.195 1 96.69 312 THR B O 1
ATOM 5172 N N . LYS B 1 313 ? 17.734 -16.109 -14.852 1 95.62 313 LYS B N 1
ATOM 5173 C CA . LYS B 1 313 ? 17.219 -14.766 -15.047 1 95.62 313 LYS B CA 1
ATOM 5174 C C . LYS B 1 313 ? 16.203 -14.398 -13.953 1 95.62 313 LYS B C 1
ATOM 5176 O O . LYS B 1 313 ? 15.977 -13.219 -13.68 1 95.62 313 LYS B O 1
ATOM 5181 N N . VAL B 1 314 ? 15.609 -15.398 -13.289 1 96.62 314 VAL B N 1
ATOM 5182 C CA . VAL B 1 314 ? 14.492 -15.125 -12.391 1 96.62 314 VAL B CA 1
ATOM 5183 C C . VAL B 1 314 ? 14.945 -15.281 -10.945 1 96.62 314 VAL B C 1
ATOM 5185 O O . VAL B 1 314 ? 14.516 -14.523 -10.07 1 96.62 314 VAL B O 1
ATOM 5188 N N . LEU B 1 315 ? 15.773 -16.219 -10.633 1 97.5 315 LEU B N 1
ATOM 5189 C CA . LEU B 1 315 ? 16.172 -16.484 -9.258 1 97.5 315 LEU B CA 1
ATOM 5190 C C . LEU B 1 315 ? 17.094 -15.375 -8.742 1 97.5 315 LEU B C 1
ATOM 5192 O O . LEU B 1 315 ? 17.953 -14.875 -9.484 1 97.5 315 LEU B O 1
ATOM 5196 N N . LEU B 1 316 ? 16.984 -15.086 -7.48 1 97.62 316 LEU B N 1
ATOM 5197 C CA . LEU B 1 316 ? 17.656 -13.938 -6.879 1 97.62 316 LEU B CA 1
ATOM 5198 C C . LEU B 1 316 ? 19.141 -14.242 -6.641 1 97.62 316 LEU B C 1
ATOM 5200 O O . LEU B 1 316 ? 20 -13.461 -7.027 1 97.62 316 LEU B O 1
ATOM 5204 N N . PHE B 1 317 ? 19.438 -15.359 -5.973 1 97.25 317 PHE B N 1
ATOM 5205 C CA . PHE B 1 317 ? 20.812 -15.711 -5.621 1 97.25 317 PHE B CA 1
ATOM 5206 C C . PHE B 1 317 ? 21.422 -16.625 -6.676 1 97.25 317 PHE B C 1
ATOM 5208 O O . PHE B 1 317 ? 20.75 -17.531 -7.18 1 97.25 317 PHE B O 1
ATOM 5215 N N . PRO B 1 318 ? 22.609 -16.344 -7.008 1 94.62 318 PRO B N 1
ATOM 5216 C CA . PRO B 1 318 ? 23.25 -17.203 -8.016 1 94.62 318 PRO B CA 1
ATOM 5217 C C . PRO B 1 318 ? 23.594 -18.578 -7.488 1 94.62 318 PRO B C 1
ATOM 5219 O O . PRO B 1 318 ? 24.031 -18.719 -6.344 1 94.62 318 PRO B O 1
ATOM 5222 N N . ASN B 1 319 ? 23.375 -19.578 -8.289 1 94.62 319 ASN B N 1
ATOM 5223 C CA . ASN B 1 319 ? 23.75 -20.969 -8.039 1 94.62 319 ASN B CA 1
ATOM 5224 C C . ASN B 1 319 ? 23.297 -21.438 -6.668 1 94.62 319 ASN B C 1
ATOM 5226 O O . ASN B 1 319 ? 24.078 -21.953 -5.883 1 94.62 319 ASN B O 1
ATOM 5230 N N . LEU B 1 320 ? 22.125 -21.172 -6.367 1 94.62 320 LEU B N 1
ATOM 5231 C CA . LEU B 1 320 ? 21.547 -21.562 -5.094 1 94.62 320 LEU B CA 1
ATOM 5232 C C . LEU B 1 320 ? 20.141 -22.141 -5.293 1 94.62 320 LEU B C 1
ATOM 5234 O O . LEU B 1 320 ? 19.172 -21.391 -5.43 1 94.62 320 LEU B O 1
ATOM 5238 N N . ILE B 1 321 ? 19.969 -23.391 -5.488 1 95.38 321 ILE B N 1
ATOM 5239 C CA . ILE B 1 321 ? 18.703 -24.125 -5.457 1 95.38 321 ILE B CA 1
ATOM 5240 C C . ILE B 1 321 ? 18.75 -25.188 -4.363 1 95.38 321 ILE B C 1
ATOM 5242 O O . ILE B 1 321 ? 19.609 -26.078 -4.395 1 95.38 321 ILE B O 1
ATOM 5246 N N . LYS B 1 322 ? 17.891 -25.062 -3.467 1 94.19 322 LYS B N 1
ATOM 5247 C CA . LYS B 1 322 ? 17.891 -26 -2.346 1 94.19 322 LYS B CA 1
ATOM 5248 C C . LYS B 1 322 ? 16.812 -27.078 -2.523 1 94.19 322 LYS B C 1
ATOM 5250 O O . LYS B 1 322 ? 16.875 -28.141 -1.894 1 94.19 322 LYS B O 1
ATOM 5255 N N . HIS B 1 323 ? 15.812 -26.766 -3.268 1 94.5 323 HIS B N 1
ATOM 5256 C CA . HIS B 1 323 ? 14.711 -27.703 -3.467 1 94.5 323 HIS B CA 1
ATOM 5257 C C . HIS B 1 323 ? 14.234 -27.688 -4.914 1 94.5 323 HIS B C 1
ATOM 5259 O O . HIS B 1 323 ? 14.141 -26.625 -5.535 1 94.5 323 HIS B O 1
ATOM 5265 N N . VAL B 1 324 ? 13.961 -28.875 -5.484 1 95.25 324 VAL B N 1
ATOM 5266 C CA . VAL B 1 324 ? 13.453 -29.031 -6.84 1 95.25 324 VAL B CA 1
ATOM 5267 C C . VAL B 1 324 ? 12.336 -30.078 -6.855 1 95.25 324 VAL B C 1
ATOM 5269 O O . VAL B 1 324 ? 12.445 -31.109 -6.203 1 95.25 324 VAL B O 1
ATOM 5272 N N . VAL B 1 325 ? 11.242 -29.781 -7.461 1 94.06 325 VAL B N 1
ATOM 5273 C CA . VAL B 1 325 ? 10.211 -30.766 -7.812 1 94.06 325 VAL B CA 1
ATOM 5274 C C . VAL B 1 325 ? 9.852 -30.625 -9.289 1 94.06 325 VAL B C 1
ATOM 5276 O O . VAL B 1 325 ? 9.883 -29.516 -9.844 1 94.06 325 VAL B O 1
ATOM 5279 N N . TYR B 1 326 ? 9.617 -31.766 -9.953 1 95.12 326 TYR B N 1
ATOM 5280 C CA . TYR B 1 326 ? 9.242 -31.688 -11.359 1 95.12 326 TYR B CA 1
ATOM 5281 C C . TYR B 1 326 ? 8.234 -32.781 -11.727 1 95.12 326 TYR B C 1
ATOM 5283 O O . TYR B 1 326 ? 8.062 -33.75 -10.984 1 95.12 326 TYR B O 1
ATOM 5291 N N . SER B 1 327 ? 7.43 -32.531 -12.766 1 93.62 327 SER B N 1
ATOM 5292 C CA . SER B 1 327 ? 6.578 -33.5 -13.43 1 93.62 327 SER B CA 1
ATOM 5293 C C . SER B 1 327 ? 6.832 -33.531 -14.938 1 93.62 327 SER B C 1
ATOM 5295 O O . SER B 1 327 ? 7.195 -32.5 -15.523 1 93.62 327 SER B O 1
ATOM 5297 N N . LEU B 1 328 ? 6.75 -34.656 -15.469 1 92.31 328 LEU B N 1
ATOM 5298 C CA . LEU B 1 328 ? 6.914 -34.844 -16.906 1 92.31 328 LEU B CA 1
ATOM 5299 C C . LEU B 1 328 ? 5.637 -35.406 -17.531 1 92.31 328 LEU B C 1
ATOM 5301 O O . LEU B 1 328 ? 5.102 -36.406 -17.078 1 92.31 328 LEU B O 1
ATOM 5305 N N . SER B 1 329 ? 5.121 -34.656 -18.453 1 90.5 329 SER B N 1
ATOM 5306 C CA . SER B 1 329 ? 3.963 -35.094 -19.234 1 90.5 329 SER B CA 1
ATOM 5307 C C . SER B 1 329 ? 4.379 -35.594 -20.609 1 90.5 329 SER B C 1
ATOM 5309 O O . SER B 1 329 ? 4.723 -34.812 -21.484 1 90.5 329 SER B O 1
ATOM 5311 N N . ALA B 1 330 ? 4.277 -36.875 -20.781 1 87.56 330 ALA B N 1
ATOM 5312 C CA . ALA B 1 330 ? 4.656 -37.438 -22.062 1 87.56 330 ALA B CA 1
ATOM 5313 C C . ALA B 1 330 ? 3.428 -37.688 -22.938 1 87.56 330 ALA B C 1
ATOM 5315 O O . ALA B 1 330 ? 2.41 -38.188 -22.469 1 87.56 330 ALA B O 1
ATOM 5316 N N . ASN B 1 331 ? 3.576 -37.25 -24.125 1 84.12 331 ASN B N 1
ATOM 5317 C CA . ASN B 1 331 ? 2.498 -37.469 -25.078 1 84.12 331 ASN B CA 1
ATOM 5318 C C . ASN B 1 331 ? 2.49 -38.938 -25.562 1 84.12 331 ASN B C 1
ATOM 5320 O O . ASN B 1 331 ? 3.527 -39.594 -25.578 1 84.12 331 ASN B O 1
ATOM 5324 N N . GLY B 1 332 ? 1.264 -39.406 -25.844 1 79.69 332 GLY B N 1
ATOM 5325 C CA . GLY B 1 332 ? 1.142 -40.75 -26.406 1 79.69 332 GLY B CA 1
ATOM 5326 C C . GLY B 1 332 ? 0.908 -41.812 -25.359 1 79.69 332 GLY B C 1
ATOM 5327 O O . GLY B 1 332 ? 0.276 -41.562 -24.328 1 79.69 332 GLY B O 1
ATOM 5328 N N . ASN B 1 333 ? 1.272 -43.062 -25.672 1 82.62 333 ASN B N 1
ATOM 5329 C CA . ASN B 1 333 ? 0.988 -44.219 -24.797 1 82.62 333 ASN B CA 1
ATOM 5330 C C . ASN B 1 333 ? 2.262 -44.781 -24.172 1 82.62 333 ASN B C 1
ATOM 5332 O O . ASN B 1 333 ? 2.293 -45.938 -23.75 1 82.62 333 ASN B O 1
ATOM 5336 N N . THR B 1 334 ? 3.248 -43.938 -24.156 1 86.12 334 THR B N 1
ATOM 5337 C CA . THR B 1 334 ? 4.512 -44.406 -23.625 1 86.12 334 THR B CA 1
ATOM 5338 C C . THR B 1 334 ? 4.668 -44 -22.156 1 86.12 334 THR B C 1
ATOM 5340 O O . THR B 1 334 ? 4.043 -43.062 -21.703 1 86.12 334 THR B O 1
ATOM 5343 N N . PHE B 1 335 ? 5.469 -44.781 -21.469 1 91.81 335 PHE B N 1
ATOM 5344 C CA . PHE B 1 335 ? 5.844 -44.531 -20.078 1 91.81 335 PHE B CA 1
ATOM 5345 C C . PHE B 1 335 ? 7.355 -44.438 -19.938 1 91.81 335 PHE B C 1
ATOM 5347 O O . PHE B 1 335 ? 7.969 -45.312 -19.328 1 91.81 335 PHE B O 1
ATOM 5354 N N . PRO B 1 336 ? 7.883 -43.344 -20.422 1 90.56 336 PRO B N 1
ATOM 5355 C CA . PRO B 1 336 ? 9.344 -43.25 -20.312 1 90.56 336 PRO B CA 1
ATOM 5356 C C . PRO B 1 336 ? 9.828 -43.188 -18.875 1 90.56 336 PRO B C 1
ATOM 5358 O O . PRO B 1 336 ? 9.18 -42.562 -18.031 1 90.56 336 PRO B O 1
ATOM 5361 N N . ASN B 1 337 ? 10.984 -43.906 -18.656 1 92.19 337 ASN B N 1
ATOM 5362 C CA . ASN B 1 337 ? 11.695 -43.594 -17.422 1 92.19 337 ASN B CA 1
ATOM 5363 C C . ASN B 1 337 ? 12.367 -42.219 -17.484 1 92.19 337 ASN B C 1
ATOM 5365 O O . ASN B 1 337 ? 12.82 -41.812 -18.562 1 92.19 337 ASN B O 1
ATOM 5369 N N . HIS B 1 338 ? 12.273 -41.562 -16.484 1 93.12 338 HIS B N 1
ATOM 5370 C CA . HIS B 1 338 ? 12.891 -40.25 -16.438 1 93.12 338 HIS B CA 1
ATOM 5371 C C . HIS B 1 338 ? 13.562 -40 -15.086 1 93.12 338 HIS B C 1
ATOM 5373 O O . HIS B 1 338 ? 13.211 -40.656 -14.086 1 93.12 338 HIS B O 1
ATOM 5379 N N . ALA B 1 339 ? 14.648 -39.156 -15.055 1 94.88 339 ALA B N 1
ATOM 5380 C CA . ALA B 1 339 ? 15.414 -38.844 -13.844 1 94.88 339 ALA B CA 1
ATOM 5381 C C . ALA B 1 339 ? 15.891 -37.406 -13.828 1 94.88 339 ALA B C 1
ATOM 5383 O O . ALA B 1 339 ? 16.188 -36.844 -14.875 1 94.88 339 ALA B O 1
ATOM 5384 N N . LEU B 1 340 ? 15.852 -36.781 -12.688 1 95.81 340 LEU B N 1
ATOM 5385 C CA . LEU B 1 340 ? 16.547 -35.531 -12.43 1 95.81 340 LEU B CA 1
ATOM 5386 C C . LEU B 1 340 ? 18.047 -35.719 -12.414 1 95.81 340 LEU B C 1
ATOM 5388 O O . LEU B 1 340 ? 18.578 -36.469 -11.586 1 95.81 340 LEU B O 1
ATOM 5392 N N . ARG B 1 341 ? 18.797 -35.031 -13.273 1 95.94 341 ARG B N 1
ATOM 5393 C CA . ARG B 1 341 ? 20.203 -35.344 -13.469 1 95.94 341 ARG B CA 1
ATOM 5394 C C . ARG B 1 341 ? 21.094 -34.312 -12.805 1 95.94 341 ARG B C 1
ATOM 5396 O O . ARG B 1 341 ? 22.156 -34.625 -12.281 1 95.94 341 ARG B O 1
ATOM 5403 N N . ASN B 1 342 ? 20.672 -33.094 -12.922 1 94.69 342 ASN B N 1
ATOM 5404 C CA . ASN B 1 342 ? 21.547 -32.031 -12.445 1 94.69 342 ASN B CA 1
ATOM 5405 C C . ASN B 1 342 ? 20.766 -30.828 -11.922 1 94.69 342 ASN B C 1
ATOM 5407 O O . ASN B 1 342 ? 19.688 -30.5 -12.453 1 94.69 342 ASN B O 1
ATOM 5411 N N . VAL B 1 343 ? 21.234 -30.281 -10.844 1 95.69 343 VAL B N 1
ATOM 5412 C CA . VAL B 1 343 ? 20.766 -29.016 -10.273 1 95.69 343 VAL B CA 1
ATOM 5413 C C . VAL B 1 343 ? 21.953 -28.125 -9.953 1 95.69 343 VAL B C 1
ATOM 5415 O O . VAL B 1 343 ? 22.531 -28.188 -8.859 1 95.69 343 VAL B O 1
ATOM 5418 N N . SER B 1 344 ? 22.484 -27.359 -10.891 1 95.62 344 SER B N 1
ATOM 5419 C CA . SER B 1 344 ? 23.625 -26.469 -10.688 1 95.62 344 SER B CA 1
ATOM 5420 C C . SER B 1 344 ? 23.484 -25.188 -11.508 1 95.62 344 SER B C 1
ATOM 5422 O O . SER B 1 344 ? 22.719 -25.156 -12.484 1 95.62 344 SER B O 1
ATOM 5424 N N . GLN B 1 345 ? 24.078 -24.125 -11.031 1 96.12 345 GLN B N 1
ATOM 5425 C CA . GLN B 1 345 ? 24.094 -22.844 -11.711 1 96.12 345 GLN B CA 1
ATOM 5426 C C . GLN B 1 345 ? 22.688 -22.359 -12.023 1 96.12 345 GLN B C 1
ATOM 5428 O O . GLN B 1 345 ? 22.438 -21.812 -13.102 1 96.12 345 GLN B O 1
ATOM 5433 N N . ASN B 1 346 ? 21.781 -22.672 -11.172 1 97.25 346 ASN B N 1
ATOM 5434 C CA . ASN B 1 346 ? 20.375 -22.312 -11.273 1 97.25 346 ASN B CA 1
ATOM 5435 C C . ASN B 1 346 ? 19.719 -22.906 -12.523 1 97.25 346 ASN B C 1
ATOM 5437 O O . ASN B 1 346 ? 18.875 -22.266 -13.148 1 97.25 346 ASN B O 1
ATOM 5441 N N . ARG B 1 347 ? 20.203 -24.047 -12.859 1 97.81 347 ARG B N 1
ATOM 5442 C CA . ARG B 1 347 ? 19.625 -24.844 -13.945 1 97.81 347 ARG B CA 1
ATOM 5443 C C . ARG B 1 347 ? 19.234 -26.234 -13.461 1 97.81 347 ARG B C 1
ATOM 5445 O O . ARG B 1 347 ? 19.922 -26.812 -12.609 1 97.81 347 ARG B O 1
ATOM 5452 N N . VAL B 1 348 ? 18.156 -26.734 -14.008 1 97.69 348 VAL B N 1
ATOM 5453 C CA . VAL B 1 348 ? 17.672 -28.078 -13.695 1 97.69 348 VAL B CA 1
ATOM 5454 C C . VAL B 1 348 ? 17.609 -28.922 -14.969 1 97.69 348 VAL B C 1
ATOM 5456 O O . VAL B 1 348 ? 17.031 -28.484 -15.969 1 97.69 348 VAL B O 1
ATOM 5459 N N . VAL B 1 349 ? 18.219 -30.078 -14.938 1 98.06 349 VAL B N 1
ATOM 5460 C CA . VAL B 1 349 ? 18.266 -30.938 -16.109 1 98.06 349 VAL B CA 1
ATOM 5461 C C . VAL B 1 349 ? 17.516 -32.25 -15.828 1 98.06 349 VAL B C 1
ATOM 5463 O O . VAL B 1 349 ? 17.797 -32.938 -14.852 1 98.06 349 VAL B O 1
ATOM 5466 N N . ILE B 1 350 ? 16.531 -32.531 -16.656 1 96.81 350 ILE B N 1
ATOM 5467 C CA . ILE B 1 350 ? 15.789 -33.781 -16.609 1 96.81 350 ILE B CA 1
ATOM 5468 C C . ILE B 1 350 ? 16.078 -34.594 -17.875 1 96.81 350 ILE B C 1
ATOM 5470 O O . ILE B 1 350 ? 16.125 -34.031 -18.984 1 96.81 350 ILE B O 1
ATOM 5474 N N . GLU B 1 351 ? 16.234 -35.938 -17.719 1 97.06 351 G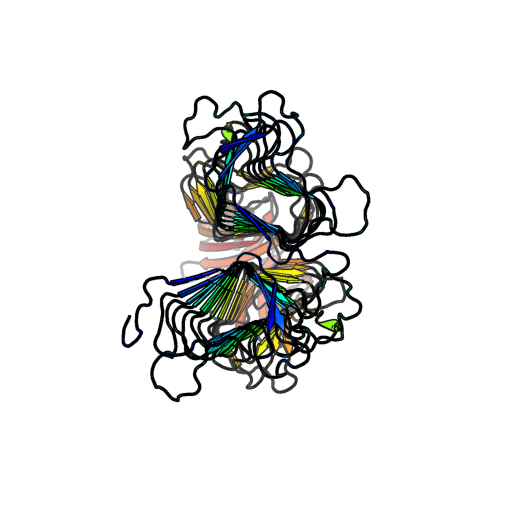LU B N 1
ATOM 5475 C CA . GLU B 1 351 ? 16.5 -36.844 -18.844 1 97.06 351 GLU B CA 1
ATOM 5476 C C . GLU B 1 351 ? 15.539 -38 -18.859 1 97.06 351 GLU B C 1
ATOM 5478 O O . GLU B 1 351 ? 15.039 -38.438 -17.812 1 97.06 351 GLU B O 1
ATOM 5483 N N . THR B 1 352 ? 15.234 -38.438 -20.031 1 95 352 THR B N 1
ATOM 5484 C CA . THR B 1 352 ? 14.492 -39.688 -20.234 1 95 352 THR B CA 1
ATOM 5485 C C . THR B 1 352 ? 15.375 -40.75 -20.875 1 95 352 THR B C 1
ATOM 5487 O O . THR B 1 352 ? 16.422 -40.438 -21.453 1 95 352 THR B O 1
ATOM 5490 N N . ASP B 1 353 ? 14.914 -42.062 -20.734 1 95.19 353 ASP B N 1
ATOM 5491 C CA . ASP B 1 353 ? 15.688 -43.156 -21.281 1 95.19 353 ASP B CA 1
ATOM 5492 C C . ASP B 1 353 ? 15.352 -43.375 -22.766 1 95.19 353 ASP B C 1
ATOM 5494 O O . ASP B 1 353 ? 16 -44.188 -23.438 1 95.19 353 ASP B O 1
ATOM 5498 N N . GLU B 1 354 ? 14.312 -42.75 -23.266 1 93.94 354 GLU B N 1
ATOM 5499 C CA . GLU B 1 354 ? 13.922 -42.781 -24.672 1 93.94 354 GLU B CA 1
ATOM 5500 C C . GLU B 1 354 ? 13.414 -41.438 -25.141 1 93.94 354 GLU B C 1
ATOM 5502 O O . GLU B 1 354 ? 13.039 -40.594 -24.312 1 93.94 354 GLU B O 1
ATOM 5507 N N . ALA B 1 355 ? 13.578 -41.188 -26.469 1 94.69 355 ALA B N 1
ATOM 5508 C CA . ALA B 1 355 ? 13.07 -39.938 -27.016 1 94.69 355 ALA B CA 1
ATOM 5509 C C . ALA B 1 355 ? 11.555 -39.875 -26.906 1 94.69 355 ALA B C 1
ATOM 5511 O O . ALA B 1 355 ? 10.852 -40.812 -27.266 1 94.69 355 ALA B O 1
ATOM 5512 N N . VAL B 1 356 ? 11.055 -38.781 -26.344 1 93.75 356 VAL B N 1
ATOM 5513 C CA . VAL B 1 356 ? 9.617 -38.594 -26.203 1 93.75 356 VAL B CA 1
ATOM 5514 C C . VAL B 1 356 ? 9.273 -37.125 -26.438 1 93.75 356 VAL B C 1
ATOM 5516 O O . VAL B 1 356 ? 10.117 -36.25 -26.25 1 93.75 356 VAL B O 1
ATOM 5519 N N . ASN B 1 357 ? 8.078 -36.875 -27.031 1 93.88 357 ASN B N 1
ATOM 5520 C CA . ASN B 1 357 ? 7.488 -35.531 -26.969 1 93.88 357 ASN B CA 1
ATOM 5521 C C . ASN B 1 357 ? 6.824 -35.281 -25.625 1 93.88 357 ASN B C 1
ATOM 5523 O O . ASN B 1 357 ? 5.84 -35.938 -25.266 1 93.88 357 ASN B O 1
ATOM 5527 N N . ALA B 1 358 ? 7.465 -34.375 -24.844 1 93.44 358 ALA B N 1
ATOM 5528 C CA . ALA B 1 358 ? 6.984 -34.219 -23.469 1 93.44 358 ALA B CA 1
ATOM 5529 C C . ALA B 1 358 ? 7.023 -32.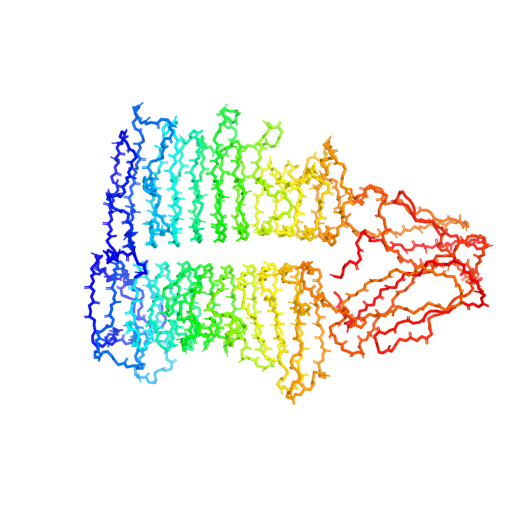781 -23.016 1 93.44 358 ALA B C 1
ATOM 5531 O O . ALA B 1 358 ? 7.789 -31.969 -23.562 1 93.44 358 ALA B O 1
ATOM 5532 N N . ASN B 1 359 ? 6.035 -32.406 -22.188 1 93.88 359 ASN B N 1
ATOM 5533 C CA . ASN B 1 359 ? 6.09 -31.203 -21.375 1 93.88 359 ASN B CA 1
ATOM 5534 C C . ASN B 1 359 ? 6.668 -31.469 -19.984 1 93.88 359 ASN B C 1
ATOM 5536 O O . ASN B 1 359 ? 6.223 -32.406 -19.297 1 93.88 359 ASN B O 1
ATOM 5540 N N . VAL B 1 360 ? 7.695 -30.719 -19.625 1 94.69 360 VAL B N 1
ATOM 5541 C CA . VAL B 1 360 ? 8.289 -30.859 -18.312 1 94.69 360 VAL B CA 1
ATOM 5542 C C . VAL B 1 360 ? 7.969 -29.625 -17.453 1 94.69 360 VAL B C 1
ATOM 5544 O O . VAL B 1 360 ? 8.164 -28.5 -17.906 1 94.69 360 VAL B O 1
ATOM 5547 N N . PHE B 1 361 ? 7.375 -29.875 -16.297 1 95.44 361 PHE B N 1
ATOM 5548 C CA . PHE B 1 361 ? 7.07 -28.844 -15.305 1 95.44 361 PHE B CA 1
ATOM 5549 C C . PHE B 1 361 ? 8.07 -28.875 -14.156 1 95.44 361 PHE B C 1
ATOM 5551 O O . PHE B 1 361 ? 8.195 -29.891 -13.469 1 95.44 361 PHE B O 1
ATOM 5558 N N . VAL B 1 362 ? 8.797 -27.75 -13.953 1 95.94 362 VAL B N 1
ATOM 5559 C CA . VAL B 1 362 ? 9.828 -27.734 -12.914 1 95.94 362 VAL B CA 1
ATOM 5560 C C . VAL B 1 362 ? 9.555 -26.594 -11.938 1 95.94 362 VAL B C 1
ATOM 5562 O O . VAL B 1 362 ? 9.234 -25.484 -12.352 1 95.94 362 VAL B O 1
ATOM 5565 N N . THR B 1 363 ? 9.562 -26.828 -10.664 1 95.38 363 THR B N 1
ATOM 5566 C CA . THR B 1 363 ? 9.516 -25.844 -9.602 1 95.38 363 THR B CA 1
ATOM 5567 C C . THR B 1 363 ? 10.797 -25.891 -8.766 1 95.38 363 THR B C 1
ATOM 5569 O O . THR B 1 363 ? 11.258 -26.969 -8.391 1 95.38 363 THR B O 1
ATOM 5572 N N . VAL B 1 364 ? 11.367 -24.75 -8.508 1 95.62 364 VAL B N 1
ATOM 5573 C CA . VAL B 1 364 ? 12.586 -24.688 -7.711 1 95.62 364 VAL B CA 1
ATOM 5574 C C . VAL B 1 364 ? 12.406 -23.703 -6.555 1 95.62 364 VAL B C 1
ATOM 5576 O O . VAL B 1 364 ? 11.531 -22.844 -6.598 1 95.62 364 VAL B O 1
ATOM 5579 N N . ASP B 1 365 ? 13.203 -23.828 -5.469 1 95.69 365 ASP B N 1
ATOM 5580 C CA . ASP B 1 365 ? 13.211 -22.953 -4.301 1 95.69 365 ASP B CA 1
ATOM 5581 C C . ASP B 1 365 ? 14.633 -22.766 -3.773 1 95.69 365 ASP B C 1
ATOM 5583 O O . ASP B 1 365 ? 15.414 -23.719 -3.695 1 95.69 365 ASP B O 1
ATOM 5587 N N . GLN B 1 366 ? 14.945 -21.547 -3.451 1 95.62 366 GLN B N 1
ATOM 5588 C CA . GLN B 1 366 ? 16.266 -21.234 -2.916 1 95.62 366 GLN B CA 1
ATOM 5589 C C . GLN B 1 366 ? 16.266 -21.312 -1.392 1 95.62 366 GLN B C 1
ATOM 5591 O O . GLN B 1 366 ? 17.328 -21.188 -0.764 1 95.62 366 GLN B O 1
ATOM 5596 N N . GLY B 1 367 ? 15.117 -21.391 -0.792 1 87.19 367 GLY B N 1
ATOM 5597 C CA . GLY B 1 367 ? 14.992 -21.531 0.651 1 87.19 367 GLY B CA 1
ATOM 5598 C C . GLY B 1 367 ? 14.438 -22.875 1.08 1 87.19 367 GLY B C 1
ATOM 5599 O O . GLY B 1 367 ? 14.094 -23.703 0.239 1 87.19 367 GLY B O 1
ATOM 5600 N N . ASN B 1 368 ? 14.602 -23.266 2.496 1 70.69 368 ASN B N 1
ATOM 5601 C CA . ASN B 1 368 ? 14.133 -24.547 3.027 1 70.69 368 ASN B CA 1
ATOM 5602 C C . ASN B 1 368 ? 12.727 -24.422 3.617 1 70.69 368 ASN B C 1
ATOM 5604 O O . ASN B 1 368 ? 12.07 -25.438 3.885 1 70.69 368 ASN B O 1
ATOM 5608 N N . ALA B 1 369 ? 12.375 -23.203 3.977 1 59.75 369 ALA B N 1
ATOM 5609 C CA . ALA B 1 369 ? 11.109 -23.156 4.707 1 59.75 369 ALA B CA 1
ATOM 5610 C C . ALA B 1 369 ? 10.164 -22.141 4.086 1 59.75 369 ALA B C 1
ATOM 5612 O O . ALA B 1 369 ? 10.602 -21.141 3.512 1 59.75 369 ALA B O 1
ATOM 5613 N N . SER B 1 370 ? 8.961 -22.672 3.674 1 51.88 370 SER B N 1
ATOM 5614 C CA . SER B 1 370 ? 7.898 -21.781 3.219 1 51.88 370 SER B CA 1
ATOM 5615 C C . SER B 1 370 ? 6.895 -21.5 4.336 1 51.88 370 SER B C 1
ATOM 5617 O O . SER B 1 370 ? 6.738 -22.312 5.25 1 51.88 370 SER B O 1
#

Secondary structure (DSSP, 8-state):
-TT-EEEEEEEEE-TT-EEEESS-B--SSSSEEEEEEEEEEEEE-TTS-TT-EEEEE--SS--SS-SEEEEEEEEEEEE-TTSSEEEEEES-EEEEEES-EEE--SSEEEEEEEEEEEEEES-EEESS--SS--TTTT----EEEEEEEES-EEES-EEEE-SEEEEE-SSSEEEES-EE-SS-GGGT-EEEEE--TT---EEEES-EEES--EEEES-EEEEEES-EEESS--EEEE-SSSEEEEEEEES-EEE--SS--BSEEEE-SS----EEEEEEEES-EEESSB--BSEEEEEEEEEEEEEEEE-TTTBSSTT---EEEEEEEE-SS----EEEEEEETTEEEEEEEEEEEEEEEEEEES----/--S-EEEEEEEEE-TT-EEEESS-B--SSSSEEEEEEEEEEEEE-TTS-TT-EEEEE--SS--SS-SEEEEEEEEEEEE-TTSSEEEEEES-EEEEEES-EEE--SSEEEEEEEEEEEEEES-EEESS--SS--TTTT----EEEEEEEES-EEES-EEEE-SEEEEE-SSSEEEES-EE-SS-GGGT-EEEEE--TT---EEEES-EEES--EEEES-EEEEEES-EEESS--EEEE-SSSEEEEEEEES-EEE--SS--BSEEEE-SS----EEEEEEEES-EEESSB--BSEEEEEEEEEEEEEEEE-TTTBSSTT---EEEEEEEE-SS----EEEEEEETTEEEEEEEEEEEEEEEEEEESSS--

Nearest PDB structures (foldseek):
  1rmg-assembly1_A  TM=5.562E-01  e=8.423E-03  Aspergillus aculeatus
  5w6p-assembly1_A  TM=4.272E-01  e=1.018E-02  Kuttervirus CBA120
  6w4q-assembly2_D  TM=3.511E-01  e=2.620E-02  Kuttervirus CBA120
  5w6f-assembly1_C  TM=3.475E-01  e=9.707E-03  Kuttervirus CBA120
  2inv-assembly1_B  TM=3.119E-01  e=8.542E-02  Bacillus sp. snu-7

Radius of gyration: 28.64 Å; Cα contacts (8 Å, |Δi|>4): 2462; chains: 2; bounding box: 68×88×65 Å